Protein 8UMZ (pdb70)

B-factor: mean 25.3, std 8.3, range [10.87, 74.06]

Organism: Mus musculus (NCBI:txid10090)

Secondary structure (DSSP, 8-state):
---S--EESSSEEEEEEETTPPTTPBPBSSTT--SBP-EEEE-TTS-TTS---PEEEESS-TTTEEE-SSSSEE-EEESS---TTT--EEEEEEEEE-SS-BPPPEEEEEEEEPP-----EE-TTS-SEEEEESS-TT-EEEE--EE--SSGGGG-EEEEESS-TTTEEE-TTSEEEESS---TTT-SEEEEEEEEEE--SS--EEEEEEEEEEEPPPTTT--/---S--EESSSEEEEEEETTPPTTPBPBSSTT--SBP-EEEE-TT--------EEEESS-TTTEEE-SSSSEE-EEESS---TTT--EEEEEEEEE-SS-BPPPEEEEEEEEP------EE-TTS-SEEEEESS-TT-EEEE--EE--S-GGGG--EEEESS-TTTEEE-TTSEEEESS---TTT-SEEEEEEEEE--SSS--EEEEEEEEEEEPPPGGG-

GO terms:
  GO:0032421 stereocilium bundle (C, IDA)
  GO:0050910 detection of mechanical stimulus involved in sensory perception of sound (P, IMP)
  GO:0051017 actin filament bundle assembly (P, IMP)
  GO:0032420 stereocilium (C, IDA)
  GO:0005515 protein binding (F, IPI)
  GO:0001750 photoreceptor outer segment (C, IDA)
  GO:0005737 cytoplasm (C, IDA)
  GO:0005886 plasma membrane (C, IDA)
  GO:0060088 auditory receptor cell stereocilium organization (P, IGI)
  GO:0007605 sensory perception of sound (P, IGI)
  GO:0032420 stereocilium (C, EXP)
  GO:0001964 startle response (P, IMP)
  GO:0002009 morphogenesis of an epithelium (P, IMP)
  GO:0035264 multicellular organism growth (P, IMP)
  GO:0042491 inner ear auditory receptor cell differentiation (P, IMP)
  GO:1905515 non-motile cilium assembly (P, IMP)
  GO:0050973 detection of mechanical stimulus involved in equilibrioception (P, IMP)
  GO:0060013 righting reflex (P, IMP)
  GO:0060088 auditory receptor cell stereocilium organization (P, IMP)
  GO:0060122 inner ear receptor cell stereocilium organization (P, IMP)

Sequence (444 aa):
ENNQSPYFTMPSYQGYILESSAPVGATISESLNLTTTPLRIVALDKDIEDTKDPELHLFLLNDYTSVFTVTPTGITRYLTLLQPVDREEQQTYTFLITAFDGVQESEPVVVNIIRVMDANDNAPVFDPYLPRNLSVVEEEANAFVGQVRATDPDAGINGQVHHYSLGNFNNLFRITSNGSIYTAVKLNREARDHYELVVVATDGAVHPRHSTLTLYIKVLDIDDNLEHENNQSPYFTMPSYQGYILESAPVGATISESSLNLTTTPLRIVALDKDIETKDPELHLFLLNDYTSVFTVTPTGITRYLTLLQPVDREEQQTYTFLITAFDGVQESEPVVVNIIRVMDANDNAPVFDPYLPRNLSVVEEEANAFVGQVRATDPDAGINGQVHYSLGNFNNLFRITSNGSIYTAVKLNREARDHYELVVVATDGAVHPRHSTLTLYIKVLDIDDNLE

Solvent-accessible surface area: 24101 Å² total; per-residue (Å²): 219,51,113,75,63,3,82,21,63,111,116,56,12,75,0,39,6,60,9,71,17,96,83,50,21,61,0,11,63,38,61,91,58,95,66,45,11,106,0,33,3,40,7,143,40,58,114,96,115,109,53,14,150,9,112,14,71,16,92,73,62,87,72,17,2,50,15,34,111,102,25,52,45,7,74,0,23,2,76,75,101,13,60,36,60,146,61,80,76,17,70,5,58,0,12,0,71,27,54,95,47,94,7,143,73,7,63,0,48,1,96,0,26,30,14,26,67,48,32,2,100,15,48,96,200,55,81,94,116,21,56,7,51,1,50,83,40,116,6,106,6,3,55,4,125,5,66,14,72,11,35,28,23,23,16,12,15,67,34,52,21,45,48,63,93,120,46,0,129,32,53,88,115,0,18,0,75,1,27,56,133,5,56,80,79,82,95,58,67,14,63,0,44,0,23,0,36,4,26,10,86,148,80,118,115,25,74,32,55,0,119,2,126,6,86,76,50,70,86,139,130,49,233,208,45,125,48,12,0,46,13,62,105,85,54,13,78,0,51,6,66,7,71,18,94,86,49,21,58,0,10,68,40,96,121,57,100,66,41,10,148,0,37,3,54,8,63,43,70,139,119,115,52,16,147,10,112,12,71,13,92,68,63,90,75,18,3,53,17,35,114,101,24,53,45,7,75,0,26,2,75,75,104,12,58,42,52,136,54,80,74,16,73,6,24,0,11,0,71,29,52,97,45,98,6,56,52,16,53,0,50,1,121,1,33,24,15,30,58,50,23,3,98,20,30,94,200,46,84,56,117,21,56,7,51,0,49,77,37,111,5,108,6,2,56,2,114,6,69,17,73,12,34,59,103,26,12,124,33,100,30,49,19,48,47,64,93,122,48,0,128,31,58,94,113,0,20,0,75,0,22,62,128,3,58,74,82,82,90,54,61,12,59,0,43,0,24,0,22,0,30,12,134,152,79,103,112,27,73,30,50,0,114,2,110,3,83,79,51,67,87,138,139,106

Foldseek 3Di:
DADWAKEKPDQAAEWEAALVDDFFDWTPRDPVRDHGTKIAIGTVVDDPPDWLQKDKDKPDCRQFWDWDRTDRIIIITGNDGDDCLVPFKDKTWMWIHSPDDIYDIHIYMYGHDWDLPWAWDKDPPFDQEWEDEFFDFFTWTGFIDTFTSTDDQSTQKAKDWPDPRCQWDADRRGIITGHGGHDVVVPFWDFIKMKIWGRDPPIHIDIDTGIYGYDDDPPVPDD/DADWAKEKPDQAAEWEAALPDDFFDWTPRDPVRPHGTKIAIGTPVQDVDWLQKAKDKPDCRQAWDWDRTDRIIIITGNDGDDCLVPFKDKTWMWIGSPPDIYDTHIYMYGHAWDLPWAWDKDPVFDQEWEWEFQDFQTWTGFIDTFGSTDDQSGQKAKDWPDPNCQWDADRRGIITGHGGHDVVVPFWDFIWMKIWGRDPPIDIDIDTGIYGYDDDPPVVD

Structure (mmCIF, N/CA/C/O backbone):
data_8UMZ
#
_entry.id   8UMZ
#
_cell.length_a   49.276
_cell.length_b   50.613
_cell.length_c   88.263
_cell.angle_alpha   90.000
_cell.angle_beta   94.008
_cell.angle_gamma   90.000
#
_symmetry.space_group_name_H-M   'P 1 21 1'
#
loop_
_entity.id
_entity.type
_entity.pdbx_description
1 polymer 'Protocadherin-15 EC4-EC7'
2 non-polymer 'CALCIUM ION'
3 non-polymer 'SODIUM ION'
4 water water
#
loop_
_atom_site.group_PDB
_atom_site.id
_atom_site.type_symbol
_atom_site.label_atom_id
_atom_site.label_alt_id
_atom_site.label_comp_id
_atom_site.label_asym_id
_atom_site.label_entity_id
_atom_site.label_seq_id
_atom_site.pdbx_PDB_ins_code
_atom_site.Cartn_x
_atom_site.Cartn_y
_atom_site.Cartn_z
_atom_site.occupancy
_atom_site.B_iso_or_equiv
_atom_site.auth_seq_id
_atom_site.auth_comp_id
_atom_site.auth_asym_id
_atom_site.auth_atom_id
_atom_site.pdbx_PDB_model_num
ATOM 1 N N . GLU A 1 3 ? 46.008 56.421 15.498 1.000 46.903 367 GLU A N 1
ATOM 2 C CA . GLU A 1 3 ? 46.615 55.372 14.634 1.000 46.862 367 GLU A CA 1
ATOM 3 C C . GLU A 1 3 ? 46.136 54.000 15.136 1.000 31.880 367 GLU A C 1
ATOM 4 O O . GLU A 1 3 ? 44.939 53.755 15.028 1.000 34.692 367 GLU A O 1
ATOM 10 N N . ASN A 1 4 ? 47.013 53.158 15.714 1.000 26.037 368 ASN A N 1
ATOM 11 C CA . ASN A 1 4 ? 46.659 51.749 15.875 1.000 22.061 368 ASN A CA 1
ATOM 12 C C . ASN A 1 4 ? 47.458 51.126 17.010 1.000 24.694 368 ASN A C 1
ATOM 13 O O . ASN A 1 4 ? 48.381 50.336 16.773 1.000 23.267 368 ASN A O 1
ATOM 18 N N . ASN A 1 5 ? 47.048 51.498 18.247 1.000 24.940 369 ASN A N 1
ATOM 19 C CA . ASN A 1 5 ? 47.689 51.055 19.477 1.000 26.690 369 ASN A CA 1
ATOM 20 C C . ASN A 1 5 ? 46.742 50.335 20.440 1.000 27.299 369 ASN A C 1
ATOM 21 O O . ASN A 1 5 ? 47.128 50.056 21.570 1.000 30.890 369 ASN A O 1
ATOM 26 N N . GLN A 1 6 ? 45.522 50.008 20.016 1.000 23.735 370 GLN A N 1
ATOM 27 C CA . GLN A 1 6 ? 44.597 49.276 20.869 1.000 24.880 370 GLN A CA 1
ATOM 28 C C . GLN A 1 6 ? 44.293 47.938 20.198 1.000 20.325 370 GLN A C 1
ATOM 29 O O . GLN A 1 6 ? 44.151 47.924 18.979 1.000 21.517 370 GLN A O 1
ATOM 35 N N . SER A 1 7 ? 44.317 46.867 21.012 1.000 18.527 371 SER A N 1
ATOM 36 C CA . SER A 1 7 ? 44.122 45.504 20.506 1.000 19.554 371 SER A CA 1
ATOM 37 C C . SER A 1 7 ? 42.635 45.322 20.283 1.000 18.396 371 SER A C 1
ATOM 38 O O . SER A 1 7 ? 41.810 45.675 21.110 1.000 20.385 371 SER A O 1
ATOM 41 N N . PRO A 1 8 ? 42.237 44.663 19.186 1.000 18.332 372 PRO A N 1
ATOM 42 C CA . PRO A 1 8 ? 40.838 44.362 18.922 1.000 16.122 372 PRO A CA 1
ATOM 43 C C . PRO A 1 8 ? 40.403 43.295 19.897 1.000 16.974 372 PRO A C 1
ATOM 44 O O . PRO A 1 8 ? 41.261 42.605 20.503 1.000 18.552 372 PRO A O 1
ATOM 48 N N . TYR A 1 9 ? 39.073 43.144 20.034 1.000 17.245 373 TYR A N 1
ATOM 49 C CA . TYR A 1 9 ? 38.577 42.125 20.940 1.000 16.789 373 TYR A CA 1
ATOM 50 C C . TYR A 1 9 ? 37.157 41.688 20.597 1.000 15.317 373 TYR A C 1
ATOM 51 O O . TYR A 1 9 ? 36.328 42.456 20.128 1.000 20.087 373 TYR A O 1
ATOM 60 N N . PHE A 1 10 ? 36.861 40.426 20.906 1.000 16.039 374 PHE A N 1
ATOM 61 C CA . PHE A 1 10 ? 35.509 39.892 20.756 1.000 16.007 374 PHE A CA 1
ATOM 62 C C . PHE A 1 10 ? 34.681 40.320 21.971 1.000 18.271 374 PHE A C 1
ATOM 63 O O . PHE A 1 10 ? 35.238 40.480 23.051 1.000 17.763 374 PHE A O 1
ATOM 71 N N . THR A 1 11 ? 33.349 40.493 21.780 1.000 19.847 375 THR A N 1
ATOM 72 C CA . THR A 1 11 ? 32.494 40.992 22.844 1.000 17.962 375 THR A CA 1
ATOM 73 C C . THR A 1 11 ? 31.957 39.858 23.732 1.000 19.078 375 THR A C 1
ATOM 74 O O . THR A 1 11 ? 31.327 40.164 24.769 1.000 20.863 375 THR A O 1
ATOM 78 N N . MET A 1 12 ? 32.209 38.583 23.388 1.000 19.384 376 MET A N 1
ATOM 79 C CA . MET A 1 12 ? 31.859 37.472 24.251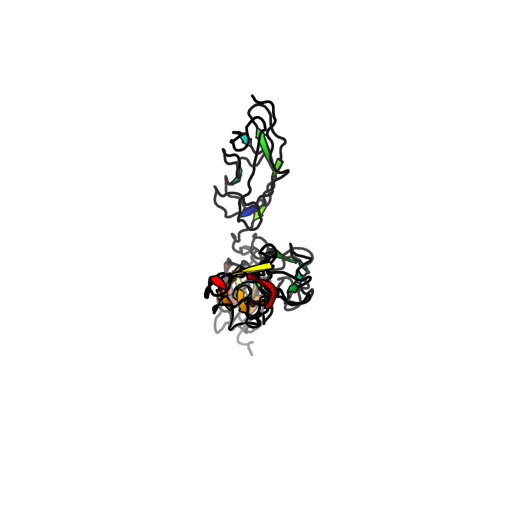 1.000 19.513 376 MET A CA 1
ATOM 80 C C . MET A 1 12 ? 33.093 36.618 24.517 1.000 22.505 376 MET A C 1
ATOM 81 O O . MET A 1 12 ? 34.079 36.726 23.763 1.000 23.108 376 MET A O 1
ATOM 86 N N . PRO A 1 13 ? 33.074 35.801 25.596 1.000 23.064 377 PRO A N 1
ATOM 87 C CA . PRO A 1 13 ? 34.242 35.023 26.001 1.000 27.333 377 PRO A CA 1
ATOM 88 C C . PRO A 1 13 ? 34.466 33.712 25.265 1.000 24.646 377 PRO A C 1
ATOM 89 O O . PRO A 1 13 ? 35.541 33.124 25.394 1.000 26.520 377 PRO A O 1
ATOM 93 N N . SER A 1 14 ? 33.417 33.264 24.586 1.000 22.814 378 SER A N 1
ATOM 94 C CA . SER A 1 14 ? 33.399 32.036 23.803 1.000 20.735 378 SER A CA 1
ATOM 95 C C . SER A 1 14 ? 32.159 32.116 22.908 1.000 17.875 378 SER A C 1
ATOM 96 O O . SER A 1 14 ? 31.299 32.958 23.149 1.000 18.399 378 SER A O 1
ATOM 99 N N . TYR A 1 15 ? 32.051 31.143 22.001 1.000 17.072 379 TYR A N 1
ATOM 100 C CA . TYR A 1 15 ? 30.968 31.029 21.043 1.000 17.361 379 TYR A CA 1
ATOM 101 C C . TYR A 1 15 ? 30.580 29.550 20.907 1.000 17.180 379 TYR A C 1
ATOM 102 O O . TYR A 1 15 ? 31.429 28.661 20.771 1.000 19.495 379 TYR A O 1
ATOM 111 N N . GLN A 1 16 ? 29.248 29.305 20.957 1.000 17.700 380 GLN A N 1
ATOM 112 C CA . GLN A 1 16 ? 28.643 28.008 20.646 1.000 16.017 380 GLN A CA 1
ATOM 113 C C . GLN A 1 16 ? 27.675 28.100 19.461 1.000 15.379 380 GLN A C 1
ATOM 114 O O . GLN A 1 16 ? 26.825 28.966 19.461 1.000 16.404 380 GLN A O 1
ATOM 120 N N . GLY A 1 17 ? 27.930 27.309 18.423 1.000 16.364 381 GLY A N 1
ATOM 121 C CA . GLY A 1 17 ? 27.120 27.280 17.211 1.000 17.016 381 GLY A CA 1
ATOM 122 C C . GLY A 1 17 ? 26.423 25.935 17.000 1.000 16.883 381 GLY A C 1
ATOM 123 O O . GLY A 1 17 ? 26.851 24.915 17.553 1.000 14.730 381 GLY A O 1
ATOM 124 N N . TYR A 1 18 ? 25.477 25.913 16.045 1.000 17.607 382 TYR A N 1
ATOM 125 C CA . TYR A 1 18 ? 24.700 24.710 15.735 1.000 17.434 382 TYR A CA 1
ATOM 126 C C . TYR A 1 18 ? 24.392 24.765 14.247 1.000 15.926 382 TYR A C 1
ATOM 127 O O . TYR A 1 18 ? 24.085 25.864 13.775 1.000 21.853 382 TYR A O 1
ATOM 136 N N . ILE A 1 19 ? 24.488 23.625 13.562 1.000 20.620 383 ILE A N 1
ATOM 137 C CA . ILE A 1 19 ? 24.149 23.522 12.147 1.000 22.169 383 ILE A CA 1
ATOM 138 C C . ILE A 1 19 ? 23.569 22.127 11.891 1.000 20.375 383 ILE A C 1
ATOM 139 O O . ILE A 1 19 ? 24.184 21.138 12.317 1.000 20.478 383 ILE A O 1
ATOM 144 N N . LEU A 1 20 ? 22.509 22.033 11.070 1.000 24.563 384 LEU A N 1
ATOM 145 C CA . LEU A 1 20 ? 22.027 20.725 10.574 1.000 25.107 384 LEU A CA 1
ATOM 146 C C . LEU A 1 20 ? 22.911 20.151 9.470 1.000 24.662 384 LEU A C 1
ATOM 147 O O . LEU A 1 20 ? 23.328 20.890 8.572 1.000 30.508 384 LEU A O 1
ATOM 152 N N . GLU A 1 21 ? 23.241 18.841 9.534 1.000 25.851 385 GLU A N 1
ATOM 153 C CA . GLU A 1 21 ? 24.207 18.243 8.630 1.000 22.544 385 GLU A CA 1
ATOM 154 C C . GLU A 1 21 ? 23.746 18.344 7.165 1.000 24.364 385 GLU A C 1
ATOM 155 O O . GLU A 1 21 ? 24.562 18.300 6.251 1.000 24.683 385 GLU A O 1
ATOM 161 N N . SER A 1 22 ? 22.435 18.450 6.940 1.000 27.120 386 SER A N 1
ATOM 162 C CA A SER A 1 22 ? 21.876 18.497 5.596 0.500 25.513 386 SER A CA 1
ATOM 163 C CA B SER A 1 22 ? 21.967 18.486 5.560 0.500 26.442 386 SER A CA 1
ATOM 164 C C . SER A 1 22 ? 21.926 19.925 5.053 1.000 24.975 386 SER A C 1
ATOM 165 O O . SER A 1 22 ? 21.488 20.183 3.931 1.000 26.487 386 SER A O 1
ATOM 170 N N . ALA A 1 23 ? 22.518 20.838 5.848 1.000 24.254 387 ALA A N 1
ATOM 171 C CA . ALA A 1 23 ? 22.472 22.254 5.531 1.000 23.708 387 ALA A CA 1
ATOM 172 C C . ALA A 1 23 ? 23.352 22.448 4.326 1.000 18.087 387 ALA A C 1
ATOM 173 O O . ALA A 1 23 ? 24.426 21.817 4.189 1.000 21.683 387 ALA A O 1
ATOM 175 N N . PRO A 1 24 ? 22.938 23.305 3.402 1.000 22.057 388 PRO A N 1
ATOM 176 C CA . PRO A 1 24 ? 23.670 23.468 2.160 1.000 18.856 388 PRO A CA 1
ATOM 177 C C . PRO A 1 24 ? 24.936 24.299 2.435 1.000 19.921 388 PRO A C 1
ATOM 178 O O . PRO A 1 24 ? 24.975 25.132 3.350 1.000 21.803 388 PRO A O 1
ATOM 182 N N . VAL A 1 25 ? 25.951 24.086 1.598 1.000 20.228 389 VAL A N 1
ATOM 183 C CA . VAL A 1 25 ? 27.125 24.940 1.569 1.000 18.689 389 VAL A CA 1
ATOM 184 C C . VAL A 1 25 ? 26.618 26.370 1.428 1.000 16.881 389 VAL A C 1
ATOM 185 O O . VAL A 1 25 ? 25.743 26.676 0.619 1.000 19.143 389 VAL A O 1
ATOM 189 N N . GLY A 1 26 ? 27.248 27.281 2.192 1.000 20.852 390 GLY A N 1
ATOM 190 C CA . GLY A 1 26 ? 26.804 28.657 2.236 1.000 18.108 390 GLY A CA 1
ATOM 191 C C . GLY A 1 26 ? 25.944 28.974 3.455 1.000 20.360 390 GLY A C 1
ATOM 192 O O . GLY A 1 26 ? 25.717 30.145 3.759 1.000 21.218 390 GLY A O 1
ATOM 193 N N . ALA A 1 27 ? 25.371 27.951 4.111 1.000 20.355 391 ALA A N 1
ATOM 194 C CA . ALA A 1 27 ? 24.480 28.175 5.258 1.000 20.689 391 ALA A CA 1
ATOM 195 C C . ALA A 1 27 ? 25.188 28.876 6.420 1.000 17.782 391 ALA A C 1
ATOM 196 O O . ALA A 1 27 ? 26.347 28.651 6.632 1.000 17.845 391 ALA A O 1
ATOM 198 N N . THR A 1 28 ? 24.448 29.724 7.102 1.000 16.305 392 THR A N 1
ATOM 199 C CA . THR A 1 28 ? 24.895 30.401 8.309 1.000 18.443 392 THR A CA 1
ATOM 200 C C . THR A 1 28 ? 24.647 29.571 9.577 1.000 19.403 392 THR A C 1
ATOM 201 O O . THR A 1 28 ? 23.551 29.069 9.813 1.000 17.736 392 THR A O 1
ATOM 205 N N . ILE A 1 29 ? 25.676 29.539 10.426 1.000 17.553 393 ILE A N 1
ATOM 206 C CA . ILE A 1 29 ? 25.662 28.784 11.656 1.000 17.128 393 ILE A CA 1
ATOM 207 C C . ILE A 1 29 ? 24.716 29.480 12.657 1.000 16.579 393 ILE A C 1
ATOM 208 O O . ILE A 1 29 ? 24.628 30.716 12.815 1.000 15.437 393 ILE A O 1
ATOM 213 N N . SER A 1 30 ? 23.887 28.668 13.332 1.000 18.223 394 SER A N 1
ATOM 214 C CA . SER A 1 30 ? 22.881 29.180 14.260 1.000 15.953 394 SER A CA 1
ATOM 215 C C . SER A 1 30 ? 23.397 29.266 15.720 1.000 15.789 394 SER A C 1
ATOM 216 O O . SER A 1 30 ? 24.357 28.558 16.075 1.000 17.395 394 SER A O 1
ATOM 219 N N . GLU A 1 31 ? 22.759 30.091 16.551 1.000 16.075 395 GLU A N 1
ATOM 220 C CA . GLU A 1 31 ? 23.226 30.343 17.906 1.000 16.881 395 GLU A CA 1
ATOM 221 C C . GLU A 1 31 ? 22.588 29.373 18.903 1.000 20.095 395 GLU A C 1
ATOM 222 O O . GLU A 1 31 ? 23.078 29.317 20.033 1.000 23.225 395 GLU A O 1
ATOM 228 N N . SER A 1 32 ? 21.545 28.655 18.491 1.000 19.007 396 SER A N 1
ATOM 229 C CA . SER A 1 32 ? 20.890 27.719 19.400 1.000 21.260 396 SER A CA 1
ATOM 230 C C . SER A 1 32 ? 20.459 26.435 18.709 1.000 20.920 396 SER A C 1
ATOM 231 O O . SER A 1 32 ? 20.454 26.274 17.470 1.000 18.627 396 SER A O 1
ATOM 234 N N . LEU A 1 33 ? 20.073 25.453 19.542 1.000 23.683 397 LEU A N 1
ATOM 235 C CA . LEU A 1 33 ? 19.900 24.117 18.998 1.000 26.068 397 LEU A CA 1
ATOM 236 C C . LEU A 1 33 ? 18.617 24.064 18.159 1.000 25.459 397 LEU A C 1
ATOM 237 O O . LEU A 1 33 ? 18.441 23.130 17.394 1.000 26.838 397 LEU A O 1
ATOM 242 N N . ASN A 1 34 ? 17.799 25.116 18.217 1.000 23.591 398 ASN A N 1
ATOM 243 C CA . ASN A 1 34 ? 16.562 25.146 17.439 1.000 24.545 398 ASN A CA 1
ATOM 244 C C . ASN A 1 34 ? 16.790 25.696 16.020 1.000 26.221 398 ASN A C 1
ATOM 245 O O . ASN A 1 34 ? 15.873 25.755 15.196 1.000 23.885 398 ASN A O 1
ATOM 250 N N . LEU A 1 35 ? 18.036 26.050 15.712 1.000 24.425 399 LEU A N 1
ATOM 251 C CA . LEU A 1 35 ? 18.460 26.380 14.371 1.000 22.958 399 LEU A CA 1
ATOM 252 C C . LEU A 1 35 ? 17.587 27.508 13.835 1.000 23.578 399 LEU A C 1
ATOM 253 O O . LEU A 1 35 ? 17.116 27.380 12.707 1.000 21.762 399 LEU A O 1
ATOM 258 N N . THR A 1 36 ? 17.432 28.571 14.627 1.000 20.753 400 THR A N 1
ATOM 259 C CA . THR A 1 36 ? 16.679 29.764 14.204 1.000 21.732 400 THR A CA 1
ATOM 260 C C . THR A 1 36 ? 17.584 30.991 13.973 1.000 21.193 400 THR A C 1
ATOM 261 O O . THR A 1 36 ? 18.116 31.158 12.892 1.000 20.465 400 THR A O 1
ATOM 265 N N . THR A 1 37 ? 17.844 31.782 15.024 1.000 18.135 401 THR A N 1
ATOM 266 C CA A THR A 1 37 ? 18.645 32.990 14.918 0.500 19.204 401 THR A CA 1
ATOM 267 C CA B THR A 1 37 ? 18.656 32.989 14.935 0.500 16.281 401 THR A CA 1
ATOM 268 C C . THR A 1 37 ? 20.140 32.645 14.738 1.000 19.872 401 THR A C 1
ATOM 269 O O . THR A 1 37 ? 20.625 31.592 15.177 1.000 15.997 401 THR A O 1
ATOM 276 N N . PRO A 1 38 ? 20.925 33.510 14.052 1.000 16.535 402 PRO A N 1
ATOM 277 C CA . PRO A 1 38 ? 22.324 33.189 13.738 1.000 18.468 402 PRO A CA 1
ATOM 278 C C . PRO A 1 38 ? 23.259 33.457 14.914 1.000 14.904 402 PRO A C 1
ATOM 279 O O . PRO A 1 38 ? 22.995 34.234 15.816 1.000 16.341 402 PRO A O 1
ATOM 283 N N . LEU A 1 39 ? 24.387 32.740 14.884 1.000 16.710 403 LEU A N 1
ATOM 284 C CA . LEU A 1 39 ? 25.496 33.089 15.746 1.000 17.139 403 LEU A CA 1
ATOM 285 C C . LEU A 1 39 ? 26.106 34.373 15.237 1.000 17.801 403 LEU A C 1
ATOM 286 O O . LEU A 1 39 ? 26.458 34.438 14.072 1.000 17.619 403 LEU A O 1
ATOM 291 N N . ARG A 1 40 ? 26.165 35.343 16.143 1.000 16.431 404 ARG A N 1
ATOM 292 C CA . ARG A 1 40 ? 26.722 36.647 15.840 1.000 16.230 404 ARG A CA 1
ATOM 293 C C . ARG A 1 40 ? 28.063 36.744 16.550 1.000 18.983 404 ARG A C 1
ATOM 294 O O . ARG A 1 40 ? 28.102 36.565 17.783 1.000 18.960 404 ARG A O 1
ATOM 302 N N . ILE A 1 41 ? 29.076 37.156 15.780 1.000 15.711 405 ILE A N 1
ATOM 303 C CA . ILE A 1 41 ? 30.418 37.329 16.335 1.000 16.984 405 ILE A CA 1
ATOM 304 C C . ILE A 1 41 ? 30.826 38.783 16.138 1.000 16.658 405 ILE A C 1
ATOM 305 O O . ILE A 1 41 ? 31.020 39.256 15.015 1.000 18.281 405 ILE A O 1
ATOM 310 N N . VAL A 1 42 ? 30.945 39.495 17.263 1.000 18.068 406 VAL A N 1
ATOM 311 C CA . VAL A 1 42 ? 31.156 40.936 17.183 1.000 17.327 406 VAL A CA 1
ATOM 312 C C . VAL A 1 42 ? 32.578 41.203 17.692 1.000 18.192 406 VAL A C 1
ATOM 313 O O . VAL A 1 42 ? 32.883 40.852 18.837 1.000 15.832 406 VAL A O 1
ATOM 317 N N . ALA A 1 43 ? 33.354 41.938 16.883 1.000 18.393 407 ALA A N 1
ATOM 318 C CA . ALA A 1 43 ? 34.742 42.276 17.207 1.000 16.901 407 ALA A CA 1
ATOM 319 C C . ALA A 1 43 ? 34.865 43.780 17.116 1.000 17.436 407 ALA A C 1
ATOM 320 O O . ALA A 1 43 ? 34.395 44.316 16.132 1.000 19.720 407 ALA A O 1
ATOM 322 N N . LEU A 1 44 ? 35.427 44.422 18.156 1.000 20.274 408 LEU A N 1
ATOM 323 C CA . LEU A 1 44 ? 35.552 45.864 18.263 1.000 20.302 408 LEU A CA 1
ATOM 324 C C . LEU A 1 44 ? 37.032 46.200 18.432 1.000 16.864 408 LEU A C 1
ATOM 325 O O . LEU A 1 44 ? 37.854 45.298 18.582 1.000 19.829 408 LEU A O 1
ATOM 330 N N . ASP A 1 45 ? 37.345 47.497 18.354 1.000 18.605 409 ASP A N 1
ATOM 331 C CA . ASP A 1 45 ? 38.706 47.981 18.421 1.000 17.358 409 ASP A CA 1
ATOM 332 C C . ASP A 1 45 ? 38.647 49.452 18.763 1.000 18.066 409 ASP A C 1
ATOM 333 O O . ASP A 1 45 ? 38.122 50.186 17.969 1.000 21.380 409 ASP A O 1
ATOM 338 N N . LYS A 1 46 ? 39.217 49.792 19.887 1.000 19.668 410 LYS A N 1
ATOM 339 C CA . LYS A 1 46 ? 39.048 51.114 20.476 1.000 23.100 410 LYS A CA 1
ATOM 340 C C . LYS A 1 46 ? 39.852 52.161 19.736 1.000 26.327 410 LYS A C 1
ATOM 341 O O . LYS A 1 46 ? 39.704 53.345 20.052 1.000 26.710 410 LYS A O 1
ATOM 347 N N . ASP A 1 47 ? 40.605 51.773 18.707 1.000 24.104 411 ASP A N 1
ATOM 348 C CA . ASP A 1 47 ? 41.172 52.774 17.817 1.000 23.382 411 ASP A CA 1
ATOM 349 C C . ASP A 1 47 ? 40.099 53.382 16.912 1.000 26.348 411 ASP A C 1
ATOM 350 O O . ASP A 1 47 ? 40.346 54.427 16.288 1.000 27.901 411 ASP A O 1
ATOM 355 N N . ILE A 1 48 ? 38.939 52.719 16.824 1.000 23.104 412 ILE A N 1
ATOM 356 C CA . ILE A 1 48 ? 37.885 53.031 15.873 1.000 28.314 412 ILE A CA 1
ATOM 357 C C . ILE A 1 48 ? 36.657 53.521 16.659 1.000 28.557 412 ILE A C 1
ATOM 358 O O . ILE A 1 48 ? 36.270 52.933 17.665 1.000 31.196 412 ILE A O 1
ATOM 363 N N . GLU A 1 49 ? 36.045 54.627 16.245 1.000 40.795 413 GLU A N 1
ATOM 364 C CA . GLU A 1 49 ? 34.892 55.123 16.979 1.000 39.843 413 GLU A CA 1
ATOM 365 C C . GLU A 1 49 ? 33.787 54.094 16.835 1.000 41.216 413 GLU A C 1
ATOM 366 O O . GLU A 1 49 ? 33.711 53.374 15.832 1.000 38.226 413 GLU A O 1
ATOM 372 N N . ASP A 1 50 ? 32.976 53.994 17.884 1.000 37.907 414 ASP A N 1
ATOM 373 C CA . ASP A 1 50 ? 31.928 53.002 17.901 1.000 42.246 414 ASP A CA 1
ATOM 374 C C . ASP A 1 50 ? 30.974 53.314 16.741 1.000 45.395 414 ASP A C 1
ATOM 375 O O . ASP A 1 50 ? 31.007 54.395 16.152 1.000 41.976 414 ASP A O 1
ATOM 380 N N . THR A 1 51 ? 30.153 52.329 16.381 1.000 43.736 415 THR A N 1
ATOM 381 C CA . THR A 1 51 ? 29.230 52.447 15.260 1.000 42.006 415 THR A CA 1
ATOM 382 C C . THR A 1 51 ? 29.983 52.481 13.923 1.000 36.492 415 THR A C 1
ATOM 383 O O . THR A 1 51 ? 29.342 52.517 12.870 1.000 37.107 415 THR A O 1
ATOM 387 N N . LYS A 1 52 ? 31.326 52.431 13.927 1.000 30.267 416 LYS A N 1
ATOM 388 C CA . LYS A 1 52 ? 32.075 52.372 12.676 1.000 26.688 416 LYS A CA 1
ATOM 389 C C . LYS A 1 52 ? 32.701 50.978 12.562 1.000 22.722 416 LYS A C 1
ATOM 390 O O . LYS A 1 52 ? 33.228 50.467 13.546 1.000 22.171 416 LYS A O 1
ATOM 396 N N . ASP A 1 53 ? 32.720 50.434 11.349 1.000 22.159 417 ASP A N 1
ATOM 397 C CA . ASP A 1 53 ? 33.275 49.101 11.154 1.000 18.519 417 ASP A CA 1
ATOM 398 C C . ASP A 1 53 ? 34.793 49.212 11.350 1.000 18.503 417 ASP A C 1
ATOM 399 O O . ASP A 1 53 ? 35.470 49.979 10.695 1.000 22.127 417 ASP A O 1
ATOM 404 N N . PRO A 1 54 ? 35.360 48.416 12.283 1.000 18.226 418 PRO A N 1
ATOM 405 C CA . PRO A 1 54 ? 36.804 48.447 12.572 1.000 17.019 418 PRO A CA 1
ATOM 406 C C . PRO A 1 54 ? 37.641 47.697 11.532 1.000 20.882 418 PRO A C 1
ATOM 407 O O . PRO A 1 54 ? 38.871 47.800 11.565 1.000 19.933 418 PRO A O 1
ATOM 411 N N . GLU A 1 55 ? 36.996 47.088 10.533 1.000 20.025 419 GLU A N 1
ATOM 412 C CA . GLU A 1 55 ? 37.683 46.577 9.347 1.000 22.051 419 GLU A CA 1
ATOM 413 C C . GLU A 1 55 ? 38.741 45.531 9.734 1.000 20.158 419 GLU A C 1
ATOM 414 O O . GLU A 1 55 ? 39.844 45.498 9.167 1.000 20.712 419 GLU A O 1
ATOM 420 N N . LEU A 1 56 ? 38.350 44.622 10.643 1.000 18.760 420 LEU A N 1
ATOM 421 C CA . LEU A 1 56 ? 39.273 43.669 11.223 1.000 15.027 420 LEU A CA 1
ATOM 422 C C . LEU A 1 56 ? 39.381 42.475 10.315 1.000 17.871 420 LEU A C 1
ATOM 423 O O . LEU A 1 56 ? 38.500 42.246 9.473 1.000 18.566 420 LEU A O 1
ATOM 428 N N . HIS A 1 57 ? 40.507 41.746 10.458 1.000 17.978 421 HIS A N 1
ATOM 429 C CA . HIS A 1 57 ? 40.591 40.433 9.831 1.000 16.387 421 HIS A CA 1
ATOM 430 C C . HIS A 1 57 ? 40.374 39.402 10.923 1.000 15.439 421 HIS A C 1
ATOM 431 O O . HIS A 1 57 ? 41.126 39.314 11.899 1.000 15.899 421 HIS A O 1
ATOM 438 N N . LEU A 1 58 ? 39.306 38.601 10.761 1.000 14.776 422 LEU A N 1
ATOM 439 C CA . LEU A 1 58 ? 39.034 37.468 11.590 1.000 15.226 422 LEU A CA 1
ATOM 440 C C . LEU A 1 58 ? 39.433 36.165 10.904 1.000 17.994 422 LEU A C 1
ATOM 441 O O . LEU A 1 58 ? 39.188 35.988 9.710 1.000 18.674 422 LEU A O 1
ATOM 446 N N . PHE A 1 59 ? 40.081 35.262 11.638 1.000 16.618 423 PHE A N 1
ATOM 447 C CA . PHE A 1 59 ? 40.543 34.015 11.065 1.000 17.145 423 PHE A CA 1
ATOM 448 C C . PHE A 1 59 ? 40.453 32.881 12.092 1.000 18.284 423 PHE A C 1
ATOM 449 O O . PHE A 1 59 ? 40.628 33.041 13.297 1.000 15.979 423 PHE A O 1
ATOM 457 N N . LEU A 1 60 ? 40.226 31.686 11.545 1.000 17.288 424 LEU A N 1
ATOM 458 C CA A LEU A 1 60 ? 40.123 30.462 12.307 0.500 17.498 424 LEU A CA 1
ATOM 459 C CA B LEU A 1 60 ? 40.126 30.473 12.334 0.500 17.694 424 LEU A CA 1
ATOM 460 C C . LEU A 1 60 ? 41.487 29.787 12.370 1.000 18.878 424 LEU A C 1
ATOM 461 O O . LEU A 1 60 ? 42.249 29.940 11.424 1.000 20.342 424 LEU A O 1
ATOM 470 N N . ASN A 1 61 ? 41.742 29.014 13.440 1.000 17.611 425 ASN A N 1
ATOM 471 C CA . ASN A 1 61 ? 42.991 28.290 13.581 1.000 19.012 425 ASN A CA 1
ATOM 472 C C . ASN A 1 61 ? 42.943 26.852 13.044 1.000 20.901 425 ASN A C 1
ATOM 473 O O . ASN A 1 61 ? 43.945 26.139 13.039 1.000 22.403 425 ASN A O 1
ATOM 478 N N . ASP A 1 62 ? 41.773 26.366 12.692 1.000 21.115 426 ASP A N 1
ATOM 479 C CA . ASP A 1 62 ? 41.612 25.033 12.173 1.000 20.453 426 ASP A CA 1
ATOM 480 C C . ASP A 1 62 ? 40.277 25.022 11.449 1.000 20.187 426 ASP A C 1
ATOM 481 O O . ASP A 1 62 ? 39.481 25.921 11.614 1.000 19.913 426 ASP A O 1
ATOM 486 N N . TYR A 1 63 ? 40.022 23.993 10.625 1.000 19.260 427 TYR A N 1
ATOM 487 C CA . TYR A 1 63 ? 38.741 23.786 9.973 1.000 20.008 427 TYR A CA 1
ATOM 488 C C . TYR A 1 63 ? 38.497 24.908 8.973 1.000 19.528 427 TYR A C 1
ATOM 489 O O . TYR A 1 63 ? 37.359 25.259 8.694 1.000 17.090 427 TYR A O 1
ATOM 498 N N . THR A 1 64 ? 39.613 25.480 8.446 1.000 19.575 428 THR A N 1
ATOM 499 C CA . THR A 1 64 ? 39.531 26.575 7.509 1.000 19.216 428 THR A CA 1
ATOM 500 C C . THR A 1 64 ? 38.982 26.150 6.157 1.000 20.869 428 THR A C 1
ATOM 501 O O . THR A 1 64 ? 38.630 27.022 5.384 1.000 18.587 428 THR A O 1
ATOM 505 N N . SER A 1 65 ? 38.907 24.847 5.856 1.000 18.603 429 SER A N 1
ATOM 506 C CA . SER A 1 65 ? 38.200 24.400 4.657 1.000 21.386 429 SER A CA 1
ATOM 507 C C . SER A 1 65 ? 36.733 24.053 4.948 1.000 19.850 429 SER A C 1
ATOM 508 O O . SER A 1 65 ? 35.985 23.672 4.022 1.000 22.389 429 SER A O 1
ATOM 511 N N . VAL A 1 66 ? 36.284 24.216 6.222 1.000 16.793 430 VAL A N 1
ATOM 512 C CA . VAL A 1 66 ? 34.960 23.777 6.591 1.000 17.641 430 VAL A CA 1
ATOM 513 C C . VAL A 1 66 ? 34.088 24.982 6.897 1.000 16.605 430 VAL A C 1
ATOM 514 O O . VAL A 1 66 ? 32.944 25.047 6.489 1.000 17.009 430 VAL A O 1
ATOM 518 N N . PHE A 1 67 ? 34.662 25.999 7.571 1.000 16.101 431 PHE A N 1
ATOM 519 C CA . PHE A 1 67 ? 33.894 27.130 8.033 1.000 16.761 431 PHE A CA 1
ATOM 520 C C . PHE A 1 67 ? 34.690 28.382 7.654 1.000 13.866 431 PHE A C 1
ATOM 521 O O . PHE A 1 67 ? 35.908 28.301 7.570 1.000 19.437 431 PHE A O 1
ATOM 529 N N . THR A 1 68 ? 33.971 29.444 7.351 1.000 15.265 432 THR A N 1
ATOM 530 C CA . THR A 1 68 ? 34.566 30.765 7.116 1.000 17.637 432 THR A CA 1
ATOM 531 C C . THR A 1 68 ? 33.769 31.830 7.850 1.000 18.526 432 THR A C 1
ATOM 532 O O . THR A 1 68 ? 32.606 31.631 8.211 1.000 22.090 432 THR A O 1
ATOM 536 N N . VAL A 1 69 ? 34.416 32.965 8.126 1.000 16.763 433 VAL A N 1
ATOM 537 C CA . VAL A 1 69 ? 33.754 34.148 8.666 1.000 16.974 433 VAL A CA 1
ATOM 538 C C . VAL A 1 69 ? 33.376 35.120 7.533 1.000 17.226 433 VAL A C 1
ATOM 539 O O . VAL A 1 69 ? 34.193 35.394 6.654 1.000 18.271 433 VAL A O 1
ATOM 543 N N . THR A 1 70 ? 32.219 35.763 7.646 1.000 14.552 434 THR A N 1
ATOM 544 C CA . THR A 1 70 ? 31.856 36.828 6.731 1.000 15.071 434 THR A CA 1
ATOM 545 C C . THR A 1 70 ? 32.958 37.881 6.816 1.000 15.024 434 THR A C 1
ATOM 546 O O . THR A 1 70 ? 33.465 38.154 7.913 1.000 16.282 434 THR A O 1
ATOM 550 N N . PRO A 1 71 ? 33.323 38.478 5.672 1.000 18.767 435 PRO A N 1
ATOM 551 C CA . PRO A 1 71 ? 34.517 39.344 5.611 1.000 18.787 435 PRO A CA 1
ATOM 552 C C . PRO A 1 71 ? 34.454 40.806 6.053 1.000 17.231 435 PRO A C 1
ATOM 553 O O . PRO A 1 71 ? 35.509 41.430 6.091 1.000 16.491 435 PRO A O 1
ATOM 557 N N . THR A 1 72 ? 33.271 41.375 6.238 1.000 16.253 436 THR A N 1
ATOM 558 C CA . THR A 1 72 ? 33.084 42.755 6.629 1.000 18.644 436 THR A CA 1
ATOM 559 C C . THR A 1 72 ? 31.912 42.851 7.575 1.000 20.736 436 THR A C 1
ATOM 560 O O . THR A 1 72 ? 31.061 41.926 7.638 1.000 17.998 436 THR A O 1
ATOM 564 N N . GLY A 1 73 ? 31.893 43.998 8.289 1.000 18.868 437 GLY A N 1
ATOM 565 C CA . GLY A 1 73 ? 30.831 44.305 9.209 1.000 19.388 437 GLY A CA 1
ATOM 566 C C . GLY A 1 73 ? 31.325 44.300 10.644 1.000 17.451 437 GLY A C 1
ATOM 567 O O . GLY A 1 73 ? 32.190 43.522 11.030 1.000 16.431 437 GLY A O 1
ATOM 568 N N . ILE A 1 74 ? 30.667 45.115 11.461 1.000 17.215 438 ILE A N 1
ATOM 569 C CA . ILE A 1 74 ? 30.836 45.093 12.895 1.000 18.132 438 ILE A CA 1
ATOM 570 C C . ILE A 1 74 ? 30.452 43.666 13.361 1.000 18.879 438 ILE A C 1
ATOM 571 O O . ILE A 1 74 ? 31.166 43.080 14.166 1.000 18.916 438 ILE A O 1
ATOM 576 N N . THR A 1 75 ? 29.294 43.164 12.915 1.000 18.976 439 THR A N 1
ATOM 577 C CA . THR A 1 75 ? 28.806 41.841 13.288 1.000 17.505 439 THR A CA 1
ATOM 578 C C . THR A 1 75 ? 29.179 40.870 12.163 1.000 15.490 439 THR A C 1
ATOM 579 O O . THR A 1 75 ? 28.823 41.093 11.020 1.000 15.995 439 THR A O 1
ATOM 583 N N . ARG A 1 76 ? 29.861 39.783 12.519 1.000 17.268 440 ARG A N 1
ATOM 584 C CA . ARG A 1 76 ? 30.272 38.785 11.564 1.000 15.515 440 ARG A CA 1
ATOM 585 C C . ARG A 1 76 ? 29.470 37.523 11.852 1.000 16.158 440 ARG A C 1
ATOM 586 O O . ARG A 1 76 ? 29.020 37.314 13.010 1.000 17.055 440 ARG A O 1
ATOM 594 N N . TYR A 1 77 ? 29.362 36.684 10.807 1.000 15.807 441 TYR A N 1
ATOM 595 C CA . TYR A 1 77 ? 28.698 35.391 10.883 1.000 15.628 441 TYR A CA 1
ATOM 596 C C . TYR A 1 77 ? 29.661 34.292 10.432 1.000 18.146 441 TYR A C 1
ATOM 597 O O . TYR A 1 77 ? 30.627 34.521 9.718 1.000 15.141 441 TYR A O 1
ATOM 606 N N . LEU A 1 78 ? 29.337 33.034 10.780 1.000 15.448 442 LEU A N 1
ATOM 607 C CA . LEU A 1 78 ? 30.054 31.871 10.301 1.000 15.635 442 LEU A CA 1
ATOM 608 C C . LEU A 1 78 ? 29.246 31.144 9.225 1.000 15.620 442 LEU A C 1
ATOM 609 O O . LEU A 1 78 ? 28.095 30.871 9.455 1.000 16.140 442 LEU A O 1
ATOM 614 N N . THR A 1 79 ? 29.882 30.714 8.128 1.000 18.158 443 THR A N 1
ATOM 615 C CA . THR A 1 79 ? 29.162 30.018 7.063 1.000 18.901 443 THR A CA 1
ATOM 616 C C . THR A 1 79 ? 29.862 28.736 6.659 1.000 18.570 443 THR A C 1
ATOM 617 O O . THR A 1 79 ? 31.052 28.568 6.893 1.000 18.870 443 THR A O 1
ATOM 621 N N . LEU A 1 80 ? 29.087 27.776 6.113 1.000 14.956 444 LEU A N 1
ATOM 622 C CA . LEU A 1 80 ? 29.647 26.472 5.794 1.000 17.527 444 LEU A CA 1
ATOM 623 C C . LEU A 1 80 ? 30.375 26.537 4.450 1.000 17.200 444 LEU A C 1
ATOM 624 O O . LEU A 1 80 ? 29.743 26.929 3.492 1.000 17.613 444 LEU A O 1
ATOM 629 N N . LEU A 1 81 ? 31.575 25.929 4.364 1.000 18.347 445 LEU A N 1
ATOM 630 C CA . LEU A 1 81 ? 32.371 25.814 3.132 1.000 20.812 445 LEU A CA 1
ATOM 631 C C . LEU A 1 81 ? 32.166 24.483 2.389 1.000 17.515 445 LEU A C 1
ATOM 632 O O . LEU A 1 81 ? 32.364 24.438 1.177 1.000 17.326 445 LEU A O 1
ATOM 637 N N . GLN A 1 82 ? 31.875 23.398 3.108 1.000 20.425 446 GLN A N 1
ATOM 638 C CA . GLN A 1 82 ? 31.748 22.094 2.517 1.000 20.172 446 GLN A CA 1
ATOM 639 C C . GLN A 1 82 ? 30.716 21.331 3.344 1.000 20.298 446 GLN A C 1
ATOM 640 O O . GLN A 1 82 ? 30.471 21.706 4.483 1.000 22.725 446 GLN A O 1
ATOM 646 N N . PRO A 1 83 ? 30.095 20.293 2.753 1.000 22.680 447 PRO A N 1
ATOM 647 C CA . PRO A 1 83 ? 29.097 19.481 3.434 1.000 26.731 447 PRO A CA 1
ATOM 648 C C . PRO A 1 83 ? 29.722 18.814 4.657 1.000 28.710 447 PRO A C 1
ATOM 649 O O . PRO A 1 83 ? 30.872 18.373 4.645 1.000 24.119 447 PRO A O 1
ATOM 653 N N . VAL A 1 84 ? 28.928 18.749 5.719 1.000 29.784 448 VAL A N 1
ATOM 654 C CA . VAL A 1 84 ? 29.354 18.081 6.933 1.000 24.818 448 VAL A CA 1
ATOM 655 C C . VAL A 1 84 ? 28.517 16.820 7.127 1.000 23.966 448 VAL A C 1
ATOM 656 O O . VAL A 1 84 ? 27.547 16.591 6.416 1.000 29.567 448 VAL A O 1
ATOM 660 N N . ASP A 1 85 ? 28.919 15.997 8.098 1.000 24.379 449 ASP A N 1
ATOM 661 C CA . ASP A 1 85 ? 28.267 14.706 8.268 1.000 24.010 449 ASP A CA 1
ATOM 662 C C . ASP A 1 85 ? 28.331 14.327 9.732 1.000 23.517 449 ASP A C 1
ATOM 663 O O . ASP A 1 85 ? 29.405 14.063 10.251 1.000 24.047 449 ASP A O 1
ATOM 668 N N . ARG A 1 86 ? 27.151 14.144 10.355 1.000 22.935 450 ARG A N 1
ATOM 669 C CA . ARG A 1 86 ? 27.109 13.909 11.766 1.000 19.695 450 ARG A CA 1
ATOM 670 C C . ARG A 1 86 ? 27.643 12.504 12.020 1.000 19.850 450 ARG A C 1
ATOM 671 O O . ARG A 1 86 ? 28.256 12.266 13.038 1.000 22.740 450 ARG A O 1
ATOM 679 N N . GL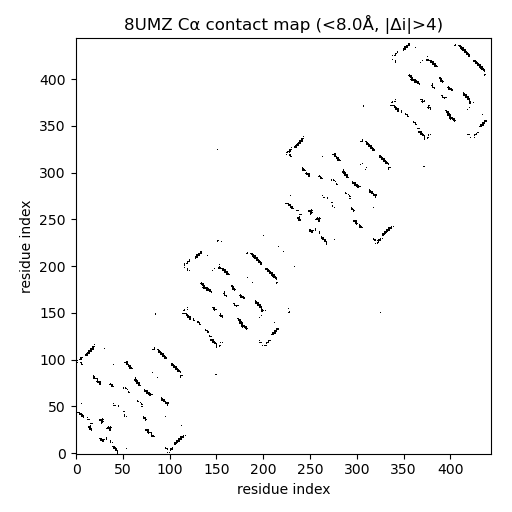U A 1 87 ? 27.479 11.596 11.032 1.000 21.868 451 GLU A N 1
ATOM 680 C CA . GLU A 1 87 ? 27.891 10.223 11.237 1.000 22.403 451 GLU A CA 1
ATOM 681 C C . GLU A 1 87 ? 29.417 10.082 11.124 1.000 21.987 451 GLU A C 1
ATOM 682 O O . GLU A 1 87 ? 29.977 9.066 11.539 1.000 23.924 451 GLU A O 1
ATOM 688 N N . GLU A 1 88 ? 30.101 11.090 10.609 1.000 22.171 452 GLU A N 1
ATOM 689 C CA . GLU A 1 88 ? 31.565 11.064 10.572 1.000 24.314 452 GLU A CA 1
ATOM 690 C C . GLU A 1 88 ? 32.173 11.988 11.638 1.000 24.110 452 GLU A C 1
ATOM 691 O O . GLU A 1 88 ? 33.117 11.604 12.345 1.000 25.843 452 GLU A O 1
ATOM 697 N N . GLN A 1 89 ? 31.633 13.199 11.785 1.000 27.046 453 GLN A N 1
ATOM 698 C CA . GLN A 1 89 ? 32.075 14.069 12.880 1.000 23.379 453 GLN A CA 1
ATOM 699 C C . GLN A 1 89 ? 30.926 14.954 13.340 1.000 21.262 453 GLN A C 1
ATOM 700 O O . GLN A 1 89 ? 30.281 15.581 12.519 1.000 19.678 453 GLN A O 1
ATOM 706 N N . GLN A 1 90 ? 30.662 14.975 14.676 1.000 20.633 454 GLN A N 1
ATOM 707 C CA . GLN A 1 90 ? 29.508 15.634 15.254 1.000 23.041 454 GLN A CA 1
ATOM 708 C C . GLN A 1 90 ? 29.848 16.985 15.902 1.000 21.735 454 GLN A C 1
ATOM 709 O O . GLN A 1 90 ? 28.973 17.832 16.001 1.000 21.458 454 GLN A O 1
ATOM 715 N N . THR A 1 91 ? 31.113 17.206 16.276 1.000 21.234 455 THR A N 1
ATOM 716 C CA . THR A 1 91 ? 31.533 18.361 17.055 1.000 25.028 455 THR A CA 1
ATOM 717 C C . THR A 1 91 ? 32.799 18.936 16.433 1.000 21.087 455 THR A C 1
ATOM 718 O O . THR A 1 91 ? 33.696 18.163 16.094 1.000 20.261 455 THR A O 1
ATOM 722 N N . TYR A 1 92 ? 32.852 20.271 16.334 1.000 18.501 456 TYR A N 1
ATOM 723 C CA . TYR A 1 92 ? 34.030 20.990 15.878 1.000 19.635 456 TYR A CA 1
ATOM 724 C C . TYR A 1 92 ? 34.410 21.978 16.976 1.000 18.094 456 TYR A C 1
ATOM 725 O O . TYR A 1 92 ? 33.562 22.678 17.527 1.000 17.453 456 TYR A O 1
ATOM 734 N N . THR A 1 93 ? 35.717 22.066 17.242 1.000 19.248 457 THR A N 1
ATOM 735 C CA . THR A 1 93 ? 36.229 23.002 18.221 1.000 17.020 457 THR A CA 1
ATOM 736 C C . THR A 1 93 ? 37.409 23.689 17.583 1.000 15.874 457 THR A C 1
ATOM 737 O O . THR A 1 93 ? 38.280 23.017 17.054 1.000 19.899 457 THR A O 1
ATOM 741 N N . PHE A 1 94 ? 37.452 25.017 17.648 1.000 15.556 458 PHE A N 1
ATOM 742 C CA . PHE A 1 94 ? 38.537 25.749 17.066 1.000 16.682 458 PHE A CA 1
ATOM 743 C C . PHE A 1 94 ? 38.587 27.142 17.682 1.000 15.678 458 PHE A C 1
ATOM 744 O O . PHE A 1 94 ? 37.720 27.505 18.469 1.000 18.451 458 PHE A O 1
ATOM 752 N N . LEU A 1 95 ? 39.630 27.929 17.346 1.000 17.135 459 LEU A N 1
ATOM 753 C CA . LEU A 1 95 ? 39.773 29.294 17.817 1.000 16.973 459 LEU A CA 1
ATOM 754 C C . LEU A 1 95 ? 39.555 30.278 16.681 1.000 15.986 459 LEU A C 1
ATOM 755 O O . LEU A 1 95 ? 39.787 29.974 15.499 1.000 15.013 459 LEU A O 1
ATOM 760 N N . ILE A 1 96 ? 38.995 31.428 17.026 1.000 15.431 460 ILE A N 1
ATOM 761 C CA . ILE A 1 96 ? 38.952 32.556 16.115 1.000 14.704 460 ILE A CA 1
ATOM 762 C C . ILE A 1 96 ? 39.742 33.698 16.755 1.000 12.592 460 ILE A C 1
ATOM 763 O O . ILE A 1 96 ? 39.719 33.818 17.995 1.000 13.873 460 ILE A O 1
ATOM 768 N N . THR A 1 97 ? 40.415 34.456 15.892 1.000 13.424 461 THR A N 1
ATOM 769 C CA . THR A 1 97 ? 41.281 35.556 16.303 1.000 14.105 461 THR A CA 1
ATOM 770 C C . THR A 1 97 ? 40.976 36.729 15.382 1.000 13.049 461 THR A C 1
ATOM 771 O O . THR A 1 97 ? 40.729 36.544 14.185 1.000 15.606 461 THR A O 1
ATOM 775 N N . ALA A 1 98 ? 41.002 37.948 15.936 1.000 14.038 462 ALA A N 1
ATOM 776 C CA . ALA A 1 98 ? 40.849 39.193 15.202 1.000 14.067 462 ALA A CA 1
ATOM 777 C C . ALA A 1 98 ? 42.202 39.875 15.140 1.000 14.261 462 ALA A C 1
ATOM 778 O O . ALA A 1 98 ? 43.010 39.698 16.066 1.000 16.457 462 ALA A O 1
ATOM 780 N N . PHE A 1 99 ? 42.451 40.528 14.020 1.000 15.167 463 PHE A N 1
ATOM 781 C CA . PHE A 1 99 ? 43.764 41.159 13.740 1.000 14.136 463 PHE A CA 1
ATOM 782 C C . PHE A 1 99 ? 43.480 42.531 13.138 1.000 15.245 463 PHE A C 1
ATOM 783 O O . PHE A 1 99 ? 42.692 42.658 12.201 1.000 15.290 463 PHE A O 1
ATOM 791 N N . ASP A 1 100 ? 44.163 43.573 13.644 1.000 16.001 464 ASP A N 1
ATOM 792 C CA . ASP A 1 100 ? 43.923 44.932 13.142 1.000 17.123 464 ASP A CA 1
ATOM 793 C C . ASP A 1 100 ? 45.055 45.384 12.221 1.000 18.403 464 ASP A C 1
ATOM 794 O O . ASP A 1 100 ? 45.100 46.543 11.875 1.000 18.327 464 ASP A O 1
ATOM 799 N N . GLY A 1 101 ? 45.954 44.467 11.823 1.000 15.264 465 GLY A N 1
ATOM 800 C CA . GLY A 1 101 ? 47.076 44.831 10.969 1.000 16.810 465 GLY A CA 1
ATOM 801 C C . GLY A 1 101 ? 48.365 45.001 11.757 1.000 17.562 465 GLY A C 1
ATOM 802 O O . GLY A 1 101 ? 49.489 44.954 11.190 1.000 18.425 465 GLY A O 1
ATOM 803 N N . VAL A 1 102 ? 48.216 45.175 13.067 1.000 16.906 466 VAL A N 1
ATOM 804 C CA . VAL A 1 102 ? 49.359 45.348 13.970 1.000 19.769 466 VAL A CA 1
ATOM 805 C C . VAL A 1 102 ? 49.334 44.323 15.087 1.000 19.842 466 VAL A C 1
ATOM 806 O O . VAL A 1 102 ? 50.324 43.618 15.299 1.000 24.356 466 VAL A O 1
ATOM 810 N N . GLN A 1 103 ? 48.229 44.241 15.837 1.000 17.946 467 GLN A N 1
ATOM 811 C CA . GLN A 1 103 ? 48.173 43.324 16.956 1.000 17.761 467 GLN A CA 1
ATOM 812 C C . GLN A 1 103 ? 46.898 42.486 16.808 1.000 16.900 467 GLN A C 1
ATOM 813 O O . GLN A 1 103 ? 45.910 42.895 16.187 1.000 16.261 467 GLN A O 1
ATOM 819 N N . GLU A 1 104 ? 46.992 41.304 17.394 1.000 18.708 468 GLU A N 1
ATOM 820 C CA . GLU A 1 104 ? 45.876 40.370 17.454 1.000 17.152 468 GLU A CA 1
ATOM 821 C C . GLU A 1 104 ? 45.049 40.581 18.719 1.000 16.943 468 GLU A C 1
ATOM 822 O O . GLU A 1 104 ? 45.533 41.044 19.734 1.000 20.824 468 GLU A O 1
ATOM 828 N N . SER A 1 105 ? 43.788 40.115 18.701 1.000 17.311 469 SER A N 1
ATOM 829 C CA . SER A 1 105 ? 43.013 39.871 19.901 1.000 15.183 469 SER A CA 1
ATOM 830 C C . SER A 1 105 ? 43.521 38.603 20.583 1.000 16.720 469 SER A C 1
ATOM 831 O O . SER A 1 105 ? 44.328 37.818 20.050 1.000 16.797 469 SER A O 1
ATOM 834 N N . GLU A 1 106 ? 43.082 38.422 21.830 1.000 19.525 470 GLU A N 1
ATOM 835 C CA . GLU A 1 106 ? 43.032 37.110 22.437 1.000 20.334 470 GLU A CA 1
ATOM 836 C C . GLU A 1 106 ? 42.218 36.195 21.534 1.000 19.713 470 GLU A C 1
ATOM 837 O O . GLU A 1 106 ? 41.287 36.685 20.906 1.000 20.798 470 GLU A O 1
ATOM 843 N N . PRO A 1 107 ? 42.600 34.926 21.404 1.000 20.762 471 PRO A N 1
ATOM 844 C CA . PRO A 1 107 ? 41.749 33.974 20.696 1.000 19.809 471 PRO A CA 1
ATOM 845 C C . PRO A 1 107 ? 40.530 33.682 21.553 1.000 18.896 471 PRO A C 1
ATOM 846 O O . PRO A 1 107 ? 40.630 33.702 22.770 1.000 18.318 471 PRO A O 1
ATOM 850 N N . VAL A 1 108 ? 39.443 33.269 20.889 1.000 17.121 472 VAL A N 1
ATOM 851 C CA . VAL A 1 108 ? 38.192 32.913 21.544 1.000 17.909 472 VAL A CA 1
ATOM 852 C C . VAL A 1 108 ? 37.908 31.503 21.062 1.000 17.561 472 VAL A C 1
ATOM 853 O O . VAL A 1 108 ? 38.052 31.281 19.881 1.000 16.907 472 VAL A O 1
ATOM 857 N N . VAL A 1 109 ? 37.395 30.648 21.944 1.000 16.161 473 VAL A N 1
ATOM 858 C CA . VAL A 1 109 ? 37.021 29.298 21.579 1.000 17.899 473 VAL A CA 1
ATOM 859 C C . VAL A 1 109 ? 35.619 29.296 20.960 1.000 16.153 473 VAL A C 1
ATOM 860 O O . VAL A 1 109 ? 34.750 30.016 21.425 1.000 15.641 473 VAL A O 1
ATOM 864 N N . VAL A 1 110 ? 35.451 28.553 19.863 1.000 15.177 474 VAL A N 1
ATOM 865 C CA . VAL A 1 110 ? 34.187 28.328 19.201 1.000 15.794 474 VAL A CA 1
ATOM 866 C C . VAL A 1 110 ? 33.991 26.804 19.172 1.000 16.037 474 VAL A C 1
ATOM 867 O O . VAL A 1 110 ? 34.903 26.024 18.787 1.000 17.301 474 VAL A O 1
ATOM 871 N N . ASN A 1 111 ? 32.812 26.390 19.624 1.000 14.514 475 ASN A N 1
ATOM 872 C CA . ASN A 1 111 ? 32.366 25.022 19.445 1.000 16.917 475 ASN A CA 1
ATOM 873 C C . ASN A 1 111 ? 31.135 25.016 18.532 1.000 15.850 475 ASN A C 1
ATOM 874 O O . ASN A 1 111 ? 30.288 25.857 18.668 1.000 16.056 475 ASN A O 1
ATOM 879 N N . ILE A 1 112 ? 31.075 24.079 17.589 1.000 18.301 476 ILE A N 1
ATOM 880 C CA A ILE A 1 112 ? 29.893 23.926 16.743 0.500 17.368 476 ILE A CA 1
ATOM 881 C CA B ILE A 1 112 ? 29.905 23.924 16.727 0.500 17.344 476 ILE A CA 1
ATOM 882 C C . ILE A 1 112 ? 29.407 22.486 16.871 1.000 16.337 476 ILE A C 1
ATOM 883 O O . ILE A 1 112 ? 30.181 21.548 16.813 1.000 16.735 476 ILE A O 1
ATOM 892 N N . ARG A 1 113 ? 28.134 22.347 17.117 1.000 16.824 477 ARG A N 1
ATOM 893 C CA . ARG A 1 113 ? 27.444 21.049 17.088 1.000 18.719 477 ARG A CA 1
ATOM 894 C C . ARG A 1 113 ? 26.740 20.894 15.744 1.000 18.340 477 ARG A C 1
ATOM 895 O O . ARG A 1 113 ? 25.931 21.707 15.417 1.000 16.798 477 ARG A O 1
ATOM 903 N N . VAL A 1 114 ? 26.958 19.747 15.091 1.000 19.300 478 VAL A N 1
ATOM 904 C CA . VAL A 1 114 ? 26.236 19.338 13.885 1.000 20.336 478 VAL A CA 1
ATOM 905 C C . VAL A 1 114 ? 25.051 18.522 14.380 1.000 20.484 478 VAL A C 1
ATOM 906 O O . VAL A 1 114 ? 25.250 17.474 14.994 1.000 21.527 478 VAL A O 1
ATOM 910 N N . MET A 1 115 ? 23.870 19.001 14.029 1.000 20.839 479 MET A N 1
ATOM 911 C CA . MET A 1 115 ? 22.598 18.381 14.392 1.000 21.867 479 MET A CA 1
ATOM 912 C C . MET A 1 115 ? 22.282 17.266 13.396 1.000 22.692 479 MET A C 1
ATOM 913 O O . MET A 1 115 ? 22.676 17.308 12.239 1.000 23.115 479 MET A O 1
ATOM 918 N N . ASP A 1 116 ? 21.575 16.238 13.882 1.000 21.456 480 ASP A N 1
ATOM 919 C CA . ASP A 1 116 ? 21.284 15.095 13.042 1.000 20.797 480 ASP A CA 1
ATOM 920 C C . ASP A 1 116 ? 20.082 15.367 12.157 1.000 17.434 480 ASP A C 1
ATOM 921 O O . ASP A 1 116 ? 19.024 15.860 12.573 1.000 19.572 480 ASP A O 1
ATOM 926 N N . ALA A 1 117 ? 20.242 14.989 10.903 1.000 19.000 481 ALA A N 1
ATOM 927 C CA . ALA A 1 117 ? 19.149 14.875 9.968 1.000 23.884 481 ALA A CA 1
ATOM 928 C C . ALA A 1 117 ? 18.841 13.384 9.874 1.000 19.826 481 ALA A C 1
ATOM 929 O O . ALA A 1 117 ? 19.733 12.546 10.020 1.000 24.378 481 ALA A O 1
ATOM 931 N N . ASN A 1 118 ? 17.578 13.051 9.605 1.000 22.036 482 ASN A N 1
ATOM 932 C CA . ASN A 1 118 ? 17.264 11.680 9.234 1.000 20.182 482 ASN A CA 1
ATOM 933 C C . ASN A 1 118 ? 17.605 11.419 7.767 1.000 18.219 482 ASN A C 1
ATOM 934 O O . ASN A 1 118 ? 16.678 11.278 6.950 1.000 22.881 482 ASN A O 1
ATOM 939 N N . ASP A 1 119 ? 18.901 11.314 7.474 1.000 21.404 483 ASP A N 1
ATOM 940 C CA . ASP A 1 119 ? 19.468 11.282 6.115 1.000 24.203 483 ASP A CA 1
ATOM 941 C C . ASP A 1 119 ? 19.883 9.866 5.692 1.000 26.015 483 ASP A C 1
ATOM 942 O O . ASP A 1 119 ? 20.451 9.636 4.608 1.000 22.460 483 ASP A O 1
ATOM 947 N N . ASN A 1 120 ? 19.554 8.877 6.534 1.000 21.602 484 ASN A N 1
ATOM 948 C CA . ASN A 1 120 ? 19.896 7.502 6.252 1.000 19.414 484 ASN A CA 1
ATOM 949 C C . ASN A 1 120 ? 18.633 6.663 6.402 1.000 19.034 484 ASN A C 1
ATOM 950 O O . ASN A 1 120 ? 17.852 6.870 7.330 1.000 19.488 484 ASN A O 1
ATOM 955 N N . ALA A 1 121 ? 18.451 5.733 5.468 1.000 19.655 485 ALA A N 1
ATOM 956 C CA . ALA A 1 121 ? 17.476 4.671 5.641 1.000 19.882 485 ALA A CA 1
ATOM 957 C C . ALA A 1 121 ? 18.137 3.502 6.362 1.000 18.284 485 ALA A C 1
ATOM 958 O O . ALA A 1 121 ? 19.342 3.314 6.287 1.000 18.443 485 ALA A O 1
ATOM 960 N N . PRO A 1 122 ? 17.366 2.590 7.010 1.000 16.346 486 PRO A N 1
ATOM 961 C CA . PRO A 1 122 ? 17.955 1.359 7.519 1.000 17.867 486 PRO A CA 1
ATOM 962 C C . PRO A 1 122 ? 18.609 0.590 6.371 1.000 19.996 486 PRO A C 1
ATOM 963 O O . PRO A 1 122 ? 18.118 0.566 5.240 1.000 18.118 486 PRO A O 1
ATOM 967 N N . VAL A 1 123 ? 19.724 -0.083 6.676 1.000 22.491 487 VAL A N 1
ATOM 968 C CA . VAL A 1 123 ? 20.353 -0.932 5.682 1.000 23.039 487 VAL A CA 1
ATOM 969 C C . VAL A 1 123 ? 20.294 -2.376 6.186 1.000 19.135 487 VAL A C 1
ATOM 970 O O . VAL A 1 123 ? 20.798 -2.611 7.283 1.000 18.824 487 VAL A O 1
ATOM 974 N N . PHE A 1 124 ? 19.882 -3.297 5.313 1.000 18.300 488 PHE A N 1
ATOM 975 C CA . PHE A 1 124 ? 19.787 -4.684 5.710 1.000 17.982 488 PHE A CA 1
ATOM 976 C C . PHE A 1 124 ? 21.188 -5.276 5.761 1.000 18.285 488 PHE A C 1
ATOM 977 O O . PHE A 1 124 ? 22.043 -4.909 4.960 1.000 18.999 488 PHE A O 1
ATOM 985 N N . ASP A 1 125 ? 21.403 -6.170 6.721 1.000 16.002 489 ASP A N 1
ATOM 986 C CA . ASP A 1 125 ? 22.631 -6.952 6.755 1.000 18.387 489 ASP A CA 1
ATOM 987 C C . ASP A 1 125 ? 22.708 -7.853 5.530 1.000 17.634 489 ASP A C 1
ATOM 988 O O . ASP A 1 125 ? 21.859 -8.722 5.381 1.000 25.156 489 ASP A O 1
ATOM 993 N N . PRO A 1 126 ? 23.702 -7.717 4.623 1.000 19.770 490 PRO A N 1
ATOM 994 C CA . PRO A 1 126 ? 23.695 -8.485 3.370 1.000 19.672 490 PRO A CA 1
ATOM 995 C C . PRO A 1 126 ? 24.119 -9.938 3.513 1.000 19.667 490 PRO A C 1
ATOM 996 O O . PRO A 1 126 ? 24.053 -10.676 2.536 1.000 20.772 490 PRO A O 1
ATOM 1000 N N . TYR A 1 127 ? 24.566 -10.376 4.720 1.000 18.845 491 TYR A N 1
ATOM 1001 C CA . TYR A 1 127 ? 25.125 -11.705 4.913 1.000 19.884 491 TYR A CA 1
ATOM 1002 C C . TYR A 1 127 ? 24.071 -12.679 5.453 1.000 20.974 491 TYR A C 1
ATOM 1003 O O . TYR A 1 127 ? 24.218 -13.886 5.350 1.000 24.393 491 TYR A O 1
ATOM 1012 N N . LEU A 1 128 ? 23.008 -12.167 6.071 1.000 17.785 492 LEU A N 1
ATOM 1013 C CA . LEU A 1 128 ? 21.969 -13.056 6.566 1.000 16.359 492 LEU A CA 1
ATOM 1014 C C . LEU A 1 128 ? 21.265 -13.633 5.350 1.000 20.068 492 LEU A C 1
ATOM 1015 O O . LEU A 1 128 ? 21.034 -12.929 4.354 1.000 18.012 492 LEU A O 1
ATOM 1020 N N . PRO A 1 129 ? 20.941 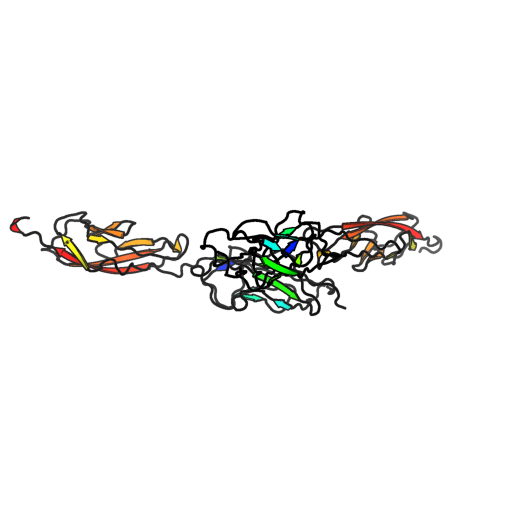-14.938 5.373 1.000 19.545 493 PRO A N 1
ATOM 1021 C CA . PRO A 1 129 ? 20.458 -15.613 4.176 1.000 19.439 493 PRO A CA 1
ATOM 1022 C C . PRO A 1 129 ? 19.160 -15.001 3.665 1.000 18.065 493 PRO A C 1
ATOM 1023 O O . PRO A 1 129 ? 18.346 -14.618 4.481 1.000 18.247 493 PRO A O 1
ATOM 1027 N N . ARG A 1 130 ? 18.997 -14.880 2.337 1.000 18.710 494 ARG A N 1
ATOM 1028 C CA . ARG A 1 130 ? 17.718 -14.403 1.811 1.000 18.321 494 ARG A CA 1
ATOM 1029 C C . ARG A 1 130 ? 16.918 -15.533 1.160 1.000 18.947 494 ARG A C 1
ATOM 1030 O O . ARG A 1 130 ? 15.771 -15.343 0.726 1.000 19.263 494 ARG A O 1
ATOM 1038 N N . ASN A 1 131 ? 17.549 -16.702 1.041 1.000 15.521 495 ASN A N 1
ATOM 1039 C CA . ASN A 1 131 ? 16.854 -17.901 0.652 1.000 18.808 495 ASN A CA 1
ATOM 1040 C C . ASN A 1 131 ? 16.597 -18.781 1.865 1.000 17.551 495 ASN A C 1
ATOM 1041 O O . ASN A 1 131 ? 17.553 -19.207 2.519 1.000 21.600 495 ASN A O 1
ATOM 1046 N N . LEU A 1 132 ? 15.320 -19.018 2.148 1.000 15.366 496 LEU A N 1
ATOM 1047 C CA . LEU A 1 132 ? 14.891 -19.557 3.413 1.000 14.254 496 LEU A CA 1
ATOM 1048 C C . LEU A 1 132 ? 14.009 -20.766 3.131 1.000 16.607 496 LEU A C 1
ATOM 1049 O O . LEU A 1 132 ? 13.404 -20.847 2.061 1.000 16.357 496 LEU A O 1
ATOM 1054 N N . SER A 1 133 ? 13.887 -21.632 4.116 1.000 15.514 497 SER A N 1
ATOM 1055 C CA . SER A 1 133 ? 12.900 -22.710 4.044 1.000 16.114 497 SER A CA 1
ATOM 1056 C C . SER A 1 133 ? 12.096 -22.769 5.321 1.000 16.927 497 SER A C 1
ATOM 1057 O O . SER A 1 133 ? 12.619 -22.397 6.396 1.000 18.093 497 SER A O 1
ATOM 1060 N N . VAL A 1 134 ? 10.857 -23.334 5.234 1.000 14.828 498 VAL A N 1
ATOM 1061 C CA . VAL A 1 134 ? 10.093 -23.693 6.407 1.000 16.688 498 VAL A CA 1
ATOM 1062 C C . VAL A 1 134 ? 9.207 -24.895 6.049 1.000 15.182 498 VAL A C 1
ATOM 1063 O O . VAL A 1 134 ? 8.683 -24.982 4.921 1.000 16.917 498 VAL A O 1
ATOM 1067 N N . VAL A 1 135 ? 8.990 -25.749 7.023 1.000 16.352 499 VAL A N 1
ATOM 1068 C CA . VAL A 1 135 ? 8.123 -26.897 6.863 1.000 17.000 499 VAL A CA 1
ATOM 1069 C C . VAL A 1 135 ? 6.662 -26.436 6.869 1.000 18.740 499 VAL A C 1
ATOM 1070 O O . VAL A 1 135 ? 6.279 -25.514 7.586 1.000 18.908 499 VAL A O 1
ATOM 1074 N N . GLU A 1 136 ? 5.857 -27.076 6.030 1.000 14.740 500 GLU A N 1
ATOM 1075 C CA . GLU A 1 136 ? 4.429 -26.864 6.033 1.000 16.257 500 GLU A CA 1
ATOM 1076 C C . GLU A 1 136 ? 3.767 -27.393 7.305 1.000 15.163 500 GLU A C 1
ATOM 1077 O O . GLU A 1 136 ? 4.355 -28.141 8.091 1.000 16.681 500 GLU A O 1
ATOM 1083 N N . GLU A 1 137 ? 2.502 -27.004 7.479 1.000 14.855 501 GLU A N 1
ATOM 1084 C CA . GLU A 1 137 ? 1.577 -27.510 8.477 1.000 15.499 501 GLU A CA 1
ATOM 1085 C C . GLU A 1 137 ? 1.987 -27.220 9.913 1.000 16.842 501 GLU A C 1
ATOM 1086 O O . GLU A 1 137 ? 1.571 -27.938 10.827 1.000 20.365 501 GLU A O 1
ATOM 1092 N N . GLU A 1 138 ? 2.658 -26.092 10.168 1.000 15.341 502 GLU A N 1
ATOM 1093 C CA . GLU A 1 138 ? 3.073 -25.692 11.508 1.000 17.514 502 GLU A CA 1
ATOM 1094 C C . GLU A 1 138 ? 2.898 -24.179 11.623 1.000 15.419 502 GLU A C 1
ATOM 1095 O O . GLU A 1 138 ? 3.621 -23.456 10.941 1.000 15.751 502 GLU A O 1
ATOM 1101 N N . ALA A 1 139 ? 1.967 -23.757 12.476 1.000 19.881 503 ALA A N 1
ATOM 1102 C CA . ALA A 1 139 ? 1.875 -22.364 12.905 1.000 17.251 503 ALA A CA 1
ATOM 1103 C C . ALA A 1 139 ? 2.979 -22.032 13.899 1.000 16.662 503 ALA A C 1
ATOM 1104 O O . ALA A 1 139 ? 3.538 -22.881 14.563 1.000 18.059 503 ALA A O 1
ATOM 1106 N N . ASN A 1 140 ? 3.454 -20.769 13.868 1.000 17.539 504 ASN A N 1
ATOM 1107 C CA . ASN A 1 140 ? 4.473 -20.298 14.785 1.000 19.107 504 ASN A CA 1
ATOM 1108 C C . ASN A 1 140 ? 5.848 -20.912 14.486 1.000 15.941 504 ASN A C 1
ATOM 1109 O O . ASN A 1 140 ? 6.660 -21.091 15.383 1.000 22.030 504 ASN A O 1
ATOM 1114 N N . ALA A 1 141 ? 6.058 -21.351 13.257 1.000 17.309 505 ALA A N 1
ATOM 1115 C CA . ALA A 1 141 ? 7.325 -21.961 12.871 1.000 18.425 505 ALA A CA 1
ATOM 1116 C C . ALA A 1 141 ? 8.294 -20.865 12.429 1.000 18.199 505 ALA A C 1
ATOM 1117 O O . ALA A 1 141 ? 7.923 -19.943 11.674 1.000 17.217 505 ALA A O 1
ATOM 1119 N N . PHE A 1 142 ? 9.521 -20.935 12.952 1.000 18.064 506 PHE A N 1
ATOM 1120 C CA . PHE A 1 142 ? 10.597 -20.042 12.525 1.000 17.005 506 PHE A CA 1
ATOM 1121 C C . PHE A 1 142 ? 10.910 -20.209 11.043 1.000 15.550 506 PHE A C 1
ATOM 1122 O O . PHE A 1 142 ? 11.115 -21.347 10.540 1.000 16.383 506 PHE A O 1
ATOM 1130 N N . VAL A 1 143 ? 10.947 -19.070 10.334 1.000 13.913 507 VAL A N 1
ATOM 1131 C CA . VAL A 1 143 ? 11.241 -18.993 8.920 1.000 14.908 507 VAL A CA 1
ATOM 1132 C C . VAL A 1 143 ? 12.659 -18.486 8.699 1.000 15.288 507 VAL A C 1
ATOM 1133 O O . VAL A 1 143 ? 13.457 -19.058 7.958 1.000 17.840 507 VAL A O 1
ATOM 1137 N N . GLY A 1 144 ? 13.009 -17.408 9.391 1.000 15.468 508 GLY A N 1
ATOM 1138 C CA . GLY A 1 144 ? 14.261 -16.772 9.109 1.000 16.172 508 GLY A CA 1
ATOM 1139 C C . GLY A 1 144 ? 14.451 -15.513 9.935 1.000 14.272 508 GLY A C 1
ATOM 1140 O O . GLY A 1 144 ? 13.525 -15.100 10.630 1.000 17.334 508 GLY A O 1
ATOM 1141 N N . GLN A 1 145 ? 15.666 -14.955 9.780 1.000 19.783 509 GLN A N 1
ATOM 1142 C CA . GLN A 1 145 ? 16.133 -13.762 10.466 1.000 18.779 509 GLN A CA 1
ATOM 1143 C C . GLN A 1 145 ? 16.565 -12.709 9.477 1.000 17.215 509 GLN A C 1
ATOM 1144 O O . GLN A 1 145 ? 17.406 -12.949 8.600 1.000 19.932 509 GLN A O 1
ATOM 1150 N N . VAL A 1 146 ? 16.123 -11.492 9.709 1.000 14.900 510 VAL A N 1
ATOM 1151 C CA . VAL A 1 146 ? 16.755 -10.376 9.054 1.000 16.729 510 VAL A CA 1
ATOM 1152 C C . VAL A 1 146 ? 17.270 -9.422 10.142 1.000 13.741 510 VAL A C 1
ATOM 1153 O O . VAL A 1 146 ? 16.921 -9.451 11.327 1.000 14.379 510 VAL A O 1
ATOM 1157 N N . ARG A 1 147 ? 18.045 -8.421 9.694 1.000 14.426 511 ARG A N 1
ATOM 1158 C CA . ARG A 1 147 ? 18.523 -7.364 10.555 1.000 16.007 511 ARG A CA 1
ATOM 1159 C C . ARG A 1 147 ? 18.874 -6.165 9.700 1.000 16.909 511 ARG A C 1
ATOM 1160 O O . ARG A 1 147 ? 19.439 -6.328 8.596 1.000 17.221 511 ARG A O 1
ATOM 1168 N N . ALA A 1 148 ? 18.433 -4.993 10.162 1.000 16.833 512 ALA A N 1
ATOM 1169 C CA . ALA A 1 148 ? 18.822 -3.730 9.541 1.000 16.970 512 ALA A CA 1
ATOM 1170 C C . ALA A 1 148 ? 19.359 -2.809 10.629 1.000 16.047 512 ALA A C 1
ATOM 1171 O O . ALA A 1 148 ? 18.956 -2.872 11.781 1.000 17.957 512 ALA A O 1
ATOM 1173 N N . THR A 1 149 ? 20.338 -1.979 10.252 1.000 18.399 513 THR A N 1
ATOM 1174 C CA . THR A 1 149 ? 20.890 -0.990 11.154 1.000 17.990 513 THR A CA 1
ATOM 1175 C C . THR A 1 149 ? 20.862 0.371 10.453 1.000 16.719 513 THR A C 1
ATOM 1176 O O . THR A 1 149 ? 20.874 0.454 9.229 1.000 19.570 513 THR A O 1
ATOM 1180 N N . ASP A 1 150 ? 20.716 1.409 11.246 1.000 19.792 514 ASP A N 1
ATOM 1181 C CA . ASP A 1 150 ? 20.549 2.760 10.752 1.000 18.811 514 ASP A CA 1
ATOM 1182 C C . ASP A 1 150 ? 21.501 3.624 11.550 1.000 20.003 514 ASP A C 1
ATOM 1183 O O . ASP A 1 150 ? 21.378 3.688 12.775 1.000 19.650 514 ASP A O 1
ATOM 1188 N N . PRO A 1 151 ? 22.435 4.322 10.876 1.000 16.853 515 PRO A N 1
ATOM 1189 C CA . PRO A 1 151 ? 23.512 5.032 11.593 1.000 19.968 515 PRO A CA 1
ATOM 1190 C C . PRO A 1 151 ? 23.054 6.382 12.167 1.000 20.369 515 PRO A C 1
ATOM 1191 O O . PRO A 1 151 ? 23.877 7.017 12.867 1.000 23.599 515 PRO A O 1
ATOM 1195 N N . ASP A 1 152 ? 21.814 6.860 11.883 1.000 20.027 516 ASP A N 1
ATOM 1196 C CA . ASP A 1 152 ? 21.353 8.142 12.411 1.000 19.315 516 ASP A CA 1
ATOM 1197 C C . ASP A 1 152 ? 21.148 8.078 13.920 1.000 18.657 516 ASP A C 1
ATOM 1198 O O . ASP A 1 152 ? 21.276 7.023 14.520 1.000 20.748 516 ASP A O 1
ATOM 1203 N N . ALA A 1 153 ? 20.863 9.241 14.519 1.000 17.735 517 ALA A N 1
ATOM 1204 C CA . ALA A 1 153 ? 20.809 9.400 15.960 1.000 17.235 517 ALA A CA 1
ATOM 1205 C C . ALA A 1 153 ? 19.405 9.231 16.501 1.000 19.425 517 ALA A C 1
ATOM 1206 O O . ALA A 1 153 ? 18.407 9.704 15.940 1.000 20.076 517 ALA A O 1
ATOM 1208 N N . GLY A 1 154 ? 19.388 8.717 17.737 1.000 18.097 518 GLY A N 1
ATOM 1209 C CA . GLY A 1 154 ? 18.169 8.511 18.489 1.000 19.669 518 GLY A CA 1
ATOM 1210 C C . GLY A 1 154 ? 17.095 7.824 17.652 1.000 18.002 518 GLY A C 1
ATOM 1211 O O . GLY A 1 154 ? 17.398 6.812 17.015 1.000 19.073 518 GLY A O 1
ATOM 1212 N N . ILE A 1 155 ? 15.915 8.439 17.574 1.000 18.751 519 ILE A N 1
ATOM 1213 C CA . ILE A 1 155 ? 14.765 7.783 16.926 1.000 20.093 519 ILE A CA 1
ATOM 1214 C C . ILE A 1 155 ? 15.044 7.644 15.436 1.000 18.603 519 ILE A C 1
ATOM 1215 O O . ILE A 1 155 ? 14.604 6.693 14.766 1.000 18.756 519 ILE A O 1
ATOM 1220 N N . ASN A 1 156 ? 15.893 8.526 14.895 1.000 18.805 520 ASN A N 1
ATOM 1221 C CA . ASN A 1 156 ? 16.202 8.483 13.479 1.000 19.001 520 ASN A CA 1
ATOM 1222 C C . ASN A 1 156 ? 17.010 7.220 13.129 1.000 15.426 520 ASN A C 1
ATOM 1223 O O . ASN A 1 156 ? 17.066 6.902 11.965 1.000 14.924 520 ASN A O 1
ATOM 1228 N N . GLY A 1 157 ? 17.643 6.564 14.123 1.000 16.448 521 GLY A N 1
ATOM 1229 C CA . GLY A 1 157 ? 18.455 5.371 13.945 1.000 18.920 521 GLY A CA 1
ATOM 1230 C C . GLY A 1 157 ? 17.798 4.124 14.548 1.000 17.803 521 GLY A C 1
ATOM 1231 O O . GLY A 1 157 ? 18.401 3.070 14.441 1.000 22.707 521 GLY A O 1
ATOM 1232 N N . GLN A 1 158 ? 16.575 4.230 15.096 1.000 15.853 522 GLN A N 1
ATOM 1233 C CA . GLN A 1 158 ? 15.876 3.065 15.647 1.000 17.770 522 GLN A CA 1
ATOM 1234 C C . GLN A 1 158 ? 15.016 2.396 14.586 1.000 16.131 522 GLN A C 1
ATOM 1235 O O . GLN A 1 158 ? 14.331 3.048 13.806 1.000 18.850 522 GLN A O 1
ATOM 1241 N N . VAL A 1 159 ? 15.166 1.072 14.466 1.000 18.293 523 VAL A N 1
ATOM 1242 C CA . VAL A 1 159 ? 14.608 0.339 13.350 1.000 15.578 523 VAL A CA 1
ATOM 1243 C C . VAL A 1 159 ? 13.426 -0.492 13.820 1.000 15.919 523 VAL A C 1
ATOM 1244 O O . VAL A 1 159 ? 13.549 -1.189 14.824 1.000 16.795 523 VAL A O 1
ATOM 1248 N N A HIS A 1 160 ? 12.345 -0.427 13.027 0.500 14.441 524 HIS A N 1
ATOM 1249 N N B HIS A 1 160 ? 12.290 -0.399 13.121 0.500 15.180 524 HIS A N 1
ATOM 1250 C CA A HIS A 1 160 ? 11.097 -1.143 13.241 0.500 16.153 524 HIS A CA 1
ATOM 1251 C CA B HIS A 1 160 ? 11.196 -1.322 13.388 0.500 17.332 524 HIS A CA 1
ATOM 1252 C C A HIS A 1 160 ? 10.864 -2.075 12.058 0.500 16.116 524 HIS A C 1
ATOM 1253 C C B HIS A 1 160 ? 10.858 -2.076 12.110 0.500 16.822 524 HIS A C 1
ATOM 1254 O O A HIS A 1 160 ? 11.069 -1.679 10.906 0.500 17.246 524 HIS A O 1
ATOM 1255 O O B HIS A 1 160 ? 11.015 -1.591 10.985 0.500 18.261 524 HIS A O 1
ATOM 1268 N N . TYR A 1 161 ? 10.371 -3.292 12.323 1.000 16.380 525 TYR A N 1
ATOM 1269 C CA . TYR A 1 161 ? 10.179 -4.229 11.230 1.000 15.708 525 TYR A CA 1
ATOM 1270 C C . TYR A 1 161 ? 8.698 -4.434 10.964 1.000 14.424 525 TYR A C 1
ATOM 1271 O O . TYR A 1 161 ? 7.896 -4.494 11.904 1.000 16.365 525 TYR A O 1
ATOM 1280 N N . SER A 1 162 ? 8.371 -4.562 9.683 1.000 12.140 526 SER A N 1
ATOM 1281 C CA . SER A 1 162 ? 7.045 -4.993 9.262 1.000 11.888 526 SER A CA 1
ATOM 1282 C C . SER A 1 162 ? 7.155 -5.754 7.935 1.000 11.311 526 SER A C 1
ATOM 1283 O O . SER A 1 162 ? 8.215 -5.955 7.361 1.000 12.343 526 SER A O 1
ATOM 1286 N N . LEU A 1 163 ? 6.015 -6.284 7.482 1.000 12.785 527 LEU A N 1
ATOM 1287 C CA . LEU A 1 163 ? 5.957 -7.016 6.229 1.000 12.857 527 LEU A CA 1
ATOM 1288 C C . LEU A 1 163 ? 5.176 -6.266 5.174 1.000 12.845 527 LEU A C 1
ATOM 1289 O O . LEU A 1 163 ? 4.201 -5.561 5.468 1.000 16.078 527 LEU A O 1
ATOM 1294 N N . GLY A 1 164 ? 5.639 -6.380 3.957 1.000 13.247 528 GLY A N 1
ATOM 1295 C CA . GLY A 1 164 ? 5.108 -5.663 2.819 1.000 13.527 528 GLY A CA 1
ATOM 1296 C C . GLY A 1 164 ? 4.078 -6.474 2.042 1.000 13.317 528 GLY A C 1
ATOM 1297 O O . GLY A 1 164 ? 3.552 -6.019 1.014 1.000 17.582 528 GLY A O 1
ATOM 1298 N N . ASN A 1 165 ? 3.891 -7.734 2.441 1.000 13.926 529 ASN A N 1
ATOM 1299 C CA . ASN A 1 165 ? 2.957 -8.652 1.819 1.000 14.278 529 ASN A CA 1
ATOM 1300 C C . ASN A 1 165 ? 2.786 -9.896 2.714 1.000 12.750 529 ASN A C 1
ATOM 1301 O O . ASN A 1 165 ? 3.494 -10.062 3.692 1.000 13.429 529 ASN A O 1
ATOM 1306 N N . PHE A 1 166 ? 1.743 -10.697 2.421 1.000 12.243 530 PHE A N 1
ATOM 1307 C CA . PHE A 1 166 ? 1.480 -11.927 3.130 1.000 12.244 530 PHE A CA 1
ATOM 1308 C C . PHE A 1 166 ? 1.381 -11.683 4.626 1.000 11.751 530 PHE A C 1
ATOM 1309 O O . PHE A 1 166 ? 1.806 -12.498 5.435 1.000 12.519 530 PHE A O 1
ATOM 1317 N N . ASN A 1 167 ? 0.764 -10.561 5.024 1.000 11.747 531 ASN A N 1
ATOM 1318 C CA . ASN A 1 167 ? 0.757 -10.186 6.417 1.000 14.624 531 ASN A CA 1
ATOM 1319 C C . ASN A 1 167 ? -0.201 -11.033 7.276 1.000 14.527 531 ASN A C 1
ATOM 1320 O O . ASN A 1 167 ? -0.054 -11.037 8.496 1.000 17.017 531 ASN A O 1
ATOM 1325 N N . ASN A 1 168 ? -1.033 -11.859 6.640 1.000 17.346 532 ASN A N 1
ATOM 1326 C CA . ASN A 1 168 ? -1.853 -12.846 7.345 1.000 16.196 532 ASN A CA 1
ATOM 1327 C C . ASN A 1 168 ? -1.215 -14.231 7.454 1.000 16.951 532 ASN A C 1
ATOM 1328 O O . ASN A 1 168 ? -1.742 -15.072 8.195 1.000 16.819 532 ASN A O 1
ATOM 1333 N N . LEU A 1 169 ? -0.074 -14.405 6.798 1.000 14.078 533 LEU A N 1
ATOM 1334 C CA . LEU A 1 169 ? 0.576 -15.711 6.726 1.000 14.007 533 LEU A CA 1
ATOM 1335 C C . LEU A 1 169 ? 1.792 -15.720 7.622 1.000 14.019 533 LEU A C 1
ATOM 1336 O O . LEU A 1 169 ? 2.180 -16.798 8.062 1.000 14.385 533 LEU A O 1
ATOM 1341 N N . PHE A 1 170 ? 2.497 -14.571 7.758 1.000 15.155 534 PHE A N 1
ATOM 1342 C CA . PHE A 1 170 ? 3.735 -14.455 8.520 1.000 12.305 534 PHE A CA 1
AT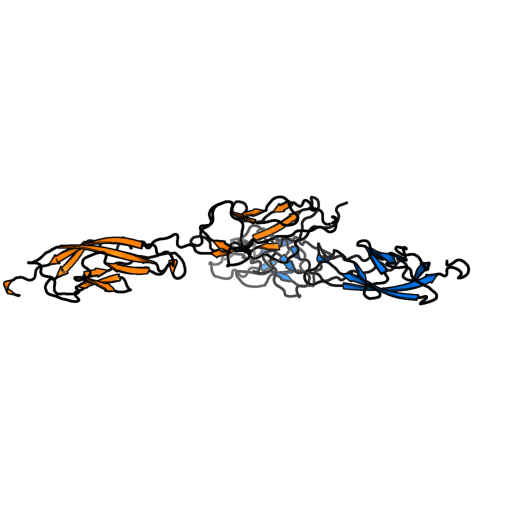OM 1343 C C . PHE A 1 170 ? 3.661 -13.349 9.565 1.000 15.250 534 PHE A C 1
ATOM 1344 O O . PHE A 1 170 ? 2.820 -12.417 9.465 1.000 14.510 534 PHE A O 1
ATOM 1352 N N . ARG A 1 171 ? 4.561 -13.437 10.541 1.000 12.643 535 ARG A N 1
ATOM 1353 C CA . ARG A 1 171 ? 4.773 -12.427 11.559 1.000 13.204 535 ARG A CA 1
ATOM 1354 C C . ARG A 1 171 ? 6.266 -12.086 11.609 1.000 11.946 535 ARG A C 1
ATOM 1355 O O . ARG A 1 171 ? 7.124 -12.941 11.380 1.000 12.275 535 ARG A O 1
ATOM 1363 N N . ILE A 1 172 ? 6.574 -10.848 11.921 1.000 12.271 536 ILE A N 1
ATOM 1364 C CA . ILE A 1 172 ? 7.945 -10.454 12.203 1.000 11.582 536 ILE A CA 1
ATOM 1365 C C . ILE A 1 172 ? 8.020 -9.750 13.553 1.000 13.624 536 ILE A C 1
ATOM 1366 O O . ILE A 1 172 ? 7.227 -8.855 13.893 1.000 14.986 536 ILE A O 1
ATOM 1371 N N . THR A 1 173 ? 9.055 -10.171 14.304 1.000 16.487 537 THR A N 1
ATOM 1372 C CA . THR A 1 173 ? 9.304 -9.653 15.643 1.000 14.673 537 THR A CA 1
ATOM 1373 C C . THR A 1 173 ? 10.168 -8.387 15.604 1.000 15.316 537 THR A C 1
ATOM 1374 O O . THR A 1 173 ? 10.737 -7.987 14.582 1.000 16.267 537 THR A O 1
ATOM 1378 N N . SER A 1 174 ? 10.204 -7.735 16.762 1.000 15.422 538 SER A N 1
ATOM 1379 C CA . SER A 1 174 ? 10.982 -6.500 16.855 1.000 18.163 538 SER A CA 1
ATOM 1380 C C . SER A 1 174 ? 12.479 -6.758 16.729 1.000 20.159 538 SER A C 1
ATOM 1381 O O . SER A 1 174 ? 13.218 -5.805 16.495 1.000 19.413 538 SER A O 1
ATOM 1384 N N . ASN A 1 175 ? 12.951 -8.034 16.748 1.000 22.003 539 ASN A N 1
ATOM 1385 C CA . ASN A 1 175 ? 14.350 -8.306 16.514 1.000 22.392 539 ASN A CA 1
ATOM 1386 C C . ASN A 1 175 ? 14.608 -8.955 15.153 1.000 19.663 539 ASN A C 1
ATOM 1387 O O . ASN A 1 175 ? 15.708 -9.455 14.918 1.000 19.604 539 ASN A O 1
ATOM 1392 N N . GLY A 1 176 ? 13.617 -8.912 14.238 1.000 16.974 540 GLY A N 1
ATOM 1393 C CA . GLY A 1 176 ? 13.824 -9.333 12.871 1.000 15.965 540 GLY A CA 1
ATOM 1394 C C . GLY A 1 176 ? 13.557 -10.809 12.633 1.000 13.413 540 GLY A C 1
ATOM 1395 O O . GLY A 1 176 ? 13.808 -11.260 11.530 1.000 14.985 540 GLY A O 1
ATOM 1396 N N . SER A 1 177 ? 12.965 -11.521 13.596 1.000 15.082 541 SER A N 1
ATOM 1397 C CA . SER A 1 177 ? 12.687 -12.931 13.409 1.000 15.663 541 SER A CA 1
ATOM 1398 C C . SER A 1 177 ? 11.324 -13.115 12.753 1.000 15.686 541 SER A C 1
ATOM 1399 O O . SER A 1 177 ? 10.386 -12.465 13.165 1.000 14.018 541 SER A O 1
ATOM 1402 N N . ILE A 1 178 ? 11.290 -13.929 11.682 1.000 14.260 542 ILE A N 1
ATOM 1403 C CA . ILE A 1 178 ? 10.050 -14.157 10.962 1.000 14.941 542 ILE A CA 1
ATOM 1404 C C . ILE A 1 178 ? 9.511 -15.523 11.333 1.000 14.479 542 ILE A C 1
ATOM 1405 O O . ILE A 1 178 ? 10.291 -16.462 11.277 1.000 14.542 542 ILE A O 1
ATOM 1410 N N . TYR A 1 179 ? 8.218 -15.600 11.640 1.000 13.664 543 TYR A N 1
ATOM 1411 C CA . TYR A 1 179 ? 7.518 -16.846 11.999 1.000 15.167 543 TYR A CA 1
ATOM 1412 C C . TYR A 1 179 ? 6.236 -16.975 11.171 1.000 14.945 543 TYR A C 1
ATOM 1413 O O . TYR A 1 179 ? 5.634 -16.016 10.695 1.000 15.600 543 TYR A O 1
ATOM 1422 N N . THR A 1 180 ? 5.773 -18.211 10.958 1.000 13.716 544 THR A N 1
ATOM 1423 C CA . THR A 1 180 ? 4.463 -18.429 10.374 1.000 13.115 544 THR A CA 1
ATOM 1424 C C . THR A 1 180 ? 3.363 -18.041 11.367 1.000 12.610 544 THR A C 1
ATOM 1425 O O . THR A 1 180 ? 3.457 -18.248 12.582 1.000 12.678 544 THR A O 1
ATOM 1429 N N . ALA A 1 181 ? 2.329 -17.388 10.829 1.000 13.180 545 ALA A N 1
ATOM 1430 C CA . ALA A 1 181 ? 1.135 -17.011 11.552 1.000 13.569 545 ALA A CA 1
ATOM 1431 C C . ALA A 1 181 ? 0.179 -18.179 11.628 1.000 16.331 545 ALA A C 1
ATOM 1432 O O . ALA A 1 181 ? -0.621 -18.217 12.535 1.000 18.057 545 ALA A O 1
ATOM 1434 N N . VAL A 1 182 ? 0.229 -19.003 10.587 1.000 13.875 546 VAL A N 1
ATOM 1435 C CA . VAL A 1 182 ? -0.748 -20.026 10.323 1.000 15.008 546 VAL A CA 1
ATOM 1436 C C . VAL A 1 182 ? 0.016 -21.252 9.838 1.000 14.614 546 VAL A C 1
ATOM 1437 O O . VAL A 1 182 ? 1.210 -21.184 9.566 1.000 17.528 546 VAL A O 1
ATOM 1441 N N . LYS A 1 183 ? -0.648 -22.415 9.779 1.000 16.286 547 LYS A N 1
ATOM 1442 C CA . LYS A 1 183 ? -0.101 -23.558 9.061 1.000 14.740 547 LYS A CA 1
ATOM 1443 C C . LYS A 1 183 ? -0.030 -23.322 7.556 1.000 16.530 547 LYS A C 1
ATOM 1444 O O . LYS A 1 183 ? -1.042 -23.127 6.876 1.000 17.554 547 LYS A O 1
ATOM 1450 N N . LEU A 1 184 ? 1.190 -23.309 7.007 1.000 13.459 548 LEU A N 1
ATOM 1451 C CA . LEU A 1 184 ? 1.350 -23.309 5.584 1.000 14.754 548 LEU A CA 1
ATOM 1452 C C . LEU A 1 184 ? 0.948 -24.672 5.034 1.000 14.003 548 LEU A C 1
ATOM 1453 O O . LEU A 1 184 ? 0.820 -25.622 5.782 1.000 17.432 548 LEU A O 1
ATOM 1458 N N . ASN A 1 185 ? 0.797 -24.730 3.731 1.000 13.763 549 ASN A N 1
ATOM 1459 C CA . ASN A 1 185 ? 0.341 -25.977 3.085 1.000 14.189 549 ASN A CA 1
ATOM 1460 C C . ASN A 1 185 ? 0.994 -26.079 1.716 1.000 13.307 549 ASN A C 1
ATOM 1461 O O . ASN A 1 185 ? 0.663 -25.334 0.793 1.000 14.652 549 ASN A O 1
ATOM 1466 N N . ARG A 1 186 ? 2.050 -26.889 1.581 1.000 12.543 550 ARG A N 1
ATOM 1467 C CA . ARG A 1 186 ? 2.813 -26.938 0.364 1.000 14.103 550 ARG A CA 1
ATOM 1468 C C . ARG A 1 186 ? 1.958 -27.285 -0.856 1.000 14.399 550 ARG A C 1
ATOM 1469 O O . ARG A 1 186 ? 2.306 -26.884 -1.960 1.000 16.599 550 ARG A O 1
ATOM 1477 N N . GLU A 1 187 ? 0.893 -28.076 -0.642 1.000 17.657 551 GLU A N 1
ATOM 1478 C CA . GLU A 1 187 ? -0.003 -28.510 -1.712 1.000 17.782 551 GLU A CA 1
ATOM 1479 C C . GLU A 1 187 ? -0.892 -27.365 -2.186 1.000 18.486 551 GLU A C 1
ATOM 1480 O O . GLU A 1 187 ? -1.457 -27.442 -3.265 1.000 20.247 551 GLU A O 1
ATOM 1486 N N . ALA A 1 188 ? -0.983 -26.288 -1.403 1.000 16.675 552 ALA A N 1
ATOM 1487 C CA . ALA A 1 188 ? -1.639 -25.049 -1.861 1.000 19.812 552 ALA A CA 1
ATOM 1488 C C . ALA A 1 188 ? -0.668 -24.085 -2.541 1.000 18.291 552 ALA A C 1
ATOM 1489 O O . ALA A 1 188 ? -0.966 -23.538 -3.611 1.000 17.066 552 ALA A O 1
ATOM 1491 N N . ARG A 1 189 ? 0.535 -23.911 -1.961 1.000 16.904 553 ARG A N 1
ATOM 1492 C CA . ARG A 1 189 ? 1.549 -23.014 -2.488 1.000 17.570 553 ARG A CA 1
ATOM 1493 C C . ARG A 1 189 ? 2.890 -23.310 -1.822 1.000 13.944 553 ARG A C 1
ATOM 1494 O O . ARG A 1 189 ? 2.907 -23.438 -0.593 1.000 15.448 553 ARG A O 1
ATOM 1502 N N . ASP A 1 190 ? 3.932 -23.480 -2.641 1.000 15.623 554 ASP A N 1
ATOM 1503 C CA . ASP A 1 190 ? 5.178 -24.024 -2.144 1.000 17.915 554 ASP A CA 1
ATOM 1504 C C . ASP A 1 190 ? 6.239 -22.936 -1.984 1.000 18.201 554 ASP A C 1
ATOM 1505 O O . ASP A 1 190 ? 7.401 -23.223 -1.786 1.000 16.692 554 ASP A O 1
ATOM 1510 N N . HIS A 1 191 ? 5.868 -21.656 -2.135 1.000 16.651 555 HIS A N 1
ATOM 1511 C CA . HIS A 1 191 ? 6.876 -20.616 -2.247 1.000 15.658 555 HIS A CA 1
ATOM 1512 C C . HIS A 1 191 ? 6.238 -19.277 -1.872 1.000 13.708 555 HIS A C 1
ATOM 1513 O O . HIS A 1 191 ? 5.070 -19.120 -2.125 1.000 16.171 555 HIS A O 1
ATOM 1520 N N . TYR A 1 192 ? 7.040 -18.354 -1.319 1.000 14.985 556 TYR A N 1
ATOM 1521 C CA . TYR A 1 192 ? 6.595 -17.014 -0.938 1.000 15.235 556 TYR A CA 1
ATOM 1522 C C . TYR A 1 192 ? 7.798 -16.103 -1.174 1.000 14.474 556 TYR A C 1
ATOM 1523 O O . TYR A 1 192 ? 8.895 -16.400 -0.712 1.000 16.773 556 TYR A O 1
ATOM 1532 N N . GLU A 1 193 ? 7.555 -14.973 -1.860 1.000 15.136 557 GLU A N 1
ATOM 1533 C CA . GLU A 1 193 ? 8.536 -13.924 -2.027 1.000 15.076 557 GLU A CA 1
ATOM 1534 C C . GLU A 1 193 ? 8.086 -12.784 -1.106 1.000 16.729 557 GLU A C 1
ATOM 1535 O O . GLU A 1 193 ? 7.153 -12.044 -1.389 1.000 16.449 557 GLU A O 1
ATOM 1541 N N . LEU A 1 194 ? 8.684 -12.801 0.065 1.000 14.644 558 LEU A N 1
ATOM 1542 C CA . LEU A 1 194 ? 8.209 -12.041 1.193 1.000 13.457 558 LEU A CA 1
ATOM 1543 C C . LEU A 1 194 ? 8.971 -10.732 1.240 1.000 12.505 558 LEU A C 1
ATOM 1544 O O . LEU A 1 194 ? 10.210 -10.717 1.283 1.000 13.613 558 LEU A O 1
ATOM 1549 N N . VAL A 1 195 ? 8.205 -9.644 1.239 1.000 11.822 559 VAL A N 1
ATOM 1550 C CA . VAL A 1 195 ? 8.768 -8.295 1.383 1.000 12.895 559 VAL A CA 1
ATOM 1551 C C . VAL A 1 195 ? 8.913 -7.980 2.871 1.000 13.172 559 VAL A C 1
ATOM 1552 O O . VAL A 1 195 ? 7.946 -7.915 3.609 1.000 14.257 559 VAL A O 1
ATOM 1556 N N . VAL A 1 196 ? 10.164 -7.710 3.310 1.000 12.068 560 VAL A N 1
ATOM 1557 C CA . VAL A 1 196 ? 10.381 -7.253 4.661 1.000 14.190 560 VAL A CA 1
ATOM 1558 C C . VAL A 1 196 ? 10.734 -5.780 4.623 1.000 14.412 560 VAL A C 1
ATOM 1559 O O . VAL A 1 196 ? 11.530 -5.375 3.800 1.000 14.861 560 VAL A O 1
ATOM 1563 N N . VAL A 1 197 ? 10.089 -5.002 5.503 1.000 14.976 561 VAL A N 1
ATOM 1564 C CA . VAL A 1 197 ? 10.287 -3.558 5.576 1.000 13.796 561 VAL A CA 1
ATOM 1565 C C . VAL A 1 197 ? 11.014 -3.201 6.896 1.000 14.716 561 VAL A C 1
ATOM 1566 O O . VAL A 1 197 ? 10.558 -3.555 7.991 1.000 13.461 561 VAL A O 1
ATOM 1570 N N . ALA A 1 198 ? 12.086 -2.392 6.807 1.000 14.354 562 ALA A N 1
ATOM 1571 C CA . ALA A 1 198 ? 12.701 -1.804 7.970 1.000 13.746 562 ALA A CA 1
ATOM 1572 C C . ALA A 1 198 ? 12.501 -0.300 7.910 1.000 14.122 562 ALA A C 1
ATOM 1573 O O . ALA A 1 198 ? 12.835 0.296 6.877 1.000 16.316 562 ALA A O 1
ATOM 1575 N N . THR A 1 199 ? 11.866 0.221 8.942 1.000 13.390 563 THR A N 1
ATOM 1576 C CA . THR A 1 199 ? 11.472 1.635 8.998 1.000 13.524 563 THR A CA 1
ATOM 1577 C C . THR A 1 199 ? 12.102 2.250 10.250 1.000 16.053 563 THR A C 1
ATOM 1578 O O . THR A 1 199 ? 12.125 1.656 11.316 1.000 16.215 563 THR A O 1
ATOM 1582 N N . ASP A 1 200 ? 12.725 3.431 10.125 1.000 16.122 564 ASP A N 1
ATOM 1583 C CA . ASP A 1 200 ? 13.198 4.097 11.318 1.000 15.283 564 ASP A CA 1
ATOM 1584 C C . ASP A 1 200 ? 12.082 4.810 12.077 1.000 16.093 564 ASP A C 1
ATOM 1585 O O . ASP A 1 200 ? 10.930 4.872 11.647 1.000 14.255 564 ASP A O 1
ATOM 1590 N N . GLY A 1 201 ? 12.461 5.351 13.255 1.000 18.987 565 GLY A N 1
ATOM 1591 C CA . GLY A 1 201 ? 11.574 6.042 14.166 1.000 19.096 565 GLY A CA 1
ATOM 1592 C C . GLY A 1 201 ? 11.455 7.548 13.953 1.000 16.815 565 GLY A C 1
ATOM 1593 O O . GLY A 1 201 ? 10.828 8.201 14.758 1.000 20.955 565 GLY A O 1
ATOM 1594 N N . ALA A 1 202 ? 11.920 8.097 12.836 1.000 17.995 566 ALA A N 1
ATOM 1595 C CA . ALA A 1 202 ? 11.910 9.538 12.652 1.000 17.328 566 ALA A CA 1
ATOM 1596 C C . ALA A 1 202 ? 10.498 10.104 12.528 1.000 20.700 566 ALA A C 1
ATOM 1597 O O . ALA A 1 202 ? 9.563 9.419 12.100 1.000 21.847 566 ALA A O 1
ATOM 1599 N N . VAL A 1 203 ? 10.364 11.385 12.856 1.000 21.628 567 VAL A N 1
ATOM 1600 C CA . VAL A 1 203 ? 9.114 12.079 12.576 1.000 25.899 567 VAL A CA 1
ATOM 1601 C C . VAL A 1 203 ? 8.798 12.036 11.075 1.000 27.698 567 VAL A C 1
ATOM 1602 O O . VAL A 1 203 ? 7.634 11.973 10.658 1.000 34.175 567 VAL A O 1
ATOM 1606 N N . HIS A 1 204 ? 9.830 12.090 10.233 1.000 25.483 568 HIS A N 1
ATOM 1607 C CA . HIS A 1 204 ? 9.680 11.949 8.794 1.000 29.353 568 HIS A CA 1
ATOM 1608 C C . HIS A 1 204 ? 10.371 10.627 8.453 1.000 27.781 568 HIS A C 1
ATOM 1609 O O . HIS A 1 204 ? 11.557 10.637 8.171 1.000 29.573 568 HIS A O 1
ATOM 1616 N N . PRO A 1 205 ? 9.712 9.464 8.624 1.000 26.226 569 PRO A N 1
ATOM 1617 C CA . PRO A 1 205 ? 10.440 8.185 8.603 1.000 23.928 569 PRO A CA 1
ATOM 1618 C C . PRO A 1 205 ? 11.071 7.874 7.259 1.000 22.754 569 PRO A C 1
ATOM 1619 O O . PRO A 1 205 ? 10.574 8.308 6.224 1.000 26.153 569 PRO A O 1
ATOM 1623 N N . ARG A 1 206 ? 12.138 7.080 7.279 1.000 16.970 570 ARG A N 1
ATOM 1624 C CA . ARG A 1 206 ? 12.712 6.494 6.062 1.000 18.964 570 ARG A CA 1
ATOM 1625 C C . ARG A 1 206 ? 12.609 4.974 6.210 1.000 17.070 570 ARG A C 1
ATOM 1626 O O . ARG A 1 206 ? 12.592 4.471 7.337 1.000 17.102 570 ARG A O 1
ATOM 1634 N N . HIS A 1 207 ? 12.429 4.308 5.085 1.000 18.723 571 HIS A N 1
ATOM 1635 C CA . HIS A 1 207 ? 12.347 2.851 5.109 1.000 20.195 571 HIS A CA 1
ATOM 1636 C C . HIS A 1 207 ? 13.214 2.238 4.015 1.000 17.683 571 HIS A C 1
ATOM 1637 O O . HIS A 1 207 ? 13.586 2.927 3.067 1.000 19.819 571 HIS A O 1
ATOM 1644 N N . SER A 1 208 ? 13.486 0.927 4.153 1.000 14.833 572 SER A N 1
ATOM 1645 C CA . SER A 1 208 ? 14.125 0.091 3.161 1.000 15.075 572 SER A CA 1
ATOM 1646 C C . SER A 1 208 ? 13.409 -1.265 3.145 1.000 15.330 572 SER A C 1
ATOM 1647 O O . SER A 1 208 ? 12.702 -1.555 4.081 1.000 14.637 572 SER A O 1
ATOM 1650 N N . THR A 1 209 ? 13.587 -2.031 2.077 1.000 15.122 573 THR A N 1
ATOM 1651 C CA . THR A 1 209 ? 12.960 -3.357 1.972 1.000 15.381 573 THR A CA 1
ATOM 1652 C C . THR A 1 209 ? 13.992 -4.392 1.512 1.000 15.496 573 THR A C 1
ATOM 1653 O O . THR A 1 209 ? 15.043 -4.088 0.935 1.000 15.084 573 THR A O 1
ATOM 1657 N N . LEU A 1 210 ? 13.666 -5.658 1.781 1.000 14.962 574 LEU A N 1
ATOM 1658 C CA . LEU A 1 210 ? 14.410 -6.777 1.290 1.000 18.355 574 LEU A CA 1
ATOM 1659 C C . LEU A 1 210 ? 13.371 -7.783 0.813 1.000 19.352 574 LEU A C 1
ATOM 1660 O O . LEU A 1 210 ? 12.330 -7.887 1.455 1.000 19.367 574 LEU A O 1
ATOM 1665 N N . THR A 1 211 ? 13.719 -8.578 -0.207 1.000 16.252 575 THR A N 1
ATOM 1666 C CA . THR A 1 211 ? 12.837 -9.637 -0.625 1.000 16.999 575 THR A CA 1
ATOM 1667 C C . THR A 1 211 ? 13.463 -10.946 -0.202 1.000 15.637 575 THR A C 1
ATOM 1668 O O . THR A 1 211 ? 14.604 -11.275 -0.601 1.000 15.685 575 THR A O 1
ATOM 1672 N N . LEU A 1 212 ? 12.663 -11.746 0.530 1.000 14.800 576 LEU A N 1
ATOM 1673 C CA . LEU A 1 212 ? 13.061 -13.080 0.986 1.000 15.467 576 LEU A CA 1
ATOM 1674 C C . LEU A 1 212 ? 12.377 -14.139 0.138 1.000 14.213 576 LEU A C 1
ATOM 1675 O O . LEU A 1 212 ? 11.207 -14.004 -0.180 1.000 14.923 576 LEU A O 1
ATOM 1680 N N . TYR A 1 213 ? 13.167 -15.125 -0.278 1.000 15.523 577 TYR A N 1
ATOM 1681 C CA . TYR A 1 213 ? 12.748 -16.257 -1.090 1.000 16.137 577 TYR A CA 1
ATOM 1682 C C . TYR A 1 213 ? 12.535 -17.460 -0.169 1.000 15.044 577 TYR A C 1
ATOM 1683 O O . TYR A 1 213 ? 13.503 -18.135 0.194 1.000 18.481 577 TYR A O 1
ATOM 1692 N N . ILE A 1 214 ? 11.282 -17.700 0.190 1.000 16.004 578 ILE A N 1
ATOM 1693 C CA . ILE A 1 214 ? 10.864 -18.760 1.097 1.000 16.438 578 ILE A CA 1
ATOM 1694 C C . ILE A 1 214 ? 10.340 -19.964 0.317 1.000 16.840 578 ILE A C 1
ATOM 1695 O O . ILE A 1 214 ? 9.428 -19.855 -0.478 1.000 17.140 578 ILE A O 1
ATOM 1700 N N . LYS A 1 215 ? 10.950 -21.125 0.595 1.000 14.547 579 LYS A N 1
ATOM 1701 C CA . LYS A 1 215 ? 10.445 -22.404 0.133 1.000 16.934 579 LYS A CA 1
ATOM 1702 C C . LYS A 1 215 ? 9.750 -23.161 1.233 1.000 15.340 579 LYS A C 1
ATOM 1703 O O . LYS A 1 215 ? 10.235 -23.322 2.358 1.000 15.851 579 LYS A O 1
ATOM 1709 N N . VAL A 1 216 ? 8.550 -23.666 0.890 1.000 14.995 580 VAL A N 1
ATOM 1710 C CA . VAL A 1 216 ? 7.778 -24.479 1.797 1.000 15.044 580 VAL A CA 1
ATOM 1711 C C . VAL A 1 216 ? 8.194 -25.943 1.629 1.000 13.736 580 VAL A C 1
ATOM 1712 O O . VAL A 1 216 ? 8.057 -26.478 0.534 1.000 17.197 580 VAL A O 1
ATOM 1716 N N . LEU A 1 217 ? 8.688 -26.549 2.704 1.000 15.455 581 LEU A N 1
ATOM 1717 C CA . LEU A 1 217 ? 9.119 -27.942 2.673 1.000 16.861 581 LEU A CA 1
ATOM 1718 C C . LEU A 1 217 ? 7.932 -28.868 2.876 1.000 15.833 581 LEU A C 1
ATOM 1719 O O . LEU A 1 217 ? 7.047 -28.653 3.694 1.000 18.119 581 LEU A O 1
ATOM 1724 N N . ASP A 1 218 ? 8.025 -30.016 2.209 1.000 15.954 582 ASP A N 1
ATOM 1725 C CA . ASP A 1 218 ? 6.964 -31.020 2.265 1.000 15.909 582 ASP A CA 1
ATOM 1726 C C . ASP A 1 218 ? 6.983 -31.887 3.514 1.000 17.937 582 ASP A C 1
ATOM 1727 O O . ASP A 1 218 ? 8.054 -32.326 4.010 1.000 18.294 582 ASP A O 1
ATOM 1732 N N . ILE A 1 219 ? 5.781 -32.153 4.031 1.000 17.508 583 ILE A N 1
ATOM 1733 C CA . ILE A 1 219 ? 5.467 -33.317 4.838 1.000 16.127 583 ILE A CA 1
ATOM 1734 C C . ILE A 1 219 ? 4.786 -34.316 3.918 1.000 16.182 583 ILE A C 1
ATOM 1735 O O . ILE A 1 219 ? 3.858 -33.967 3.222 1.000 14.944 583 ILE A O 1
ATOM 1740 N N . ASP A 1 220 ? 5.359 -35.517 3.806 1.000 17.593 584 ASP A N 1
ATOM 1741 C CA . ASP A 1 220 ? 4.781 -36.510 2.936 1.000 17.205 584 ASP A CA 1
ATOM 1742 C C . ASP A 1 220 ? 3.312 -36.622 3.267 1.000 16.008 584 ASP A C 1
ATOM 1743 O O . ASP A 1 220 ? 2.917 -36.744 4.405 1.000 18.125 584 ASP A O 1
ATOM 1748 N N . ASP A 1 221 ? 2.470 -36.585 2.234 1.000 15.549 585 ASP A N 1
ATOM 1749 C CA . ASP A 1 221 ? 1.041 -36.566 2.373 1.000 16.851 585 ASP A CA 1
ATOM 1750 C C . ASP A 1 221 ? 0.488 -37.806 3.099 1.000 14.519 585 ASP A C 1
ATOM 1751 O O . ASP A 1 221 ? -0.588 -37.747 3.633 1.000 16.082 585 ASP A O 1
ATOM 1756 N N . ASN A 1 222 ? 1.236 -38.910 3.086 1.000 17.419 586 ASN A N 1
ATOM 1757 C CA . ASN A 1 222 ? 0.863 -40.092 3.828 1.000 17.792 586 ASN A CA 1
ATOM 1758 C C . ASN A 1 222 ? 0.908 -39.867 5.348 1.000 19.906 586 ASN A C 1
ATOM 1759 O O . ASN A 1 222 ? 0.193 -40.551 6.076 1.000 19.595 586 ASN A O 1
ATOM 1764 N N . LEU A 1 223 ? 1.666 -38.856 5.817 1.000 18.747 587 LEU A N 1
ATOM 1765 C CA . LEU A 1 223 ? 1.899 -38.561 7.224 1.000 21.152 587 LEU A CA 1
ATOM 1766 C C . LEU A 1 223 ? 1.052 -37.385 7.692 1.000 22.878 587 LEU A C 1
ATOM 1767 O O . LEU A 1 223 ? 0.941 -37.161 8.900 1.000 24.906 587 LEU A O 1
ATOM 1772 N N . GLU A 1 224 ? 0.478 -36.606 6.753 1.000 22.773 588 GLU A N 1
ATOM 1773 C CA . GLU A 1 224 ? -0.380 -35.519 7.176 1.000 27.594 588 GLU A CA 1
ATOM 1774 C C . GLU A 1 224 ? -1.676 -36.163 7.692 1.000 34.287 588 GLU A C 1
ATOM 1775 O O . GLU A 1 224 ? -2.202 -37.060 7.035 1.000 36.182 588 GLU A O 1
ATOM 1781 N N . HIS A 1 225 ? -2.191 -35.741 8.853 1.000 44.220 589 HIS A N 1
ATOM 1782 C CA . HIS A 1 225 ? -3.399 -36.365 9.387 1.000 49.101 589 HIS A CA 1
ATOM 1783 C C . HIS A 1 225 ? -4.602 -36.076 8.485 1.000 45.834 589 HIS A C 1
ATOM 1784 O O . HIS A 1 225 ? -4.747 -34.870 8.156 1.000 40.317 589 HIS A O 1
ATOM 1791 N N . GLU B 1 3 ? 19.747 -4.691 29.779 1.000 44.371 367 GLU B N 1
ATOM 1792 C CA . GLU B 1 3 ? 19.489 -4.411 28.343 1.000 45.673 367 GLU B CA 1
ATOM 1793 C C . GLU B 1 3 ? 18.893 -3.010 28.193 1.000 46.379 367 GLU B C 1
ATOM 1794 O O . GLU B 1 3 ? 17.732 -2.791 28.555 1.000 55.088 367 GLU B O 1
ATOM 1800 N N . ASN B 1 4 ? 19.690 -2.087 27.618 1.000 40.909 368 ASN B N 1
ATOM 1801 C CA . ASN B 1 4 ? 19.360 -0.663 27.594 1.000 31.146 368 ASN B CA 1
ATOM 1802 C C . ASN B 1 4 ? 20.226 0.059 26.553 1.000 32.469 368 ASN B C 1
ATOM 1803 O O . ASN B 1 4 ? 21.077 0.873 26.916 1.000 34.695 368 ASN B O 1
ATOM 1808 N N . ASN B 1 5 ? 19.975 -0.188 25.257 1.000 30.430 369 ASN B N 1
ATOM 1809 C CA . ASN B 1 5 ? 20.807 0.377 24.211 1.000 33.278 369 ASN B CA 1
ATOM 1810 C C . ASN B 1 5 ? 20.015 1.342 23.331 1.000 29.584 369 ASN B C 1
ATOM 1811 O O . ASN B 1 5 ? 20.569 1.935 22.416 1.000 30.039 369 ASN B O 1
ATOM 1816 N N . GLN B 1 6 ? 18.719 1.529 23.580 1.000 27.191 370 GLN B N 1
ATOM 1817 C CA . GLN B 1 6 ? 17.943 2.377 22.693 1.000 28.131 370 GLN B CA 1
ATOM 1818 C C . GLN B 1 6 ? 17.417 3.569 23.478 1.000 25.883 370 GLN B C 1
ATOM 1819 O O . GLN B 1 6 ? 16.913 3.405 24.579 1.000 23.156 370 GLN B O 1
ATOM 1825 N N . SER B 1 7 ? 17.528 4.758 22.904 1.000 23.640 371 SER B N 1
ATOM 1826 C CA . SER B 1 7 ? 17.189 5.944 23.654 1.000 22.402 371 SER B CA 1
ATOM 1827 C C . SER B 1 7 ? 15.666 6.064 23.740 1.000 22.945 371 SER B C 1
ATOM 1828 O O . SER B 1 7 ? 14.918 5.687 22.835 1.000 25.667 371 SER B O 1
ATOM 1831 N N . PRO B 1 8 ? 15.097 6.594 24.839 1.000 22.672 372 PRO B N 1
ATOM 1832 C CA . PRO B 1 8 ? 13.649 6.763 24.895 1.000 22.359 372 PRO B CA 1
ATOM 1833 C C . PRO B 1 8 ? 13.209 7.867 23.950 1.000 22.902 372 PRO B C 1
ATOM 1834 O O . PRO B 1 8 ? 14.026 8.565 23.340 1.000 22.227 372 PRO B O 1
ATOM 1838 N N . TYR B 1 9 ? 11.910 8.064 23.839 1.000 21.337 373 TYR B N 1
ATOM 1839 C CA . TYR B 1 9 ? 11.390 9.095 22.951 1.000 23.505 373 TYR B CA 1
ATOM 1840 C C . TYR B 1 9 ? 9.952 9.460 23.304 1.000 25.519 373 TYR B C 1
ATOM 1841 O O . TYR B 1 9 ? 9.215 8.706 23.984 1.000 26.258 373 TYR B O 1
ATOM 1850 N N . PHE B 1 10 ? 9.598 10.666 22.846 1.000 21.502 374 PHE B N 1
ATOM 1851 C CA . PHE B 1 10 ? 8.240 11.163 22.957 1.000 22.691 374 PHE B CA 1
ATOM 1852 C C . PHE B 1 10 ? 7.471 10.795 21.687 1.000 27.093 374 PHE B C 1
ATOM 1853 O O . PHE B 1 10 ? 8.061 10.800 20.605 1.000 28.141 374 PHE B O 1
ATOM 1861 N N . THR B 1 11 ? 6.152 10.548 21.831 1.000 27.914 375 THR B N 1
ATOM 1862 C CA . THR B 1 11 ? 5.287 10.102 20.749 1.000 29.493 375 THR B CA 1
ATOM 1863 C C . THR B 1 11 ? 4.807 11.243 19.867 1.000 30.990 375 THR B C 1
ATOM 1864 O O . THR B 1 11 ? 4.169 10.972 18.856 1.000 32.830 375 THR B O 1
ATOM 1868 N N . MET B 1 12 ? 5.139 12.481 20.221 1.000 29.436 376 MET B N 1
ATOM 1869 C CA . MET B 1 12 ? 4.779 13.642 19.432 1.000 30.221 376 MET B CA 1
ATOM 1870 C C . MET B 1 12 ? 6.025 14.494 19.240 1.000 27.754 376 MET B C 1
ATOM 1871 O O . MET B 1 12 ? 6.953 14.445 20.052 1.000 27.547 376 MET B O 1
ATOM 1876 N N . PRO B 1 13 ? 6.082 15.321 18.169 1.000 28.026 377 PRO B N 1
ATOM 1877 C CA . PRO B 1 13 ? 7.243 16.154 17.891 1.000 29.461 377 PRO B CA 1
ATOM 1878 C C . PRO B 1 13 ? 7.353 17.424 18.731 1.000 27.503 377 PRO B C 1
ATOM 1879 O O . PRO B 1 13 ? 8.390 18.068 18.731 1.000 30.497 377 PRO B O 1
ATOM 1883 N N . SER B 1 14 ? 6.282 17.745 19.462 1.000 26.392 378 SER B N 1
ATOM 1884 C CA . SER B 1 14 ? 6.150 18.988 20.198 1.000 23.823 378 SER B CA 1
ATOM 1885 C C . SER B 1 14 ? 4.813 18.919 20.942 1.000 27.042 378 SER B C 1
ATOM 1886 O O . SER B 1 14 ? 3.966 18.057 20.641 1.000 23.559 378 SER B O 1
ATOM 1889 N N . TYR B 1 15 ? 4.679 19.797 21.954 1.000 25.795 379 TYR B N 1
ATOM 1890 C CA . TYR B 1 15 ? 3.487 19.922 22.788 1.000 26.322 379 TYR B CA 1
ATOM 1891 C C . TYR B 1 15 ? 3.086 21.394 22.890 1.000 23.092 379 TYR B C 1
ATOM 1892 O O . TYR B 1 15 ? 3.924 22.317 22.958 1.000 21.672 379 TYR B O 1
ATOM 1901 N N . GLN B 1 16 ? 1.745 21.604 22.891 1.000 25.189 380 GLN B N 1
ATOM 1902 C CA . GLN B 1 16 ? 1.142 22.897 23.136 1.000 27.114 380 GLN B CA 1
ATOM 1903 C C . GLN B 1 16 ? 0.174 22.743 24.310 1.000 26.867 380 GLN B C 1
ATOM 1904 O O . GLN B 1 16 ? -0.663 21.846 24.301 1.000 26.886 380 GLN B O 1
ATOM 1910 N N . GLY B 1 17 ? 0.316 23.613 25.326 1.000 26.920 381 GLY B N 1
ATOM 1911 C CA . GLY B 1 17 ? -0.662 23.655 26.408 1.000 28.240 381 GLY B CA 1
ATOM 1912 C C . GLY B 1 17 ? -1.167 25.073 26.642 1.000 22.816 381 GLY B C 1
ATOM 1913 O O . GLY B 1 17 ? -0.677 26.028 26.029 1.000 26.303 381 GLY B O 1
ATOM 1914 N N . TYR B 1 18 ? -2.110 25.192 27.584 1.000 26.698 382 TYR B N 1
ATOM 1915 C CA . TYR B 1 18 ? -2.762 26.448 27.942 1.000 27.364 382 TYR B CA 1
ATOM 1916 C C . TYR B 1 18 ? -3.106 26.419 29.426 1.000 24.548 382 TYR B C 1
ATOM 1917 O O . TYR B 1 18 ? -3.594 25.409 29.914 1.000 26.699 382 TYR B O 1
ATOM 1926 N N . ILE B 1 19 ? -2.918 27.558 30.104 1.000 25.292 383 ILE B N 1
ATOM 1927 C CA . ILE B 1 19 ? -3.259 27.613 31.515 1.000 30.518 383 ILE B CA 1
ATOM 1928 C C . ILE B 1 19 ? -3.890 28.965 31.811 1.000 28.439 383 ILE B C 1
ATOM 1929 O O . ILE B 1 19 ? -3.343 29.972 31.362 1.000 29.954 383 ILE B O 1
ATOM 1934 N N . LEU B 1 20 ? -4.897 29.010 32.689 1.000 27.821 384 LEU B N 1
ATOM 1935 C CA . LEU B 1 20 ? -5.513 30.294 33.061 1.000 28.939 384 LEU B CA 1
ATOM 1936 C C . LEU B 1 20 ? -4.660 30.936 34.143 1.000 29.773 384 LEU B C 1
ATOM 1937 O O . LEU B 1 20 ? -4.235 30.249 35.064 1.000 32.454 384 LEU B O 1
ATOM 1942 N N . GLU B 1 21 ? -4.349 32.240 34.072 1.000 24.907 385 GLU B N 1
ATOM 1943 C CA . GLU B 1 21 ? -3.371 32.763 35.024 1.000 29.546 385 GLU B CA 1
ATOM 1944 C C . GLU B 1 21 ? -3.832 32.654 36.484 1.000 34.047 385 GLU B C 1
ATOM 1945 O O . GLU B 1 21 ? -2.999 32.558 37.388 1.000 41.672 385 GLU B O 1
ATOM 1951 N N . SER B 1 22 ? -5.154 32.640 36.701 1.000 36.343 386 SER B N 1
ATOM 1952 C CA . SER B 1 22 ? -5.717 32.566 38.035 1.000 35.819 386 SER B CA 1
ATOM 1953 C C . SER B 1 22 ? -5.710 31.118 38.519 1.000 33.332 386 SER B C 1
ATOM 1954 O O . SER B 1 22 ? -6.265 30.808 39.575 1.000 31.890 386 SER B O 1
ATOM 1957 N N . ALA B 1 23 ? -5.076 30.212 37.767 1.000 27.325 387 ALA B N 1
ATOM 1958 C CA . ALA B 1 23 ? -5.116 28.796 38.150 1.000 27.765 387 ALA B CA 1
ATOM 1959 C C . ALA B 1 23 ? -4.269 28.579 39.404 1.000 32.164 387 ALA B C 1
ATOM 1960 O O . ALA B 1 23 ? -3.273 29.293 39.657 1.000 33.801 387 ALA B O 1
ATOM 1962 N N . PRO B 1 24 ? -4.623 27.585 40.242 1.000 26.531 388 PRO B N 1
ATOM 1963 C CA . PRO B 1 24 ? -3.972 27.436 41.537 1.000 28.770 388 PRO B CA 1
ATOM 1964 C C . PRO B 1 24 ? -2.699 26.606 41.321 1.000 34.840 388 PRO B C 1
ATOM 1965 O O . PRO B 1 24 ? -2.599 25.777 40.388 1.000 35.587 388 PRO B O 1
ATOM 1969 N N . VAL B 1 25 ? -1.715 26.808 42.201 1.000 30.965 389 VAL B N 1
ATOM 1970 C CA . VAL B 1 25 ? -0.560 25.913 42.236 1.000 32.807 389 VAL B CA 1
ATOM 1971 C C . VAL B 1 25 ? -1.103 24.477 42.260 1.000 34.967 389 VAL B C 1
ATOM 1972 O O . VAL B 1 25 ? -2.168 24.228 42.857 1.000 31.470 389 VAL B O 1
ATOM 1976 N N . GLY B 1 26 ? -0.461 23.554 41.517 1.000 27.888 390 GLY B N 1
ATOM 1977 C CA . GLY B 1 26 ? -0.904 22.175 41.565 1.000 27.577 390 GLY B CA 1
ATOM 1978 C C . GLY B 1 26 ? -1.798 21.834 40.386 1.000 29.649 390 GLY B C 1
ATOM 1979 O O . GLY B 1 26 ? -1.959 20.673 40.058 1.000 30.370 390 GLY B O 1
ATOM 1980 N N . ALA B 1 27 ? -2.288 22.877 39.698 1.000 28.932 391 ALA B N 1
ATOM 1981 C CA . ALA B 1 27 ? -3.118 22.673 38.523 1.000 31.346 391 ALA B CA 1
ATOM 1982 C C . ALA B 1 27 ? -2.349 22.039 37.359 1.000 33.897 391 ALA B C 1
ATOM 1983 O O . ALA B 1 27 ? -1.196 22.386 37.067 1.000 33.421 391 ALA B O 1
ATOM 1985 N N . THR B 1 28 ? -3.022 21.056 36.739 1.000 30.012 392 THR B N 1
ATOM 1986 C CA . THR B 1 28 ? -2.668 20.482 35.451 1.000 33.957 392 THR B CA 1
ATOM 1987 C C . THR B 1 28 ? -2.793 21.470 34.286 1.000 32.212 392 THR B C 1
ATOM 1988 O O . THR B 1 28 ? -3.815 22.136 34.123 1.000 26.596 392 THR B O 1
ATOM 1992 N N . ILE B 1 29 ? -1.788 21.443 33.407 1.000 32.007 393 ILE B N 1
ATOM 1993 C CA . ILE B 1 29 ? -1.801 22.177 32.156 1.000 34.160 393 ILE B CA 1
ATOM 1994 C C . ILE B 1 29 ? -2.795 21.517 31.203 1.000 29.725 393 ILE B C 1
ATOM 1995 O O . ILE B 1 29 ? -2.935 20.290 31.156 1.000 25.265 393 ILE B O 1
ATOM 2000 N N . SER B 1 30 ? -3.528 22.382 30.477 1.000 28.518 394 SER B N 1
ATOM 2001 C CA . SER B 1 30 ? -4.608 21.957 29.604 1.000 26.253 394 SER B CA 1
ATOM 2002 C C . SER B 1 30 ? -4.068 21.872 28.169 1.000 27.034 394 SER B C 1
ATOM 2003 O O . SER B 1 30 ? -3.192 22.642 27.778 1.000 28.993 394 SER B O 1
ATOM 2006 N N . GLU B 1 31 ? -4.597 20.914 27.401 1.000 25.003 395 GLU B N 1
ATOM 2007 C CA . GLU B 1 31 ? -4.208 20.697 26.009 1.000 26.891 395 GLU B CA 1
ATOM 2008 C C . GLU B 1 31 ? -4.890 21.627 24.992 1.000 29.144 395 GLU B C 1
ATOM 2009 O O . GLU B 1 31 ? -4.465 21.661 23.829 1.000 27.285 395 GLU B O 1
ATOM 2015 N N A SER B 1 32 ? -5.898 22.383 25.441 0.500 29.004 396 SER B N 1
ATOM 2016 N N B SER B 1 32 ? -5.985 22.301 25.391 0.500 25.654 396 SER B N 1
ATOM 2017 C CA A SER B 1 32 ? -6.720 23.188 24.550 0.500 29.960 396 SER B CA 1
ATOM 2018 C CA B SER B 1 32 ? -6.737 23.192 24.505 0.500 23.882 396 SER B CA 1
ATOM 2019 C C A SER B 1 32 ? -7.187 24.436 25.286 0.500 27.422 396 SER B C 1
ATOM 2020 C C B SER B 1 32 ? -7.170 24.434 25.273 0.500 24.164 396 SER B C 1
ATOM 2021 O O A SER B 1 32 ? -7.166 24.456 26.512 0.500 28.787 396 SER B O 1
ATOM 2022 O O B SER B 1 32 ? -7.137 24.440 26.497 0.500 25.664 396 SER B O 1
ATOM 2027 N N . LEU B 1 33 ? -7.682 25.440 24.543 1.000 25.321 397 LEU B N 1
ATOM 2028 C CA . LEU B 1 33 ? -8.126 26.681 25.177 1.000 28.188 397 LEU B CA 1
ATOM 2029 C C . LEU B 1 33 ? -9.523 26.513 25.788 1.000 26.702 397 LEU B C 1
ATOM 2030 O O . LEU B 1 33 ? -10.027 27.392 26.523 1.000 27.664 397 LEU B O 1
ATOM 2035 N N . ASN B 1 34 ? -10.148 25.364 25.527 1.000 18.725 398 ASN B N 1
ATOM 2036 C CA . ASN B 1 34 ? -11.301 24.981 26.314 1.000 23.913 398 ASN B CA 1
ATOM 2037 C C . ASN B 1 34 ? -10.930 24.819 27.806 1.000 26.805 398 ASN B C 1
ATOM 2038 O O . ASN B 1 34 ? -11.800 24.960 28.677 1.000 26.169 398 ASN B O 1
ATOM 2043 N N . LEU B 1 35 ? -9.637 24.603 28.122 1.000 26.211 399 LEU B N 1
ATOM 2044 C CA . LEU B 1 35 ? -9.137 24.545 29.506 1.000 26.225 399 LEU B CA 1
ATOM 2045 C C . LEU B 1 35 ? -9.856 23.447 30.269 1.000 28.706 399 LEU B C 1
ATOM 2046 O O . LEU B 1 35 ? -10.335 23.660 31.388 1.000 32.979 399 LEU B O 1
ATOM 2051 N N . THR B 1 36 ? -9.950 22.283 29.629 1.000 34.193 400 THR B N 1
ATOM 2052 C CA . THR B 1 36 ? -10.689 21.129 30.114 1.000 33.376 400 THR B CA 1
ATOM 2053 C C . THR B 1 36 ? -9.765 19.912 30.229 1.000 36.891 400 THR B C 1
ATOM 2054 O O . THR B 1 36 ? -9.126 19.730 31.262 1.000 38.303 400 THR B O 1
ATOM 2058 N N . THR B 1 37 ? -9.705 19.064 29.185 1.000 33.716 401 THR B N 1
ATOM 2059 C CA A THR B 1 37 ? -8.888 17.858 29.208 0.500 36.035 401 THR B CA 1
ATOM 2060 C CA B THR B 1 37 ? -8.878 17.864 29.200 0.500 35.558 401 THR B CA 1
ATOM 2061 C C . THR B 1 37 ? -7.398 18.239 29.316 1.000 33.303 401 THR B C 1
ATOM 2062 O O . THR B 1 37 ? -6.987 19.335 28.927 1.000 34.074 401 THR B O 1
ATOM 2069 N N . PRO B 1 38 ? -6.530 17.347 29.844 1.000 32.123 402 PRO B N 1
ATOM 2070 C CA . PRO B 1 38 ? -5.135 17.684 30.152 1.000 29.604 402 PRO B CA 1
ATOM 2071 C C . PRO B 1 38 ? -4.159 17.445 29.004 1.000 25.869 402 PRO B C 1
ATOM 2072 O O . PRO B 1 38 ? -4.432 16.653 28.120 1.000 29.501 402 PRO B O 1
ATOM 2076 N N . LEU B 1 39 ? -3.090 18.229 28.983 1.000 24.657 403 LEU B N 1
ATOM 2077 C CA . LEU B 1 39 ? -1.949 17.957 28.089 1.000 28.249 403 LEU B CA 1
ATOM 2078 C C . LEU B 1 39 ? -1.302 16.666 28.526 1.000 33.105 403 LEU B C 1
ATOM 2079 O O . LEU B 1 39 ? -0.928 16.567 29.702 1.000 32.744 403 LEU B O 1
ATOM 2084 N N . ARG B 1 40 ? -1.291 15.689 27.602 1.000 30.675 404 ARG B N 1
ATOM 2085 C CA . ARG B 1 40 ? -0.761 14.356 27.838 1.000 31.281 404 ARG B CA 1
ATOM 2086 C C . ARG B 1 40 ? 0.581 14.224 27.114 1.000 33.792 404 ARG B C 1
ATOM 2087 O O . ARG B 1 40 ? 0.664 14.554 25.930 1.000 31.272 404 ARG B O 1
ATOM 2095 N N . ILE B 1 41 ? 1.626 13.814 27.851 1.000 29.279 405 ILE B N 1
ATOM 2096 C CA . ILE B 1 41 ? 2.978 13.613 27.319 1.000 27.295 405 ILE B CA 1
ATOM 2097 C C . ILE B 1 41 ? 3.317 12.135 27.481 1.000 24.923 405 ILE B C 1
ATOM 2098 O O . ILE B 1 41 ? 3.562 11.653 28.605 1.000 26.050 405 ILE B O 1
ATOM 2103 N N . VAL B 1 42 ? 3.362 11.408 26.364 1.000 25.705 406 VAL B N 1
ATOM 2104 C CA . VAL B 1 42 ? 3.731 10.002 26.381 1.000 27.541 406 VAL B CA 1
ATOM 2105 C C . VAL B 1 42 ? 5.195 9.857 25.951 1.000 27.833 406 VAL B C 1
ATOM 2106 O O . VAL B 1 42 ? 5.615 10.412 24.923 1.000 26.546 406 VAL B O 1
ATOM 2110 N N . ALA B 1 43 ? 5.972 9.128 26.766 1.000 26.666 407 ALA B N 1
ATOM 2111 C CA . ALA B 1 43 ? 7.357 8.825 26.433 1.000 25.699 407 ALA B CA 1
ATOM 2112 C C . ALA B 1 43 ? 7.570 7.321 26.480 1.000 26.104 407 ALA B C 1
ATOM 2113 O O . ALA B 1 43 ? 7.147 6.668 27.430 1.000 26.156 407 ALA B O 1
ATOM 2115 N N . LEU B 1 44 ? 8.189 6.746 25.427 1.000 24.858 408 LEU B N 1
ATOM 2116 C CA . LEU B 1 44 ? 8.330 5.306 25.270 1.000 26.074 408 LEU B CA 1
ATOM 2117 C C . LEU B 1 44 ? 9.800 4.909 25.161 1.000 25.887 408 LEU B C 1
ATOM 2118 O O . LEU B 1 44 ? 10.706 5.739 25.064 1.000 22.694 408 LEU B O 1
ATOM 2123 N N . ASP B 1 45 ? 10.060 3.622 25.020 1.000 22.098 409 ASP B N 1
ATOM 2124 C CA . ASP B 1 45 ? 11.434 3.183 24.925 1.000 23.094 409 ASP B CA 1
ATOM 2125 C C . ASP B 1 45 ? 11.415 1.781 24.380 1.000 29.438 409 ASP B C 1
ATOM 2126 O O . ASP B 1 45 ? 10.760 0.919 24.966 1.000 28.537 409 ASP B O 1
ATOM 2131 N N . LYS B 1 46 ? 12.141 1.582 23.274 1.000 32.157 410 LYS B N 1
ATOM 2132 C CA . LYS B 1 46 ? 11.985 0.350 22.513 1.000 34.283 410 LYS B CA 1
ATOM 2133 C C . LYS B 1 46 ? 12.481 -0.833 23.333 1.000 34.809 410 LYS B C 1
ATOM 2134 O O . LYS B 1 46 ? 12.076 -1.970 23.062 1.000 33.512 410 LYS B O 1
ATOM 2140 N N . ASP B 1 47 ? 13.315 -0.561 24.344 1.000 30.903 411 ASP B N 1
ATOM 2141 C CA . ASP B 1 47 ? 13.861 -1.615 25.188 1.000 34.086 411 ASP B CA 1
ATOM 2142 C C . ASP B 1 47 ? 12.797 -2.233 26.092 1.000 32.601 411 ASP B C 1
ATOM 2143 O O . ASP B 1 47 ? 13.088 -3.236 26.737 1.000 38.423 411 ASP B O 1
ATOM 2148 N N . ILE B 1 48 ? 11.617 -1.614 26.197 1.000 38.539 412 ILE B N 1
ATOM 2149 C CA . ILE B 1 48 ? 10.618 -1.951 27.204 1.000 39.267 412 ILE B CA 1
ATOM 2150 C C . ILE B 1 48 ? 9.329 -2.378 26.513 1.000 41.955 412 ILE B C 1
ATOM 2151 O O . ILE B 1 48 ? 8.891 -1.709 25.583 1.000 38.809 412 ILE B O 1
ATOM 2156 N N . GLU B 1 49 ? 8.695 -3.446 27.026 1.000 42.326 413 GLU B N 1
ATOM 2157 C CA . GLU B 1 49 ? 7.448 -3.969 26.484 1.000 44.053 413 GLU B CA 1
ATOM 2158 C C . GLU B 1 49 ? 6.466 -2.814 26.255 1.000 43.943 413 GLU B C 1
ATOM 2159 O O . GLU B 1 49 ? 6.408 -1.937 27.160 1.000 43.584 413 GLU B O 1
ATOM 2165 N N . THR B 1 51 ? 2.953 -3.386 26.995 1.000 51.104 415 THR B N 1
ATOM 2166 C CA . THR B 1 51 ? 3.355 -2.011 27.402 1.000 49.644 415 THR B CA 1
ATOM 2167 C C . THR B 1 51 ? 3.453 -1.941 28.926 1.000 53.362 415 THR B C 1
ATOM 2168 O O . THR B 1 51 ? 2.449 -1.956 29.640 1.000 55.192 415 THR B O 1
ATOM 2172 N N . LYS B 1 52 ? 4.689 -1.876 29.422 1.000 47.894 416 LYS B N 1
ATOM 2173 C CA . LYS B 1 52 ? 4.927 -1.584 30.823 1.000 41.668 416 LYS B CA 1
ATOM 2174 C C . LYS B 1 52 ? 5.369 -0.127 30.935 1.000 39.953 416 LYS B C 1
ATOM 2175 O O . LYS B 1 52 ? 5.806 0.473 29.950 1.000 40.888 416 LYS B O 1
ATOM 2181 N N . ASP B 1 53 ? 5.231 0.428 32.132 1.000 32.643 417 ASP B N 1
ATOM 2182 C CA . ASP B 1 53 ? 5.807 1.729 32.413 1.000 32.848 417 ASP B CA 1
ATOM 2183 C C . ASP B 1 53 ? 7.324 1.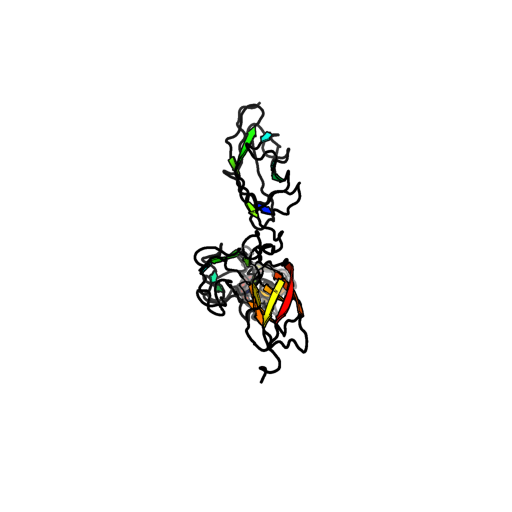638 32.233 1.000 35.304 417 ASP B C 1
ATOM 2184 O O . ASP B 1 53 ? 7.969 0.868 32.931 1.000 31.176 417 ASP B O 1
ATOM 2189 N N . PRO B 1 54 ? 7.931 2.438 31.302 1.000 32.104 418 PRO B N 1
ATOM 2190 C CA . PRO B 1 54 ? 9.367 2.385 31.009 1.000 25.276 418 PRO B CA 1
ATOM 2191 C C . PRO B 1 54 ? 10.231 3.036 32.094 1.000 31.054 418 PRO B C 1
ATOM 2192 O O . PRO B 1 54 ? 11.459 2.975 32.034 1.000 26.954 418 PRO B O 1
ATOM 2196 N N . GLU B 1 55 ? 9.579 3.710 33.042 1.000 28.485 419 GLU B N 1
ATOM 2197 C CA . GLU B 1 55 ? 10.203 4.193 34.268 1.000 27.992 419 GLU B CA 1
ATOM 2198 C C . GLU B 1 55 ? 11.248 5.242 33.933 1.000 27.006 419 GLU B C 1
ATOM 2199 O O . GLU B 1 55 ? 12.382 5.178 34.379 1.000 28.602 419 GLU B O 1
ATOM 2205 N N . LEU B 1 56 ? 10.829 6.198 33.131 1.000 24.019 420 LEU B N 1
ATOM 2206 C CA . LEU B 1 56 ? 11.777 7.166 32.620 1.000 22.508 420 LEU B CA 1
ATOM 2207 C C . LEU B 1 56 ? 11.846 8.349 33.566 1.000 23.788 420 LEU B C 1
ATOM 2208 O O . LEU B 1 56 ? 10.937 8.600 34.367 1.000 24.923 420 LEU B O 1
ATOM 2213 N N . HIS B 1 57 ? 12.945 9.085 33.477 1.000 24.019 421 HIS B N 1
ATOM 2214 C CA . HIS B 1 57 ? 12.956 10.364 34.176 1.000 21.824 421 HIS B CA 1
ATOM 2215 C C . HIS B 1 57 ? 12.772 11.441 33.119 1.000 22.310 421 HIS B C 1
ATOM 2216 O O . HIS B 1 57 ? 13.483 11.442 32.114 1.000 21.023 421 HIS B O 1
ATOM 2223 N N . LEU B 1 58 ? 11.783 12.326 33.317 1.000 21.999 422 LEU B N 1
ATOM 2224 C CA . LEU B 1 58 ? 11.561 13.423 32.377 1.000 20.840 422 LEU B CA 1
ATOM 2225 C C . LEU B 1 58 ? 11.904 14.737 33.052 1.000 21.044 422 LEU B C 1
ATOM 2226 O O . LEU B 1 58 ? 11.573 14.917 34.209 1.000 25.815 422 LEU B O 1
ATOM 2231 N N . PHE B 1 59 ? 12.514 15.674 32.352 1.000 20.992 423 PHE B N 1
ATOM 2232 C CA . PHE B 1 59 ? 12.956 16.927 32.953 1.000 22.835 423 PHE B CA 1
ATOM 2233 C C . PHE B 1 59 ? 12.883 18.080 31.964 1.000 25.461 423 PHE B C 1
ATOM 2234 O O . PHE B 1 59 ? 13.054 17.879 30.777 1.000 20.391 423 PHE B O 1
ATOM 2242 N N . LEU B 1 60 ? 12.615 19.290 32.474 1.000 24.063 424 LEU B N 1
ATOM 2243 C CA A LEU B 1 60 ? 12.547 20.494 31.659 0.500 24.157 424 LEU B CA 1
ATOM 2244 C CA B LEU B 1 60 ? 12.547 20.471 31.631 0.500 23.381 424 LEU B CA 1
ATOM 2245 C C . LEU B 1 60 ? 13.893 21.194 31.652 1.000 23.611 424 LEU B C 1
ATOM 2246 O O . LEU B 1 60 ? 14.646 21.093 32.622 1.000 25.962 424 LEU B O 1
ATOM 2255 N N . ASN B 1 61 ? 14.178 21.937 30.574 1.000 22.641 425 ASN B N 1
ATOM 2256 C CA . ASN B 1 61 ? 15.445 22.665 30.452 1.000 25.476 425 ASN B CA 1
ATOM 2257 C C . ASN B 1 61 ? 15.348 24.101 30.985 1.000 26.061 425 ASN B C 1
ATOM 2258 O O . ASN B 1 61 ? 16.341 24.823 30.978 1.000 27.982 425 ASN B O 1
ATOM 2263 N N . ASP B 1 62 ? 14.149 24.522 31.376 1.000 25.879 426 ASP B N 1
ATOM 2264 C CA . ASP B 1 62 ? 13.900 25.887 31.820 1.000 27.556 426 ASP B CA 1
ATOM 2265 C C . ASP B 1 62 ? 12.614 25.843 32.634 1.000 30.551 426 ASP B C 1
ATOM 2266 O O . ASP B 1 62 ? 11.853 24.877 32.598 1.000 23.062 426 ASP B O 1
ATOM 2271 N N . TYR B 1 63 ? 12.389 26.926 33.386 1.000 33.877 427 TYR B N 1
ATOM 2272 C CA . TYR B 1 63 ? 11.158 27.146 34.116 1.000 30.575 427 TYR B CA 1
ATOM 2273 C C . TYR B 1 63 ? 10.903 25.974 35.052 1.000 26.829 427 TYR B C 1
ATOM 2274 O O . TYR B 1 63 ? 9.779 25.534 35.173 1.000 26.107 427 TYR B O 1
ATOM 2283 N N . THR B 1 64 ? 11.960 25.495 35.717 1.000 28.185 428 THR B N 1
ATOM 2284 C CA . THR B 1 64 ? 11.866 24.309 36.549 1.000 29.370 428 THR B CA 1
ATOM 2285 C C . THR B 1 64 ? 11.193 24.587 37.906 1.000 32.515 428 THR B C 1
ATOM 2286 O O . THR B 1 64 ? 10.754 23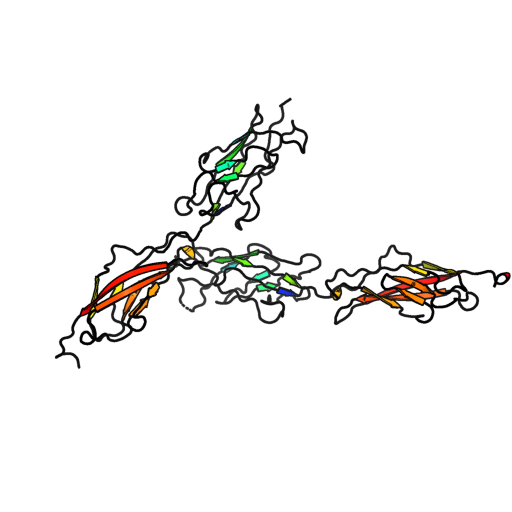.644 38.582 1.000 28.212 428 THR B O 1
ATOM 2290 N N . SER B 1 65 ? 11.159 25.862 38.340 1.000 29.509 429 SER B N 1
ATOM 2291 C CA . SER B 1 65 ? 10.441 26.212 39.549 1.000 32.227 429 SER B CA 1
ATOM 2292 C C . SER B 1 65 ? 9.055 26.730 39.187 1.000 30.954 429 SER B C 1
ATOM 2293 O O . SER B 1 65 ? 8.360 27.194 40.075 1.000 31.347 429 SER B O 1
ATOM 2296 N N . VAL B 1 66 ? 8.654 26.644 37.893 1.000 25.410 430 VAL B N 1
ATOM 2297 C CA . VAL B 1 66 ? 7.322 27.062 37.490 1.000 25.030 430 VAL B CA 1
ATOM 2298 C C . VAL B 1 66 ? 6.469 25.850 37.107 1.000 24.970 430 VAL B C 1
ATOM 2299 O O . VAL B 1 66 ? 5.311 25.827 37.472 1.000 25.718 430 VAL B O 1
ATOM 2303 N N . PHE B 1 67 ? 6.992 24.866 36.331 1.000 29.495 431 PHE B N 1
ATOM 2304 C CA . PHE B 1 67 ? 6.208 23.684 35.950 1.000 27.098 431 PHE B CA 1
ATOM 2305 C C . PHE B 1 67 ? 6.950 22.390 36.310 1.000 30.355 431 PHE B C 1
ATOM 2306 O O . PHE B 1 67 ? 8.167 22.382 36.363 1.000 32.253 431 PHE B O 1
ATOM 2314 N N . THR B 1 68 ? 6.207 21.316 36.577 1.000 29.694 432 THR B N 1
ATOM 2315 C CA . THR B 1 68 ? 6.831 20.016 36.795 1.000 34.256 432 THR B CA 1
ATOM 2316 C C . THR B 1 68 ? 6.055 18.918 36.099 1.000 30.998 432 THR B C 1
ATOM 2317 O O . THR B 1 68 ? 4.902 19.126 35.768 1.000 31.103 432 THR B O 1
ATOM 2321 N N . VAL B 1 69 ? 6.701 17.740 35.962 1.000 27.253 433 VAL B N 1
ATOM 2322 C CA . VAL B 1 69 ? 6.156 16.566 35.331 1.000 24.882 433 VAL B CA 1
ATOM 2323 C C . VAL B 1 69 ? 5.726 15.564 36.387 1.000 26.274 433 VAL B C 1
ATOM 2324 O O . VAL B 1 69 ? 6.519 15.214 37.254 1.000 26.932 433 VAL B O 1
ATOM 2328 N N . THR B 1 70 ? 4.534 14.976 36.228 1.000 28.256 434 THR B N 1
ATOM 2329 C CA . THR B 1 70 ? 4.195 13.825 37.045 1.000 25.889 434 THR B CA 1
ATOM 2330 C C . THR B 1 70 ? 5.286 12.768 36.936 1.000 26.473 434 THR B C 1
ATOM 2331 O O . THR B 1 70 ? 5.824 12.509 35.848 1.000 24.338 434 THR B O 1
ATOM 2335 N N . PRO B 1 71 ? 5.710 12.183 38.082 1.000 24.039 435 PRO B N 1
ATOM 2336 C CA . PRO B 1 71 ? 6.937 11.373 38.133 1.000 29.692 435 PRO B CA 1
ATOM 2337 C C . PRO B 1 71 ? 6.842 9.888 37.821 1.000 27.639 435 PRO B C 1
ATOM 2338 O O . PRO B 1 71 ? 7.856 9.205 37.837 1.000 33.503 435 PRO B O 1
ATOM 2342 N N . THR B 1 72 ? 5.632 9.370 37.606 1.000 28.630 436 THR B N 1
ATOM 2343 C CA . THR B 1 72 ? 5.471 8.035 37.078 1.000 26.951 436 THR B CA 1
ATOM 2344 C C . THR B 1 72 ? 4.303 7.964 36.085 1.000 31.122 436 THR B C 1
ATOM 2345 O O . THR B 1 72 ? 3.440 8.848 36.071 1.000 33.182 436 THR B O 1
ATOM 2349 N N . GLY B 1 73 ? 4.270 6.862 35.321 1.000 24.648 437 GLY B N 1
ATOM 2350 C CA . GLY B 1 73 ? 3.256 6.648 34.296 1.000 26.909 437 GLY B CA 1
ATOM 2351 C C . GLY B 1 73 ? 3.805 6.576 32.869 1.000 31.614 437 GLY B C 1
ATOM 2352 O O . GLY B 1 73 ? 4.661 7.344 32.466 1.000 27.193 437 GLY B O 1
ATOM 2353 N N . ILE B 1 74 ? 3.249 5.701 32.052 1.000 31.157 438 ILE B N 1
ATOM 2354 C CA . ILE B 1 74 ? 3.401 5.848 30.610 1.000 33.201 438 ILE B CA 1
ATOM 2355 C C . ILE B 1 74 ? 2.963 7.247 30.169 1.000 29.599 438 ILE B C 1
ATOM 2356 O O . ILE B 1 74 ? 3.651 7.871 29.368 1.000 30.703 438 ILE B O 1
ATOM 2361 N N . THR B 1 75 ? 1.825 7.752 30.672 1.000 28.252 439 THR B N 1
ATOM 2362 C CA . THR B 1 75 ? 1.399 9.088 30.322 1.000 30.689 439 THR B CA 1
ATOM 2363 C C . THR B 1 75 ? 1.719 10.030 31.477 1.000 32.194 439 THR B C 1
ATOM 2364 O O . THR B 1 75 ? 1.323 9.774 32.623 1.000 27.883 439 THR B O 1
ATOM 2368 N N . ARG B 1 76 ? 2.420 11.127 31.177 1.000 26.379 440 ARG B N 1
ATOM 2369 C CA . ARG B 1 76 ? 2.644 12.144 32.201 1.000 27.997 440 ARG B CA 1
ATOM 2370 C C . ARG B 1 76 ? 1.833 13.414 31.924 1.000 27.387 440 ARG B C 1
ATOM 2371 O O . ARG B 1 76 ? 1.492 13.711 30.775 1.000 27.117 440 ARG B O 1
ATOM 2379 N N . TYR B 1 77 ? 1.636 14.210 32.992 1.000 27.859 441 TYR B N 1
ATOM 2380 C CA . TYR B 1 77 ? 1.068 15.547 32.938 1.000 28.501 441 TYR B CA 1
ATOM 2381 C C . TYR B 1 77 ? 2.100 16.573 33.331 1.000 27.345 441 TYR B C 1
ATOM 2382 O O . TYR B 1 77 ? 3.121 16.194 33.883 1.000 30.113 441 TYR B O 1
ATOM 2391 N N . LEU B 1 78 ? 1.805 17.847 33.041 1.000 21.579 442 LEU B N 1
ATOM 2392 C CA . LEU B 1 78 ? 2.485 18.992 33.609 1.000 24.516 442 LEU B CA 1
ATOM 2393 C C . LEU B 1 78 ? 1.546 19.644 34.635 1.000 31.226 442 LEU B C 1
ATOM 2394 O O . LEU B 1 78 ? 0.325 19.607 34.468 1.000 34.273 442 LEU B O 1
ATOM 2399 N N . THR B 1 79 ? 2.139 20.161 35.725 1.000 32.132 443 THR B N 1
ATOM 2400 C CA . THR B 1 79 ? 1.418 20.884 36.763 1.000 31.028 443 THR B CA 1
ATOM 2401 C C . THR B 1 79 ? 2.181 22.156 37.139 1.000 30.170 443 THR B C 1
ATOM 2402 O O . THR B 1 79 ? 3.385 22.225 36.982 1.000 28.525 443 THR B O 1
ATOM 2406 N N . LEU B 1 80 ? 1.449 23.161 37.650 1.000 24.987 444 LEU B N 1
ATOM 2407 C CA . LEU B 1 80 ? 1.979 24.472 37.999 1.000 26.337 444 LEU B CA 1
ATOM 2408 C C . LEU B 1 80 ? 2.636 24.374 39.389 1.000 29.047 444 LEU B C 1
ATOM 2409 O O . LEU B 1 80 ? 2.137 23.664 40.234 1.000 34.631 444 LEU B O 1
ATOM 2414 N N . LEU B 1 81 ? 3.776 25.058 39.602 1.000 34.140 445 LEU B N 1
ATOM 2415 C CA . LEU B 1 81 ? 4.510 24.994 40.868 1.000 30.659 445 LEU B CA 1
ATOM 2416 C C . LEU B 1 81 ? 4.419 26.347 41.586 1.000 30.438 445 LEU B C 1
ATOM 2417 O O . LEU B 1 81 ? 4.659 26.441 42.795 1.000 25.425 445 LEU B O 1
ATOM 2422 N N . GLN B 1 82 ? 4.092 27.416 40.844 1.000 25.871 446 GLN B N 1
ATOM 2423 C CA . GLN B 1 82 ? 4.012 28.737 41.433 1.000 29.001 446 GLN B CA 1
ATOM 2424 C C . GLN B 1 82 ? 3.010 29.514 40.600 1.000 28.809 446 GLN B C 1
ATOM 2425 O O . GLN B 1 82 ? 2.840 29.172 39.432 1.000 30.564 446 GLN B O 1
ATOM 2431 N N . PRO B 1 83 ? 2.311 30.525 41.173 1.000 32.608 447 PRO B N 1
ATOM 2432 C CA . PRO B 1 83 ? 1.431 31.388 40.384 1.000 36.368 447 PRO B CA 1
ATOM 2433 C C . PRO B 1 83 ? 2.102 31.997 39.146 1.000 31.035 447 PRO B C 1
ATOM 2434 O O . PRO B 1 83 ? 3.240 32.476 39.220 1.000 28.536 447 PRO B O 1
ATOM 2438 N N . VAL B 1 84 ? 1.340 32.057 38.040 1.000 30.280 448 VAL B N 1
ATOM 2439 C CA . VAL B 1 84 ? 1.715 32.681 36.771 1.000 29.932 448 VAL B CA 1
ATOM 2440 C C . VAL B 1 84 ? 0.861 33.946 36.552 1.000 33.373 448 VAL B C 1
ATOM 2441 O O . VAL B 1 84 ? -0.095 34.217 37.276 1.000 39.387 448 VAL B O 1
ATOM 2445 N N . ASP B 1 85 ? 1.262 34.791 35.602 1.000 34.581 449 ASP B N 1
ATOM 2446 C CA . ASP B 1 85 ? 0.705 36.134 35.504 1.000 31.859 449 ASP B CA 1
ATOM 2447 C C . ASP B 1 85 ? 0.810 36.623 34.063 1.000 32.210 449 ASP B C 1
ATOM 2448 O O . ASP B 1 85 ? 1.889 37.056 33.660 1.000 34.005 449 ASP B O 1
ATOM 2453 N N . ARG B 1 86 ? -0.324 36.633 33.325 1.000 33.509 450 ARG B N 1
ATOM 2454 C CA . ARG B 1 86 ? -0.331 37.028 31.930 1.000 26.569 450 ARG B CA 1
ATOM 2455 C C . ARG B 1 86 ? 0.229 38.454 31.815 1.000 29.392 450 ARG B C 1
ATOM 2456 O O . ARG B 1 86 ? 0.913 38.793 30.833 1.000 34.010 450 ARG B O 1
ATOM 2464 N N . GLU B 1 87 ? -0.014 39.296 32.839 1.000 30.680 451 GLU B N 1
ATOM 2465 C CA . GLU B 1 87 ? 0.391 40.699 32.767 1.000 31.200 451 GLU B CA 1
ATOM 2466 C C . GLU B 1 87 ? 1.907 40.875 32.884 1.000 33.029 451 GLU B C 1
ATOM 2467 O O . GLU B 1 87 ? 2.432 41.969 32.569 1.000 34.561 451 GLU B O 1
ATOM 2473 N N . GLU B 1 88 ? 2.608 39.847 33.371 1.000 33.784 452 GLU B N 1
ATOM 2474 C CA . GLU B 1 88 ? 4.062 39.886 33.484 1.000 34.767 452 GLU B CA 1
ATOM 2475 C C . GLU B 1 88 ? 4.705 39.001 32.410 1.000 35.961 452 GLU B C 1
ATOM 2476 O O . GLU B 1 88 ? 5.676 39.410 31.739 1.000 28.899 452 GLU B O 1
ATOM 2482 N N . GLN B 1 89 ? 4.230 37.755 32.317 1.000 27.959 453 GLN B N 1
ATOM 2483 C CA . GLN B 1 89 ? 4.661 36.888 31.232 1.000 29.245 453 GLN B CA 1
ATOM 2484 C C . GLN B 1 89 ? 3.507 36.025 30.683 1.000 31.343 453 GLN B C 1
ATOM 2485 O O . GLN B 1 89 ? 2.832 35.323 31.427 1.000 28.224 453 GLN B O 1
ATOM 2491 N N . GLN B 1 90 ? 3.316 36.076 29.342 1.000 32.794 454 GLN B N 1
ATOM 2492 C CA . GLN B 1 90 ? 2.165 35.498 28.642 1.000 31.127 454 GLN B CA 1
ATOM 2493 C C . GLN B 1 90 ? 2.452 34.096 28.099 1.000 34.867 454 GLN B C 1
ATOM 2494 O O . GLN B 1 90 ? 1.570 33.249 28.065 1.000 31.396 454 GLN B O 1
ATOM 2500 N N . THR B 1 91 ? 3.680 33.848 27.632 1.000 29.908 455 THR B N 1
ATOM 2501 C CA . THR B 1 91 ? 3.979 32.541 27.072 1.000 31.712 455 THR B CA 1
ATOM 2502 C C . THR B 1 91 ? 5.253 31.971 27.690 1.000 26.846 455 THR B C 1
ATOM 2503 O O . THR B 1 91 ? 6.166 32.714 28.103 1.000 30.393 455 THR B O 1
ATOM 2507 N N . TYR B 1 92 ? 5.296 30.640 27.717 1.000 26.949 456 TYR B N 1
ATOM 2508 C CA . TYR B 1 92 ? 6.476 29.897 28.144 1.000 26.150 456 TYR B CA 1
ATOM 2509 C C . TYR B 1 92 ? 6.838 28.899 27.047 1.000 27.136 456 TYR B C 1
ATOM 2510 O O . TYR B 1 92 ? 5.998 28.142 26.561 1.000 25.440 456 TYR B O 1
ATOM 2519 N N . THR B 1 93 ? 8.102 28.915 26.656 1.000 28.499 457 THR B N 1
ATOM 2520 C CA . THR B 1 93 ? 8.559 27.918 25.718 1.000 27.986 457 THR B CA 1
ATOM 2521 C C . THR B 1 93 ? 9.748 27.228 26.372 1.000 27.743 457 THR B C 1
ATOM 2522 O O . THR B 1 93 ? 10.554 27.899 27.015 1.000 23.284 457 THR B O 1
ATOM 2526 N N . PHE B 1 94 ? 9.803 25.899 26.256 1.000 26.309 458 PHE B N 1
ATOM 2527 C CA . PHE B 1 94 ? 10.881 25.164 26.916 1.000 23.530 458 PHE B CA 1
ATOM 2528 C C . PHE B 1 94 ? 10.989 23.771 26.316 1.000 22.304 458 PHE B C 1
ATOM 2529 O O . PHE B 1 94 ? 10.205 23.412 25.449 1.000 24.936 458 PHE B O 1
ATOM 2537 N N . LEU B 1 95 ? 12.079 23.066 26.664 1.000 23.445 459 LEU B N 1
ATOM 2538 C CA . LEU B 1 95 ? 12.338 21.716 26.185 1.000 23.359 459 LEU B CA 1
ATOM 2539 C C . LEU B 1 95 ? 12.052 20.697 27.281 1.000 24.707 459 LEU B C 1
ATOM 2540 O O . LEU B 1 95 ? 12.336 20.986 28.444 1.000 24.469 459 LEU B O 1
ATOM 2545 N N . ILE B 1 96 ? 11.489 19.532 26.887 1.000 21.184 460 ILE B N 1
ATOM 2546 C CA . ILE B 1 96 ? 11.352 18.380 27.765 1.000 20.864 460 ILE B CA 1
ATOM 2547 C C . ILE B 1 96 ? 12.220 17.260 27.189 1.000 18.924 460 ILE B C 1
ATOM 2548 O O . ILE B 1 96 ? 12.381 17.200 25.963 1.000 18.164 460 ILE B O 1
ATOM 2553 N N . THR B 1 97 ? 12.867 16.497 28.081 1.000 17.514 461 THR B N 1
ATOM 2554 C CA . THR B 1 97 ? 13.777 15.390 27.736 1.000 19.091 461 THR B CA 1
ATOM 2555 C C . THR B 1 97 ? 13.498 14.204 28.650 1.000 17.703 461 THR B C 1
ATOM 2556 O O . THR B 1 97 ? 13.175 14.352 29.831 1.000 21.467 461 THR B O 1
ATOM 2560 N N . ALA B 1 98 ? 13.519 13.007 28.066 1.000 19.586 462 ALA B N 1
ATOM 2561 C CA . ALA B 1 98 ? 13.430 11.783 28.831 1.000 16.426 462 ALA B CA 1
ATOM 2562 C C . ALA B 1 98 ? 14.810 11.112 28.899 1.000 18.902 462 ALA B C 1
ATOM 2563 O O . ALA B 1 98 ? 15.633 11.283 28.023 1.000 21.355 462 ALA B O 1
ATOM 2565 N N . PHE B 1 99 ? 15.044 10.379 29.985 1.000 21.187 463 PHE B N 1
ATOM 2566 C CA . PHE B 1 99 ? 16.297 9.689 30.252 1.000 21.100 463 PHE B CA 1
ATOM 2567 C C . PHE B 1 99 ? 15.979 8.316 30.826 1.000 20.299 463 PHE B C 1
ATOM 2568 O O . PHE B 1 99 ? 15.245 8.225 31.828 1.000 21.823 463 PHE B O 1
ATOM 2576 N N . ASP B 1 100 ? 16.616 7.279 30.265 1.000 22.355 464 ASP B N 1
ATOM 2577 C CA . ASP B 1 100 ? 16.365 5.907 30.699 1.000 20.765 464 ASP B CA 1
ATOM 2578 C C . ASP B 1 100 ? 17.469 5.441 31.652 1.000 24.632 464 ASP B C 1
ATOM 2579 O O . ASP B 1 100 ? 17.539 4.263 31.987 1.000 24.893 464 ASP B O 1
ATOM 2584 N N . GLY B 1 101 ? 18.361 6.353 32.049 1.000 22.696 465 GLY B N 1
ATOM 2585 C CA . GLY B 1 101 ? 19.470 6.013 32.923 1.000 22.421 465 GLY B CA 1
ATOM 2586 C C . GLY B 1 101 ? 20.795 5.809 32.209 1.000 22.519 465 GLY B C 1
ATOM 2587 O O . GLY B 1 101 ? 21.849 5.824 32.872 1.000 27.154 465 GLY B O 1
ATOM 2588 N N . VAL B 1 102 ? 20.750 5.712 30.867 1.000 21.333 466 VAL B N 1
ATOM 2589 C CA . VAL B 1 102 ? 21.937 5.543 30.041 1.000 24.107 466 VAL B CA 1
ATOM 2590 C C . VAL B 1 102 ? 21.986 6.623 28.948 1.000 23.488 466 VAL B C 1
ATOM 2591 O O . VAL B 1 102 ? 23.020 7.288 28.764 1.000 23.635 466 VAL B O 1
ATOM 2595 N N . GLN B 1 103 ? 20.876 6.822 28.224 1.000 21.941 467 GLN B N 1
ATOM 2596 C CA . GLN B 1 103 ? 20.855 7.811 27.160 1.000 24.785 467 GLN B CA 1
ATOM 2597 C C . GLN B 1 103 ? 19.586 8.650 27.293 1.000 21.271 467 GLN B C 1
ATOM 2598 O O . GLN B 1 103 ? 18.572 8.146 27.731 1.000 19.814 467 GLN B O 1
ATOM 2604 N N . GLU B 1 104 ? 19.700 9.902 26.866 1.000 22.345 468 GLU B N 1
ATOM 2605 C CA . GLU B 1 104 ? 18.568 10.802 26.723 1.000 20.931 468 GLU B CA 1
ATOM 2606 C C . GLU B 1 104 ? 17.844 10.610 25.387 1.000 19.484 468 GLU B C 1
ATOM 2607 O O . GLU B 1 104 ? 18.431 10.202 24.369 1.000 23.950 468 GLU B O 1
ATOM 2613 N N . SER B 1 105 ? 16.600 11.083 25.387 1.000 19.234 469 SER B N 1
ATOM 2614 C CA . SER B 1 105 ? 15.829 11.326 24.183 1.000 17.906 469 SER B CA 1
ATOM 2615 C C . SER B 1 105 ? 16.351 12.565 23.474 1.000 17.213 469 SER B C 1
ATOM 2616 O O . SER B 1 105 ? 17.058 13.396 24.078 1.000 19.502 469 SER B O 1
ATOM 2619 N N . GLU B 1 106 ? 15.838 12.794 22.253 1.000 19.248 470 GLU B N 1
ATOM 2620 C CA . GLU B 1 106 ? 15.815 14.123 21.672 1.000 20.326 470 GLU B CA 1
ATOM 2621 C C . GLU B 1 106 ? 14.936 14.966 22.573 1.000 21.052 470 GLU B C 1
ATOM 2622 O O . GLU B 1 106 ? 13.875 14.474 22.998 1.000 19.674 470 GLU B O 1
ATOM 2628 N N . PRO B 1 107 ? 15.340 16.226 22.848 1.000 20.162 471 PRO B N 1
ATOM 2629 C CA . PRO B 1 107 ? 14.478 17.179 23.556 1.000 20.626 471 PRO B CA 1
ATOM 2630 C C . PRO B 1 107 ? 13.328 17.506 22.607 1.000 23.176 471 PRO B C 1
ATOM 2631 O O . PRO B 1 107 ? 13.479 17.495 21.383 1.000 22.312 471 PRO B O 1
ATOM 2635 N N . VAL B 1 108 ? 12.166 17.833 23.185 1.000 22.130 472 VAL B N 1
ATOM 2636 C CA . VAL B 1 108 ? 11.014 18.207 22.393 1.000 27.992 472 VAL B CA 1
ATOM 2637 C C . VAL B 1 108 ? 10.541 19.546 22.949 1.000 21.806 472 VAL B C 1
ATOM 2638 O O . VAL B 1 108 ? 10.703 19.810 24.138 1.000 21.353 472 VAL B O 1
ATOM 2642 N N . VAL B 1 109 ? 10.035 20.407 22.067 1.000 23.331 473 VAL B N 1
ATOM 2643 C CA . VAL B 1 109 ? 9.590 21.759 22.435 1.000 25.108 473 VAL B CA 1
ATOM 2644 C C . VAL B 1 109 ? 8.189 21.691 23.062 1.000 23.693 473 VAL B C 1
ATOM 2645 O O . VAL B 1 109 ? 7.297 20.970 22.564 1.000 23.161 473 VAL B O 1
ATOM 2649 N N . VAL B 1 110 ? 8.023 22.389 24.199 1.000 22.029 474 VAL B N 1
ATOM 2650 C CA . VAL B 1 110 ? 6.722 22.591 24.822 1.000 25.308 474 VAL B CA 1
ATOM 2651 C C . VAL B 1 110 ? 6.439 24.081 24.875 1.000 24.537 474 VAL B C 1
ATOM 2652 O O . VAL B 1 110 ? 7.300 24.883 25.259 1.000 21.081 474 VAL B O 1
ATOM 2656 N N . ASN B 1 111 ? 5.230 24.443 24.408 1.000 29.057 475 ASN B N 1
ATOM 2657 C CA . ASN B 1 111 ? 4.736 25.796 24.476 1.000 28.969 475 ASN B CA 1
ATOM 2658 C C . ASN B 1 111 ? 3.504 25.818 25.369 1.000 25.090 475 ASN B C 1
ATOM 2659 O O . ASN B 1 111 ? 2.693 24.893 25.253 1.000 22.822 475 ASN B O 1
ATOM 2664 N N . ILE B 1 112 ? 3.455 26.819 26.285 1.000 23.630 476 ILE B N 1
ATOM 2665 C CA A ILE B 1 112 ? 2.335 27.035 27.194 0.500 26.335 476 ILE B CA 1
ATOM 2666 C CA B ILE B 1 112 ? 2.318 27.034 27.175 0.500 26.737 476 ILE B CA 1
ATOM 2667 C C . ILE B 1 112 ? 1.930 28.511 27.142 1.000 24.939 476 ILE B C 1
ATOM 2668 O O . ILE B 1 112 ? 2.763 29.385 27.392 1.000 26.213 476 ILE B O 1
ATOM 2677 N N . ARG B 1 113 ? 0.652 28.792 26.827 1.000 26.525 477 ARG B N 1
ATOM 2678 C CA . ARG B 1 113 ? 0.163 30.169 26.802 1.000 26.122 477 ARG B CA 1
ATOM 2679 C C . ARG B 1 113 ? -0.617 30.426 28.094 1.000 28.593 477 ARG B C 1
ATOM 2680 O O . ARG B 1 113 ? -1.475 29.651 28.462 1.000 21.735 477 ARG B O 1
ATOM 2688 N N . VAL B 1 114 ? -0.285 31.503 28.810 1.000 26.832 478 VAL B N 1
ATOM 2689 C CA . VAL B 1 114 ? -1.062 31.863 29.990 1.000 27.038 478 VAL B CA 1
ATOM 2690 C C . VAL B 1 114 ? -2.215 32.724 29.479 1.000 24.290 478 VAL B C 1
ATOM 2691 O O . VAL B 1 114 ? -2.017 33.762 28.854 1.000 30.673 478 VAL B O 1
ATOM 2695 N N . MET B 1 115 ? -3.433 32.254 29.680 1.000 22.259 479 MET B N 1
ATOM 2696 C CA . MET B 1 115 ? -4.621 33.002 29.302 1.000 23.524 479 MET B CA 1
ATOM 2697 C C . MET B 1 115 ? -4.983 34.053 30.371 1.000 29.069 479 MET B C 1
ATOM 2698 O O . MET B 1 115 ? -4.746 33.900 31.566 1.000 28.484 479 MET B O 1
ATOM 2703 N N . ASP B 1 116 ? -5.624 35.144 29.957 1.000 26.422 480 ASP B N 1
ATOM 2704 C CA . ASP B 1 116 ? -6.066 36.179 30.882 1.000 27.399 480 ASP B CA 1
ATOM 2705 C C . ASP B 1 116 ? -7.216 35.746 31.778 1.000 30.335 480 ASP B C 1
ATOM 2706 O O . ASP B 1 116 ? -8.139 35.076 31.363 1.000 30.365 480 ASP B O 1
ATOM 2711 N N . ALA B 1 117 ? -7.113 36.106 33.041 1.000 31.025 481 ALA B N 1
ATOM 2712 C CA . ALA B 1 117 ? -8.219 36.156 33.983 1.000 30.448 481 ALA B CA 1
ATOM 2713 C C . ALA B 1 117 ? -8.418 37.628 34.242 1.000 28.099 481 ALA B C 1
ATOM 2714 O O . ALA B 1 117 ? -7.387 38.335 34.142 1.000 33.114 481 ALA B O 1
ATOM 2716 N N . ASN B 1 118 ? -9.659 38.039 34.540 1.000 35.899 482 ASN B N 1
ATOM 2717 C CA . ASN B 1 118 ? -9.905 39.424 34.925 1.000 31.551 482 ASN B CA 1
ATOM 2718 C C . ASN B 1 118 ? -9.578 39.496 36.418 1.000 32.039 482 ASN B C 1
ATOM 2719 O O . ASN B 1 118 ? -10.458 39.345 37.273 1.000 38.233 482 ASN B O 1
ATOM 2724 N N . ASP B 1 119 ? -8.296 39.746 36.700 1.000 32.387 483 ASP B N 1
ATOM 2725 C CA . ASP B 1 119 ? -7.724 39.729 38.044 1.000 34.145 483 ASP B CA 1
ATOM 2726 C C . ASP B 1 119 ? -7.305 41.158 38.407 1.000 36.109 483 ASP B C 1
ATOM 2727 O O . ASP B 1 119 ? -6.722 41.376 39.473 1.000 34.221 483 ASP B O 1
ATOM 2732 N N . ASN B 1 120 ? -7.632 42.124 37.526 1.000 28.247 484 ASN B N 1
ATOM 2733 C CA . ASN B 1 120 ? -7.367 43.517 37.807 1.000 31.720 484 ASN B CA 1
ATOM 2734 C C . ASN B 1 120 ? -8.714 44.242 37.696 1.000 29.110 484 ASN B C 1
ATOM 2735 O O . ASN B 1 120 ? -9.583 43.883 36.899 1.000 25.899 484 ASN B O 1
ATOM 2740 N N . ALA B 1 121 ? -8.882 45.209 38.598 1.000 27.959 485 ALA B N 1
ATOM 2741 C CA . ALA B 1 121 ? -9.937 46.192 38.462 1.000 26.853 485 ALA B CA 1
ATOM 2742 C C . ALA B 1 121 ? -9.302 47.466 37.956 1.000 29.922 485 ALA B C 1
ATOM 2743 O O . ALA B 1 121 ? -8.138 47.716 38.214 1.000 25.201 485 ALA B O 1
ATOM 2745 N N . PRO B 1 122 ? -10.075 48.332 37.268 1.000 25.575 486 PRO B N 1
ATOM 2746 C CA . PRO B 1 122 ? -9.551 49.611 36.810 1.000 27.230 486 PRO B CA 1
ATOM 2747 C C . PRO B 1 122 ? -8.936 50.333 37.994 1.000 27.328 486 PRO B C 1
ATOM 2748 O O . PRO B 1 122 ? -9.428 50.207 39.122 1.000 26.117 486 PRO B O 1
ATOM 2752 N N . VAL B 1 123 ? -7.904 51.138 37.699 1.000 26.412 487 VAL B N 1
ATOM 2753 C CA . VAL B 1 123 ? -7.266 51.983 38.673 1.000 28.959 487 VAL B CA 1
ATOM 2754 C C . VAL B 1 123 ? -7.333 53.412 38.159 1.000 30.443 487 VAL B C 1
ATOM 2755 O O . VAL B 1 123 ? -6.992 53.639 36.997 1.000 30.458 487 VAL B O 1
ATOM 2759 N N . PHE B 1 124 ? -7.750 54.347 39.031 1.000 32.441 488 PHE B N 1
ATOM 2760 C CA . PHE B 1 124 ? -7.855 55.730 38.630 1.000 31.926 488 PHE B CA 1
ATOM 2761 C C . PHE B 1 124 ? -6.425 56.274 38.550 1.000 34.371 488 PHE B C 1
ATOM 2762 O O . PHE B 1 124 ? -5.552 55.878 39.342 1.000 32.783 488 PHE B O 1
ATOM 2770 N N . ASP B 1 125 ? -6.186 57.134 37.549 1.000 32.082 489 ASP B N 1
ATOM 2771 C CA . ASP B 1 125 ? -4.959 57.906 37.457 1.000 34.935 489 ASP B CA 1
ATOM 2772 C C . ASP B 1 125 ? -4.877 58.931 38.585 1.000 30.333 489 ASP B C 1
ATOM 2773 O O . ASP B 1 125 ? -5.724 59.812 38.670 1.000 27.901 489 ASP B O 1
ATOM 2778 N N . PRO B 1 126 ? -3.830 58.870 39.445 1.000 28.688 490 PRO B N 1
ATOM 2779 C CA . PRO B 1 126 ? -3.786 59.636 40.691 1.000 27.747 490 PRO B CA 1
ATOM 2780 C C . PRO B 1 126 ? -3.271 61.055 40.552 1.000 31.784 490 PRO B C 1
ATOM 2781 O O . PRO B 1 126 ? -3.270 61.788 41.535 1.000 35.943 490 PRO B O 1
ATOM 2785 N N . TYR B 1 127 ? -2.815 61.435 39.346 1.000 29.331 491 TYR B N 1
ATOM 2786 C CA . TYR B 1 127 ? -2.342 62.794 39.147 1.000 34.613 491 TYR B CA 1
ATOM 2787 C C . TYR B 1 127 ? -3.470 63.697 38.641 1.000 35.225 491 TYR B C 1
ATOM 2788 O O . TYR B 1 127 ? -3.400 64.910 38.822 1.000 40.338 491 TYR B O 1
ATOM 2797 N N . LEU B 1 128 ? -4.497 63.109 38.011 1.000 32.794 492 LEU B N 1
ATOM 2798 C CA . LEU B 1 128 ? -5.667 63.874 37.616 1.000 29.177 492 LEU B CA 1
ATOM 2799 C C . LEU B 1 128 ? -6.331 64.453 38.856 1.000 27.271 492 LEU B C 1
ATOM 2800 O O . LEU B 1 128 ? -6.590 63.721 39.799 1.000 32.804 492 LEU B O 1
ATOM 2805 N N . PRO B 1 129 ? -6.605 65.781 38.897 1.000 33.084 493 PRO B N 1
ATOM 2806 C CA . PRO B 1 129 ? -7.083 66.438 40.110 1.000 30.280 493 PRO B CA 1
ATOM 2807 C C . PRO B 1 129 ? -8.425 65.826 40.516 1.000 30.947 493 PRO B C 1
ATOM 2808 O O . PRO B 1 129 ? -9.205 65.392 39.647 1.000 26.949 493 PRO B O 1
ATOM 2812 N N . ARG B 1 130 ? -8.626 65.738 41.838 1.000 26.688 494 ARG B N 1
ATOM 2813 C CA . ARG B 1 130 ? -9.843 65.183 42.418 1.000 32.856 494 ARG B CA 1
ATOM 2814 C C . ARG B 1 130 ? -10.630 66.322 43.062 1.000 27.488 494 ARG B C 1
ATOM 2815 O O . ARG B 1 130 ? -11.794 66.139 43.381 1.000 33.385 494 ARG B O 1
ATOM 2823 N N . ASN B 1 131 ? -9.994 67.479 43.307 1.000 27.743 495 ASN B N 1
ATOM 2824 C CA . ASN B 1 131 ? -10.727 68.678 43.701 1.000 28.121 495 ASN B CA 1
ATOM 2825 C C . ASN B 1 131 ? -11.013 69.521 42.468 1.000 31.341 495 ASN B C 1
ATOM 2826 O O . ASN B 1 131 ? -10.074 69.835 41.744 1.000 32.083 495 ASN B O 1
ATOM 2831 N N . LEU B 1 132 ? -12.292 69.860 42.219 1.000 27.776 496 LEU B N 1
ATOM 2832 C CA . LEU B 1 132 ? -12.693 70.395 40.935 1.000 25.593 496 LEU B CA 1
ATOM 2833 C C . LEU B 1 132 ? -13.652 71.527 41.168 1.000 29.941 496 LEU B C 1
ATOM 2834 O O . LEU B 1 132 ? -14.281 71.550 42.201 1.000 26.228 496 LEU B O 1
ATOM 2839 N N . SER B 1 133 ? -13.794 72.414 40.181 1.000 25.160 497 SER B N 1
ATOM 2840 C CA . SER B 1 133 ? -14.716 73.511 40.337 1.000 25.868 497 SER B CA 1
ATOM 2841 C C . SER B 1 133 ? -15.464 73.681 39.031 1.000 25.939 497 SER B C 1
ATOM 2842 O O . SER B 1 133 ? -14.913 73.379 37.995 1.000 29.185 497 SER B O 1
ATOM 2845 N N . VAL B 1 134 ? -16.721 74.173 39.098 1.000 24.284 498 VAL B N 1
ATOM 2846 C CA . VAL B 1 134 ? -17.453 74.480 37.881 1.000 25.974 498 VAL B CA 1
ATOM 2847 C C . VAL B 1 134 ? -18.371 75.657 38.167 1.000 24.015 498 VAL B C 1
ATOM 2848 O O . VAL B 1 134 ? -18.859 75.802 39.278 1.000 24.478 498 VAL B O 1
ATOM 2852 N N . VAL B 1 135 ? -18.557 76.526 37.167 1.000 24.680 499 VAL B N 1
ATOM 2853 C CA . VAL B 1 135 ? -19.449 77.647 37.357 1.000 25.432 499 VAL B CA 1
ATOM 2854 C C . VAL B 1 135 ? -20.901 77.166 37.324 1.000 27.089 499 VAL B C 1
ATOM 2855 O O . VAL B 1 135 ? -21.252 76.279 36.565 1.000 25.882 499 VAL B O 1
ATOM 2859 N N . GLU B 1 136 ? -21.746 77.842 38.104 1.000 24.818 500 GLU B N 1
ATOM 2860 C CA . GLU B 1 136 ? -23.168 77.587 38.139 1.000 24.369 500 GLU B CA 1
ATOM 2861 C C . GLU B 1 136 ? -23.827 78.145 36.872 1.000 26.841 500 GLU B C 1
ATOM 2862 O O . GLU B 1 136 ? -23.243 78.919 36.128 1.000 29.997 500 GLU B O 1
ATOM 2868 N N . GLU B 1 137 ? -25.072 77.706 36.663 1.000 28.736 501 GLU B N 1
ATOM 2869 C CA . GLU B 1 137 ? -26.057 78.269 35.751 1.000 29.816 501 GLU B CA 1
ATOM 2870 C C . GLU B 1 137 ? -25.626 78.020 34.306 1.000 31.102 501 GLU B C 1
ATOM 2871 O O . GLU B 1 137 ? -25.995 78.780 33.395 1.000 32.077 501 GLU B O 1
ATOM 2877 N N . GLU B 1 138 ? -24.910 76.898 34.099 1.000 26.494 502 GLU B N 1
ATOM 2878 C CA . GLU B 1 138 ? -24.440 76.517 32.780 1.000 29.417 502 GLU B CA 1
ATOM 2879 C C . GLU B 1 138 ? -24.505 74.998 32.598 1.000 30.281 502 GLU B C 1
ATOM 2880 O O . GLU B 1 138 ? -23.764 74.247 33.248 1.000 26.796 502 GLU B O 1
ATOM 2886 N N . ALA B 1 139 ? -25.367 74.551 31.689 1.000 33.817 503 ALA B N 1
ATOM 2887 C CA . ALA B 1 139 ? -25.453 73.138 31.346 1.000 31.185 503 ALA B CA 1
ATOM 2888 C C . ALA B 1 139 ? -24.311 72.780 30.399 1.000 30.146 503 ALA B C 1
ATOM 2889 O O . ALA B 1 139 ? -23.774 73.640 29.712 1.000 28.121 503 ALA B O 1
ATOM 2891 N N . ASN B 1 140 ? -23.959 71.496 30.350 1.000 30.696 504 ASN B N 1
ATOM 2892 C CA . ASN B 1 140 ? -22.862 71.017 29.522 1.000 34.585 504 ASN B CA 1
ATOM 2893 C C . ASN B 1 140 ? -21.595 71.799 29.826 1.000 33.496 504 ASN B C 1
ATOM 2894 O O . ASN B 1 140 ? -20.745 71.986 28.951 1.000 35.033 504 ASN B O 1
ATOM 2899 N N . ALA B 1 141 ? -21.475 72.264 31.064 1.000 31.626 505 ALA B N 1
ATOM 2900 C CA . ALA B 1 141 ? -20.220 72.856 31.489 1.000 30.587 505 ALA B CA 1
ATOM 2901 C C . ALA B 1 141 ? -19.259 71.720 31.827 1.000 29.510 505 ALA B C 1
ATOM 2902 O O . ALA B 1 141 ? -19.672 70.720 32.429 1.000 26.845 505 ALA B O 1
ATOM 2904 N N . PHE B 1 142 ? -17.984 71.849 31.428 1.000 26.593 506 PHE B N 1
ATOM 2905 C CA . PHE B 1 142 ? -16.995 70.839 31.796 1.000 24.705 506 PHE B CA 1
ATOM 2906 C C . PHE B 1 142 ? -16.656 70.942 33.277 1.000 25.146 506 PHE B C 1
ATOM 2907 O O . PHE B 1 142 ? -16.293 72.008 33.815 1.000 25.096 506 PHE B O 1
ATOM 2915 N N . VAL B 1 143 ? -16.678 69.775 33.921 1.000 25.990 507 VAL B N 1
ATOM 2916 C CA . VAL B 1 143 ? -16.350 69.715 35.332 1.000 22.813 507 VAL B CA 1
ATOM 2917 C C . VAL B 1 143 ? -14.927 69.180 35.540 1.000 23.799 507 VAL B C 1
ATOM 2918 O O . VAL B 1 143 ? -14.181 69.746 36.339 1.000 27.630 507 VAL B O 1
ATOM 2922 N N . GLY B 1 144 ? -14.568 68.082 34.883 1.000 24.264 508 GLY B N 1
ATOM 2923 C CA . GLY B 1 144 ? -13.270 67.480 35.106 1.000 26.451 508 GLY B CA 1
ATOM 2924 C C . GLY B 1 144 ? -13.096 66.230 34.277 1.000 25.851 508 GLY B C 1
ATOM 2925 O O . GLY B 1 144 ? -14.080 65.729 33.766 1.000 27.523 508 GLY B O 1
ATOM 2926 N N . GLN B 1 145 ? -11.848 65.776 34.221 1.000 29.029 509 GLN B N 1
ATOM 2927 C CA . GLN B 1 145 ? -11.412 64.518 33.660 1.000 29.072 509 GLN B CA 1
ATOM 2928 C C . GLN B 1 145 ? -11.037 63.507 34.736 1.000 31.716 509 GLN B C 1
ATOM 2929 O O . GLN B 1 145 ? -10.443 63.842 35.764 1.000 39.602 509 GLN B O 1
ATOM 2935 N N . VAL B 1 146 ? -11.390 62.256 34.468 1.000 24.808 510 VAL B N 1
ATOM 2936 C CA . VAL B 1 146 ? -10.880 61.086 35.124 1.000 26.980 510 VAL B CA 1
ATOM 2937 C C . VAL B 1 146 ? -10.357 60.150 34.038 1.000 21.446 510 VAL B C 1
ATOM 2938 O O . VAL B 1 146 ? -10.711 60.197 32.855 1.000 23.311 510 VAL B O 1
ATOM 2942 N N . ARG B 1 147 ? -9.502 59.239 34.465 1.000 25.302 511 ARG B N 1
ATOM 2943 C CA . ARG B 1 147 ? -9.083 58.167 33.616 1.000 24.110 511 ARG B CA 1
ATOM 2944 C C . ARG B 1 147 ? -8.699 57.053 34.550 1.000 25.796 511 ARG B C 1
ATOM 2945 O O . ARG B 1 147 ? -8.014 57.300 35.533 1.000 26.373 511 ARG B O 1
ATOM 2953 N N . ALA B 1 148 ? -9.187 55.886 34.212 1.000 23.495 512 ALA B N 1
ATOM 2954 C CA . ALA B 1 148 ? -8.834 54.661 34.894 1.000 30.031 512 ALA B CA 1
ATOM 2955 C C . ALA B 1 148 ? -8.333 53.700 33.830 1.000 28.404 512 ALA B C 1
ATOM 2956 O O . ALA B 1 148 ? -8.798 53.716 32.671 1.000 32.601 512 ALA B O 1
ATOM 2958 N N . THR B 1 149 ? -7.296 52.930 34.201 1.000 28.788 513 THR B N 1
ATOM 2959 C CA . THR B 1 149 ? -6.711 51.977 33.280 1.000 32.844 513 THR B CA 1
ATOM 2960 C C . THR B 1 149 ? -6.848 50.583 33.854 1.000 35.510 513 THR B C 1
ATOM 2961 O O . THR B 1 149 ? -6.863 50.402 35.071 1.000 32.650 513 THR B O 1
ATOM 2965 N N . ASP B 1 150 ? -6.975 49.618 32.947 1.000 27.208 514 ASP B N 1
ATOM 2966 C CA . ASP B 1 150 ? -7.082 48.244 33.369 1.000 28.466 514 ASP B CA 1
ATOM 2967 C C . ASP B 1 150 ? -6.134 47.421 32.517 1.000 30.120 514 ASP B C 1
ATOM 2968 O O . ASP B 1 150 ? -6.216 47.499 31.303 1.000 26.020 514 ASP B O 1
ATOM 2973 N N . PRO B 1 151 ? -5.175 46.667 33.106 1.000 26.783 515 PRO B N 1
ATOM 2974 C CA . PRO B 1 151 ? -4.162 46.006 32.301 1.000 25.412 515 PRO B CA 1
ATOM 2975 C C . PRO B 1 151 ? -4.577 44.590 31.913 1.000 26.071 515 PRO B C 1
ATOM 2976 O O . PRO B 1 151 ? -3.806 43.886 31.275 1.000 29.526 515 PRO B O 1
ATOM 2980 N N . ASP B 1 152 ? -5.793 44.172 32.232 1.000 24.263 516 ASP B N 1
ATOM 2981 C CA . ASP B 1 152 ? -6.240 42.886 31.696 1.000 21.787 516 ASP B CA 1
ATOM 2982 C C . ASP B 1 152 ? -6.517 42.972 30.174 1.000 24.887 516 ASP B C 1
ATOM 2983 O O . ASP B 1 152 ? -6.487 44.034 29.532 1.000 25.845 516 ASP B O 1
ATOM 2988 N N . ALA B 1 153 ? -6.753 41.801 29.612 1.000 23.367 517 ALA B N 1
ATOM 2989 C CA . ALA B 1 153 ? -6.875 41.595 28.173 1.000 25.701 517 ALA B CA 1
ATOM 2990 C C . ALA B 1 153 ? -8.320 41.588 27.699 1.000 28.729 517 ALA B C 1
ATOM 2991 O O . ALA B 1 153 ? -9.229 41.065 28.353 1.000 31.943 517 ALA B O 1
ATOM 2993 N N . GLY B 1 154 ? -8.483 41.940 26.432 1.000 29.500 518 GLY B N 1
ATOM 2994 C CA . GLY B 1 154 ? -9.795 41.753 25.816 1.000 31.785 518 GLY B CA 1
ATOM 2995 C C . GLY B 1 154 ? -10.843 42.603 26.524 1.000 25.186 518 GLY B C 1
ATOM 2996 O O . GLY B 1 154 ? -10.520 43.685 26.994 1.000 23.586 518 GLY B O 1
ATOM 2997 N N . ILE B 1 155 ? -12.093 42.117 26.582 1.000 23.173 519 ILE B N 1
ATOM 2998 C CA . ILE B 1 155 ? -13.153 42.785 27.340 1.000 27.487 519 ILE B CA 1
ATOM 2999 C C . ILE B 1 155 ? -12.740 43.010 28.793 1.000 25.536 519 ILE B C 1
ATOM 3000 O O . ILE B 1 155 ? -13.119 44.007 29.377 1.000 27.314 519 ILE B O 1
ATOM 3005 N N . ASN B 1 156 ? -11.913 42.108 29.377 1.000 28.738 520 ASN B N 1
ATOM 3006 C CA . ASN B 1 156 ? -11.526 42.250 30.783 1.000 29.022 520 ASN B CA 1
ATOM 3007 C C . ASN B 1 156 ? -10.733 43.513 31.073 1.000 28.138 520 ASN B C 1
ATOM 3008 O O . ASN B 1 156 ? -10.702 43.930 32.222 1.000 22.291 520 ASN B O 1
ATOM 3013 N N . GLY B 1 157 ? -9.996 44.037 30.083 1.000 24.933 521 GLY B N 1
ATOM 3014 C CA . GLY B 1 157 ? -9.250 45.270 30.248 1.000 25.858 521 GLY B CA 1
ATOM 3015 C C . GLY B 1 157 ? -9.960 46.514 29.699 1.000 24.958 521 GLY B C 1
ATOM 3016 O O . GLY B 1 157 ? -9.394 47.602 29.737 1.000 24.382 521 GLY B O 1
ATOM 3017 N N . GLN B 1 158 ? -11.195 46.383 29.176 1.000 27.621 522 GLN B N 1
ATOM 3018 C CA . GLN B 1 158 ? -11.873 47.523 28.561 1.000 28.265 522 GLN B CA 1
ATOM 3019 C C . GLN B 1 158 ? -12.776 48.217 29.588 1.000 30.560 522 GLN B C 1
ATOM 3020 O O . GLN B 1 158 ? -13.660 47.542 30.143 1.000 34.616 522 GLN B O 1
ATOM 3026 N N . VAL B 1 159 ? -12.575 49.544 29.765 1.000 29.489 523 VAL B N 1
ATOM 3027 C CA . VAL B 1 159 ? -13.043 50.363 30.880 1.000 27.101 523 VAL B CA 1
ATOM 3028 C C . VAL B 1 159 ? -14.227 51.236 30.414 1.000 29.599 523 VAL B C 1
ATOM 3029 O O . VAL B 1 159 ? -14.094 52.008 29.461 1.000 29.287 523 VAL B O 1
ATOM 3033 N N . HIS B 1 160 ? -15.388 51.069 31.066 1.000 28.447 524 HIS B N 1
ATOM 3034 C CA . HIS B 1 160 ? -16.500 52.008 30.896 1.000 29.360 524 HIS B CA 1
ATOM 3035 C C . HIS B 1 160 ? -16.794 52.792 32.162 1.000 27.668 524 HIS B C 1
ATOM 3036 O O . HIS B 1 160 ? -16.720 52.299 33.305 1.000 22.467 524 HIS B O 1
ATOM 3043 N N . TYR B 1 161 ? -17.157 54.067 31.924 1.000 23.707 525 TYR B N 1
ATOM 3044 C CA . TYR B 1 161 ? -17.395 55.018 33.002 1.000 20.966 525 TYR B CA 1
ATOM 3045 C C . TYR B 1 161 ? -18.885 55.193 33.241 1.000 21.879 525 TYR B C 1
ATOM 3046 O O . TYR B 1 161 ? -19.680 55.131 32.275 1.000 22.264 525 TYR B O 1
ATOM 3055 N N . SER B 1 162 ? -19.238 55.329 34.551 1.000 17.387 526 SER B N 1
ATOM 3056 C CA . SER B 1 162 ? -20.573 55.777 34.952 1.000 21.869 526 SER B CA 1
ATOM 3057 C C . SER B 1 162 ? -20.446 56.559 36.248 1.000 20.428 526 SER B C 1
ATOM 3058 O O . SER B 1 162 ? -19.334 56.705 36.780 1.000 22.584 526 SER B O 1
ATOM 3061 N N . LEU B 1 163 ? -21.605 57.050 36.727 1.000 19.287 527 LEU B N 1
ATOM 3062 C CA . LEU B 1 163 ? -21.706 57.815 37.943 1.000 17.758 527 LEU B CA 1
ATOM 3063 C C . LEU B 1 163 ? -22.485 57.050 39.003 1.000 17.379 527 LEU B C 1
ATOM 3064 O O . LEU B 1 163 ? -23.482 56.389 38.716 1.000 20.494 527 LEU B O 1
ATOM 3069 N N . GLY B 1 164 ? -21.986 57.128 40.236 1.000 22.501 528 GLY B N 1
ATOM 3070 C CA . GLY B 1 164 ? -22.598 56.432 41.352 1.000 22.878 528 GLY B CA 1
ATOM 3071 C C . GLY B 1 164 ? -23.676 57.246 42.046 1.000 20.397 528 GLY B C 1
ATOM 3072 O O . GLY B 1 164 ? -24.388 56.750 42.919 1.000 23.541 528 GLY B O 1
ATOM 3073 N N . ASN B 1 165 ? -23.761 58.525 41.707 1.000 19.482 529 ASN B N 1
ATOM 3074 C CA . ASN B 1 165 ? -24.744 59.412 42.329 1.000 19.279 529 ASN B CA 1
ATOM 3075 C C . ASN B 1 165 ? -24.880 60.640 41.444 1.000 19.187 529 ASN B C 1
ATOM 3076 O O . ASN B 1 165 ? -24.148 60.765 40.463 1.000 22.074 529 ASN B O 1
ATOM 3081 N N . PHE B 1 166 ? -25.926 61.459 41.700 1.000 17.465 530 PHE B N 1
ATOM 3082 C CA . PHE B 1 166 ? -26.197 62.696 40.972 1.000 19.443 530 PHE B CA 1
ATOM 3083 C C . PHE B 1 166 ? -26.280 62.484 39.458 1.000 18.430 530 PHE B C 1
ATOM 3084 O O . PHE B 1 166 ? -25.834 63.348 38.726 1.000 19.985 530 PHE B O 1
ATOM 3092 N N . ASN B 1 167 ? -26.837 61.357 39.037 1.000 16.939 531 ASN B N 1
ATOM 3093 C CA . ASN B 1 167 ? -26.820 60.982 37.639 1.000 18.868 531 ASN B CA 1
ATOM 3094 C C . ASN B 1 167 ? -27.768 61.884 36.855 1.000 18.474 531 ASN B C 1
ATOM 3095 O O . ASN B 1 167 ? -27.797 61.807 35.620 1.000 21.801 531 ASN B O 1
ATOM 3100 N N . ASN B 1 168 ? -28.572 62.696 37.570 1.000 19.917 532 ASN B N 1
ATOM 3101 C CA . ASN B 1 168 ? -29.434 63.634 36.863 1.000 21.799 532 ASN B CA 1
ATOM 3102 C C . ASN B 1 168 ? -28.839 65.029 36.811 1.000 23.984 532 ASN B C 1
ATOM 3103 O O . ASN B 1 168 ? -29.382 65.875 36.091 1.000 22.237 532 ASN B O 1
ATOM 3108 N N . LEU B 1 169 ? -27.719 65.225 37.508 1.000 19.373 533 LEU B N 1
ATOM 3109 C CA . LEU B 1 169 ? -26.996 66.485 37.507 1.000 22.099 533 LEU B CA 1
ATOM 3110 C C . LEU B 1 169 ? -25.744 66.472 36.639 1.000 20.909 533 LEU B C 1
ATOM 3111 O O . LEU B 1 169 ? -25.351 67.562 36.212 1.000 21.400 533 LEU B O 1
ATOM 3116 N N . PHE B 1 170 ? -25.082 65.296 36.409 1.000 19.355 534 PHE B N 1
ATOM 3117 C CA . PHE B 1 170 ? -23.805 65.216 35.703 1.000 19.431 534 PHE B CA 1
ATOM 3118 C C . PHE B 1 170 ? -23.878 64.126 34.647 1.000 23.332 534 PHE B C 1
ATOM 3119 O O . PHE B 1 170 ? -24.754 63.277 34.736 1.000 19.729 534 PHE B O 1
ATOM 3127 N N . ARG B 1 171 ? -22.976 64.202 33.663 1.000 18.732 535 ARG B N 1
ATOM 3128 C CA . ARG B 1 171 ? -22.817 63.183 32.642 1.000 19.267 535 ARG B CA 1
ATOM 3129 C C . ARG B 1 171 ? -21.326 62.850 32.588 1.000 19.983 535 ARG B C 1
ATOM 3130 O O . ARG B 1 171 ? -20.504 63.760 32.814 1.000 23.503 535 ARG B O 1
ATOM 3138 N N . ILE B 1 172 ? -21.018 61.612 32.212 1.000 22.584 536 ILE B N 1
ATOM 3139 C CA . ILE B 1 172 ? -19.642 61.210 31.958 1.000 21.377 536 ILE B CA 1
ATOM 3140 C C . ILE B 1 172 ? -19.517 60.571 30.586 1.000 24.723 536 ILE B C 1
ATOM 3141 O O . ILE B 1 172 ? -20.314 59.718 30.249 1.000 23.947 536 ILE B O 1
ATOM 3146 N N . THR B 1 173 ? -18.487 60.959 29.801 1.000 23.710 537 THR B N 1
ATOM 3147 C CA . THR B 1 173 ? -18.332 60.428 28.451 1.000 24.089 537 THR B CA 1
ATOM 3148 C C . THR B 1 173 ? -17.513 59.142 28.503 1.000 26.964 537 THR B C 1
ATOM 3149 O O . THR B 1 173 ? -16.888 58.846 29.508 1.000 22.765 537 THR B O 1
ATOM 3153 N N . SER B 1 174 ? -17.553 58.371 27.419 1.000 30.646 538 SER B N 1
ATOM 3154 C CA . SER B 1 174 ? -16.824 57.123 27.299 1.000 30.782 538 SER B CA 1
ATOM 3155 C C . SER B 1 174 ? -15.331 57.330 27.557 1.000 32.652 538 SER B C 1
ATOM 3156 O O . SER B 1 174 ? -14.649 56.348 27.852 1.000 33.473 538 SER B O 1
ATOM 3159 N N . ASN B 1 175 ? -14.843 58.585 27.431 1.000 28.894 539 ASN B N 1
ATOM 3160 C CA . ASN B 1 175 ? -13.436 58.916 27.623 1.000 37.826 539 ASN B CA 1
ATOM 3161 C C . ASN B 1 175 ? -13.124 59.544 28.983 1.000 33.459 539 ASN B C 1
ATOM 3162 O O . ASN B 1 175 ? -11.989 59.962 29.194 1.000 30.332 539 ASN B O 1
ATOM 3167 N N . GLY B 1 176 ? -14.106 59.647 29.902 1.000 31.776 540 GLY B N 1
ATOM 3168 C CA . GLY B 1 176 ? -13.837 60.112 31.261 1.000 28.372 540 GLY B CA 1
ATOM 3169 C C . GLY B 1 176 ? -14.057 61.595 31.556 1.000 27.645 540 GLY B C 1
ATOM 3170 O O . GLY B 1 176 ? -13.772 62.048 32.684 1.000 26.082 540 GLY B O 1
ATOM 3171 N N . SER B 1 177 ? -14.598 62.359 30.590 1.000 24.510 541 SER B N 1
ATOM 3172 C CA . SER B 1 177 ? -14.875 63.770 30.777 1.000 25.352 541 SER B CA 1
ATOM 3173 C C . SER B 1 177 ? -16.261 63.905 31.402 1.000 26.110 541 SER B C 1
ATOM 3174 O O . SER B 1 177 ? -17.176 63.257 30.892 1.000 21.537 541 SER B O 1
ATOM 3177 N N . ILE B 1 178 ? -16.342 64.674 32.495 1.000 21.987 542 ILE B N 1
ATOM 3178 C CA . ILE B 1 178 ? -17.568 64.950 33.224 1.000 22.585 542 ILE B CA 1
ATOM 3179 C C . ILE B 1 178 ? -18.048 66.356 32.920 1.000 21.948 542 ILE B C 1
ATOM 3180 O O . ILE B 1 178 ? -17.280 67.303 33.078 1.000 21.127 542 ILE B O 1
ATOM 3185 N N . TYR B 1 179 ? -19.332 66.466 32.532 1.000 22.380 543 TYR B N 1
ATOM 3186 C CA . TYR B 1 179 ? -19.996 67.733 32.283 1.000 23.080 543 TYR B CA 1
ATOM 3187 C C . TYR B 1 179 ? -21.253 67.808 33.123 1.000 19.828 543 TYR B C 1
ATOM 3188 O O . TYR B 1 179 ? -21.836 66.787 33.510 1.000 22.521 543 TYR B O 1
ATOM 3197 N N . THR B 1 180 ? -21.772 69.022 33.307 1.000 20.424 544 THR B N 1
ATOM 3198 C CA . THR B 1 180 ? -23.095 69.227 33.886 1.000 21.481 544 THR B CA 1
ATOM 3199 C C . THR B 1 180 ? -24.164 68.793 32.891 1.000 22.689 544 THR B C 1
ATOM 3200 O O . THR B 1 180 ? -24.017 69.017 31.687 1.000 23.369 544 THR B O 1
ATOM 3204 N N . ALA B 1 181 ? -25.219 68.150 33.437 1.000 20.384 545 ALA B N 1
ATOM 3205 C CA . ALA B 1 181 ? -26.409 67.745 32.705 1.000 24.579 545 ALA B CA 1
ATOM 3206 C C . ALA B 1 181 ? -27.387 68.915 32.627 1.000 27.567 545 ALA B C 1
ATOM 3207 O O . ALA B 1 181 ? -28.138 69.041 31.669 1.000 24.021 545 ALA B O 1
ATOM 3209 N N . VAL B 1 182 ? -27.323 69.780 33.635 1.000 25.403 546 VAL B N 1
ATOM 3210 C CA . VAL B 1 182 ? -28.270 70.869 33.811 1.000 25.167 546 VAL B CA 1
ATOM 3211 C C . VAL B 1 182 ? -27.482 72.061 34.341 1.000 25.509 546 VAL B C 1
ATOM 3212 O O . VAL B 1 182 ? -26.281 71.975 34.611 1.000 21.368 546 VAL B O 1
ATOM 3216 N N . LYS B 1 183 ? -28.177 73.201 34.444 1.000 23.150 547 LYS B N 1
ATOM 3217 C CA . LYS B 1 183 ? -27.630 74.380 35.086 1.000 24.313 547 LYS B CA 1
ATOM 3218 C C . LYS B 1 183 ? -27.609 74.153 36.605 1.000 25.091 547 LYS B C 1
ATOM 3219 O O . LYS B 1 183 ? -28.642 74.112 37.267 1.000 27.386 547 LYS B O 1
ATOM 3225 N N . LEU B 1 184 ? -26.409 74.070 37.183 1.000 22.771 548 LEU B N 1
ATOM 3226 C CA . LEU B 1 184 ? -26.263 74.029 38.618 1.000 21.588 548 LEU B CA 1
ATOM 3227 C C . LEU B 1 184 ? -26.583 75.402 39.194 1.000 24.828 548 LEU B C 1
ATOM 3228 O O . LEU B 1 184 ? -26.541 76.403 38.487 1.000 27.723 548 LEU B O 1
ATOM 3233 N N . ASN B 1 185 ? -26.885 75.434 40.480 1.000 20.936 549 ASN B N 1
ATOM 3234 C CA . ASN B 1 185 ? -27.354 76.650 41.106 1.000 24.970 549 ASN B CA 1
ATOM 3235 C C . ASN B 1 185 ? -26.687 76.741 42.470 1.000 23.776 549 ASN B C 1
ATOM 3236 O O . ASN B 1 185 ? -26.989 76.011 43.429 1.000 24.663 549 ASN B O 1
ATOM 3241 N N . ARG B 1 186 ? -25.694 77.625 42.528 1.000 19.212 550 ARG B N 1
ATOM 3242 C CA . ARG B 1 186 ? -24.882 77.718 43.715 1.000 24.555 550 ARG B CA 1
ATOM 3243 C C . ARG B 1 186 ? -25.746 78.060 44.937 1.000 23.246 550 ARG B C 1
ATOM 3244 O O . ARG B 1 186 ? -25.452 77.625 46.043 1.000 26.370 550 ARG B O 1
ATOM 3252 N N . GLU B 1 187 ? -26.794 78.844 44.726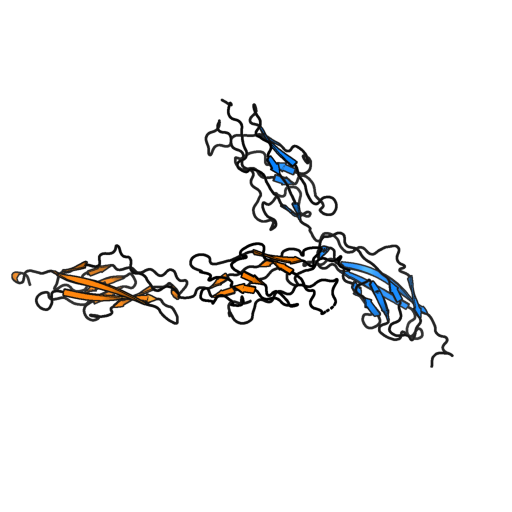 1.000 22.270 551 GLU B N 1
ATOM 3253 C CA . GLU B 1 187 ? -27.711 79.252 45.786 1.000 25.102 551 GLU B CA 1
ATOM 3254 C C . GLU B 1 187 ? -28.529 78.067 46.303 1.000 28.187 551 GLU B C 1
ATOM 3255 O O . GLU B 1 187 ? -28.906 78.079 47.468 1.000 30.147 551 GLU B O 1
ATOM 3261 N N . ALA B 1 188 ? -28.670 76.992 45.497 1.000 30.165 552 ALA B N 1
ATOM 3262 C CA . ALA B 1 188 ? -29.343 75.755 45.911 1.000 26.745 552 ALA B CA 1
ATOM 3263 C C . ALA B 1 188 ? -28.412 74.815 46.673 1.000 25.887 552 ALA B C 1
ATOM 3264 O O . ALA B 1 188 ? -28.778 74.313 47.735 1.000 28.437 552 ALA B O 1
ATOM 3266 N N . ARG B 1 189 ? -27.243 74.528 46.072 1.000 25.963 553 ARG B N 1
ATOM 3267 C CA . ARG B 1 189 ? -26.213 73.710 46.703 1.000 27.141 553 ARG B CA 1
ATOM 3268 C C . ARG B 1 189 ? -24.873 74.078 46.080 1.000 25.780 553 ARG B C 1
ATOM 3269 O O . ARG B 1 189 ? -24.827 74.245 44.859 1.000 24.700 553 ARG B O 1
ATOM 3277 N N . ASP B 1 190 ? -23.803 74.217 46.876 1.000 26.886 554 ASP B N 1
ATOM 3278 C CA . ASP B 1 190 ? -22.552 74.718 46.322 1.000 29.105 554 ASP B CA 1
ATOM 3279 C C . ASP B 1 190 ? -21.470 73.639 46.334 1.000 29.022 554 ASP B C 1
ATOM 3280 O O . ASP B 1 190 ? -20.318 73.930 46.054 1.000 26.722 554 ASP B O 1
ATOM 3285 N N . HIS B 1 191 ? -21.850 72.376 46.584 1.000 26.375 555 HIS B N 1
ATOM 3286 C CA . HIS B 1 191 ? -20.886 71.295 46.527 1.000 27.905 555 HIS B CA 1
ATOM 3287 C C . HIS B 1 191 ? -21.551 69.973 46.148 1.000 27.618 555 HIS B C 1
ATOM 3288 O O . HIS B 1 191 ? -22.753 69.786 46.335 1.000 32.870 555 HIS B O 1
ATOM 3295 N N . TYR B 1 192 ? -20.729 69.056 45.620 1.000 24.368 556 TYR B N 1
ATOM 3296 C CA . TYR B 1 192 ? -21.142 67.714 45.221 1.000 22.050 556 TYR B CA 1
ATOM 3297 C C . TYR B 1 192 ? -19.950 66.790 45.374 1.000 24.423 556 TYR B C 1
ATOM 3298 O O . TYR B 1 192 ? -18.853 67.168 44.999 1.000 25.645 556 TYR B O 1
ATOM 3307 N N . GLU B 1 193 ? -20.176 65.657 46.017 1.000 23.191 557 GLU B N 1
ATOM 3308 C CA . GLU B 1 193 ? -19.148 64.653 46.179 1.000 21.770 557 GLU B CA 1
ATOM 3309 C C . GLU B 1 193 ? -19.583 63.528 45.258 1.000 22.011 557 GLU B C 1
ATOM 3310 O O . GLU B 1 193 ? -20.550 62.807 45.532 1.000 26.156 557 GLU B O 1
ATOM 3316 N N . LEU B 1 194 ? -19.030 63.595 44.053 1.000 22.263 558 LEU B N 1
ATOM 3317 C CA . LEU B 1 194 ? -19.491 62.797 42.951 1.000 18.992 558 LEU B CA 1
ATOM 3318 C C . LEU B 1 194 ? -18.670 61.517 42.951 1.000 19.618 558 LEU B C 1
ATOM 3319 O O . LEU B 1 194 ? -17.436 61.583 42.907 1.000 25.036 558 LEU B O 1
ATOM 3324 N N . VAL B 1 195 ? -19.400 60.418 42.891 1.000 19.229 559 VAL B N 1
ATOM 3325 C CA . VAL B 1 195 ? -18.862 59.074 42.766 1.000 20.594 559 VAL B CA 1
ATOM 3326 C C . VAL B 1 195 ? -18.744 58.734 41.284 1.000 20.992 559 VAL B C 1
ATOM 3327 O O . VAL B 1 195 ? -19.732 58.612 40.585 1.000 20.869 559 VAL B O 1
ATOM 3331 N N . VAL B 1 196 ? -17.495 58.569 40.805 1.000 19.805 560 VAL B N 1
ATOM 3332 C CA . VAL B 1 196 ? -17.272 58.066 39.455 1.000 22.254 560 VAL B CA 1
ATOM 3333 C C . VAL B 1 196 ? -16.914 56.593 39.492 1.000 24.840 560 VAL B C 1
ATOM 3334 O O . VAL B 1 196 ? -16.014 56.226 40.237 1.000 25.822 560 VAL B O 1
ATOM 3338 N N . VAL B 1 197 ? -17.567 55.803 38.643 1.000 20.407 561 VAL B N 1
ATOM 3339 C CA . VAL B 1 197 ? -17.390 54.350 38.582 1.000 22.602 561 VAL B CA 1
ATOM 3340 C C . VAL B 1 197 ? -16.641 53.956 37.310 1.000 25.481 561 VAL B C 1
ATOM 3341 O O . VAL B 1 197 ? -16.987 54.391 36.215 1.000 20.711 561 VAL B O 1
ATOM 3345 N N . ALA B 1 198 ? -15.570 53.150 37.468 1.000 20.943 562 ALA B N 1
ATOM 3346 C CA . ALA B 1 198 ? -14.900 52.553 36.325 1.000 26.526 562 ALA B CA 1
ATOM 3347 C C . ALA B 1 198 ? -15.089 51.051 36.455 1.000 24.273 562 ALA B C 1
ATOM 3348 O O . ALA B 1 198 ? -14.725 50.488 37.496 1.000 24.482 562 ALA B O 1
ATOM 3350 N N . THR B 1 199 ? -15.752 50.504 35.448 1.000 23.897 563 THR B N 1
ATOM 3351 C CA . THR B 1 199 ? -16.164 49.122 35.336 1.000 22.772 563 THR B CA 1
ATOM 3352 C C . THR B 1 199 ? -15.531 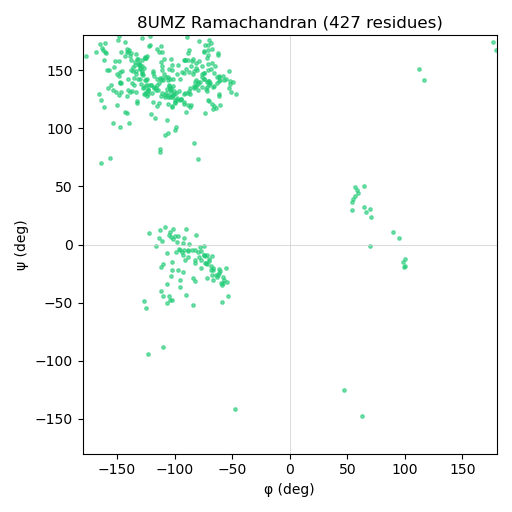48.520 34.088 1.000 27.780 563 THR B C 1
ATOM 3353 O O . THR B 1 199 ? -15.526 49.154 33.043 1.000 26.483 563 THR B O 1
ATOM 3357 N N . ASP B 1 200 ? -15.012 47.285 34.198 1.000 26.103 564 ASP B N 1
ATOM 3358 C CA . ASP B 1 200 ? -14.535 46.596 33.021 1.000 24.932 564 ASP B CA 1
ATOM 3359 C C . ASP B 1 200 ? -15.663 45.794 32.367 1.000 26.242 564 ASP B C 1
ATOM 3360 O O . ASP B 1 200 ? -16.824 45.897 32.757 1.000 31.586 564 ASP B O 1
ATOM 3365 N N . GLY B 1 201 ? -15.349 45.128 31.238 1.000 29.769 565 GLY B N 1
ATOM 3366 C CA . GLY B 1 201 ? -16.318 44.534 30.342 1.000 26.291 565 GLY B CA 1
ATOM 3367 C C . GLY B 1 201 ? -16.450 43.022 30.510 1.000 24.265 565 GLY B C 1
ATOM 3368 O O . GLY B 1 201 ? -16.983 42.343 29.650 1.000 31.226 565 GLY B O 1
ATOM 3369 N N . ALA B 1 202 ? -15.887 42.513 31.604 1.000 27.753 566 ALA B N 1
ATOM 3370 C CA . ALA B 1 202 ? -15.770 41.079 31.797 1.000 29.817 566 ALA B CA 1
ATOM 3371 C C . ALA B 1 202 ? -17.177 40.515 31.850 1.000 30.463 566 ALA B C 1
ATOM 3372 O O . ALA B 1 202 ? -18.131 41.272 32.084 1.000 28.699 566 ALA B O 1
ATOM 3374 N N . VAL B 1 203 ? -17.300 39.192 31.706 1.000 34.804 567 VAL B N 1
ATOM 3375 C CA . VAL B 1 203 ? -18.578 38.549 31.963 1.000 34.660 567 VAL B CA 1
ATOM 3376 C C . VAL B 1 203 ? -18.899 38.660 33.458 1.000 32.620 567 VAL B C 1
ATOM 3377 O O . VAL B 1 203 ? -20.065 38.672 33.803 1.000 34.629 567 VAL B O 1
ATOM 3381 N N . HIS B 1 204 ? -17.877 38.688 34.319 1.000 36.047 568 HIS B N 1
ATOM 3382 C CA . HIS B 1 204 ? -18.018 38.984 35.742 1.000 38.408 568 HIS B CA 1
ATOM 3383 C C . HIS B 1 204 ? -17.327 40.316 36.025 1.000 38.326 568 HIS B C 1
ATOM 3384 O O . HIS B 1 204 ? -16.170 40.370 36.455 1.000 33.551 568 HIS B O 1
ATOM 3391 N N . PRO B 1 205 ? -17.985 41.453 35.726 1.000 37.257 569 PRO B N 1
ATOM 3392 C CA . PRO B 1 205 ? -17.280 42.732 35.700 1.000 34.587 569 PRO B CA 1
ATOM 3393 C C . PRO B 1 205 ? -16.724 43.088 37.065 1.000 34.665 569 PRO B C 1
ATOM 3394 O O . PRO B 1 205 ? -17.379 42.814 38.072 1.000 40.050 569 PRO B O 1
ATOM 3398 N N . ARG B 1 206 ? -15.547 43.723 37.082 1.000 33.161 570 ARG B N 1
ATOM 3399 C CA . ARG B 1 206 ? -14.998 44.310 38.285 1.000 30.259 570 ARG B CA 1
ATOM 3400 C C . ARG B 1 206 ? -15.029 45.831 38.132 1.000 29.602 570 ARG B C 1
ATOM 3401 O O . ARG B 1 206 ? -15.004 46.379 37.013 1.000 28.582 570 ARG B O 1
ATOM 3409 N N . HIS B 1 207 ? -15.099 46.521 39.263 1.000 30.032 571 HIS B N 1
ATOM 3410 C CA . HIS B 1 207 ? -15.223 47.972 39.236 1.000 30.512 571 HIS B CA 1
ATOM 3411 C C . HIS B 1 207 ? -14.370 48.598 40.335 1.000 28.291 571 HIS B C 1
ATOM 3412 O O . HIS B 1 207 ? -13.957 47.939 41.277 1.000 30.153 571 HIS B O 1
ATOM 3419 N N . SER B 1 208 ? -14.167 49.905 40.223 1.000 24.395 572 SER B N 1
ATOM 3420 C CA . SER B 1 208 ? -13.603 50.747 41.251 1.000 27.452 572 SER B CA 1
ATOM 3421 C C . SER B 1 208 ? -14.263 52.121 41.126 1.000 28.631 572 SER B C 1
ATOM 3422 O O . SER B 1 208 ? -14.885 52.392 40.104 1.000 23.308 572 SER B O 1
ATOM 3425 N N . THR B 1 209 ? -14.093 52.931 42.168 1.000 24.459 573 THR B N 1
ATOM 3426 C CA . THR B 1 209 ? -14.660 54.256 42.303 1.000 25.060 573 THR B CA 1
ATOM 3427 C C . THR B 1 209 ? -13.652 55.265 42.839 1.000 30.650 573 THR B C 1
ATOM 3428 O O . THR B 1 209 ? -12.704 54.974 43.561 1.000 26.419 573 THR B O 1
ATOM 3432 N N . LEU B 1 210 ? -13.894 56.508 42.456 1.000 22.245 574 LEU B N 1
ATOM 3433 C CA . LEU B 1 210 ? -13.206 57.689 42.928 1.000 25.997 574 LEU B CA 1
ATOM 3434 C C . LEU B 1 210 ? -14.277 58.686 43.332 1.000 26.960 574 LEU B C 1
ATOM 3435 O O . LEU B 1 210 ? -15.328 58.823 42.689 1.000 31.201 574 LEU B O 1
ATOM 3440 N N . THR B 1 211 ? -13.984 59.398 44.402 1.000 24.959 575 THR B N 1
ATOM 3441 C CA . THR B 1 211 ? -14.843 60.495 44.793 1.000 22.695 575 THR B CA 1
ATOM 3442 C C . THR B 1 211 ? -14.198 61.803 44.370 1.000 25.809 575 THR B C 1
ATOM 3443 O O . THR B 1 211 ? -13.068 62.108 44.730 1.000 24.852 575 THR B O 1
ATOM 3447 N N . LEU B 1 212 ? -14.981 62.617 43.647 1.000 25.982 576 LEU B N 1
ATOM 3448 C CA . LEU B 1 212 ? -14.542 63.942 43.272 1.000 24.250 576 LEU B CA 1
ATOM 3449 C C . LEU B 1 212 ? -15.250 64.957 44.141 1.000 26.414 576 LEU B C 1
ATOM 3450 O O . LEU B 1 212 ? -16.493 64.884 44.258 1.000 27.584 576 LEU B O 1
ATOM 3455 N N . TYR B 1 213 ? -14.468 65.941 44.598 1.000 23.719 577 TYR B N 1
ATOM 3456 C CA . TYR B 1 213 ? -14.955 67.019 45.408 1.000 25.281 577 TYR B CA 1
ATOM 3457 C C . TYR B 1 213 ? -15.156 68.192 44.467 1.000 26.414 577 TYR B C 1
ATOM 3458 O O . TYR B 1 213 ? -14.200 68.890 44.167 1.000 26.286 577 TYR B O 1
ATOM 3467 N N . ILE B 1 214 ? -16.407 68.430 44.072 1.000 23.556 578 ILE B N 1
ATOM 3468 C CA . ILE B 1 214 ? -16.767 69.493 43.160 1.000 21.166 578 ILE B CA 1
ATOM 3469 C C . ILE B 1 214 ? -17.308 70.675 43.967 1.000 21.469 578 ILE B C 1
ATOM 3470 O O . ILE B 1 214 ? -18.274 70.521 44.708 1.000 23.954 578 ILE B O 1
ATOM 3475 N N . LYS B 1 215 ? -16.675 71.844 43.803 1.000 19.711 579 LYS B N 1
ATOM 3476 C CA . LYS B 1 215 ? -17.191 73.115 44.247 1.000 25.070 579 LYS B CA 1
ATOM 3477 C C . LYS B 1 215 ? -17.911 73.858 43.124 1.000 25.069 579 LYS B C 1
ATOM 3478 O O . LYS B 1 215 ? -17.399 73.974 42.007 1.000 24.830 579 LYS B O 1
ATOM 3484 N N . VAL B 1 216 ? -19.124 74.367 43.413 1.000 24.751 580 VAL B N 1
ATOM 3485 C CA . VAL B 1 216 ? -19.857 75.203 42.479 1.000 23.952 580 VAL B CA 1
ATOM 3486 C C . VAL B 1 216 ? -19.509 76.666 42.746 1.000 24.521 580 VAL B C 1
ATOM 3487 O O . VAL B 1 216 ? -19.668 77.136 43.877 1.000 26.444 580 VAL B O 1
ATOM 3491 N N . LEU B 1 217 ? -19.002 77.327 41.696 1.000 25.720 581 LEU B N 1
ATOM 3492 C CA . LEU B 1 217 ? -18.491 78.690 41.750 1.000 27.275 581 LEU B CA 1
ATOM 3493 C C . LEU B 1 217 ? -19.644 79.655 41.519 1.000 28.328 581 LEU B C 1
ATOM 3494 O O . LEU B 1 217 ? -20.540 79.384 40.736 1.000 28.703 581 LEU B O 1
ATOM 3499 N N . ASP B 1 218 ? -19.558 80.828 42.133 1.000 28.805 582 ASP B N 1
ATOM 3500 C CA . ASP B 1 218 ? -20.655 81.791 42.032 1.000 28.963 582 ASP B CA 1
ATOM 3501 C C . ASP B 1 218 ? -20.639 82.625 40.746 1.000 28.166 582 ASP B C 1
ATOM 3502 O O . ASP B 1 218 ? -19.589 83.050 40.265 1.000 33.831 582 ASP B O 1
ATOM 3507 N N . ILE B 1 219 ? -21.836 82.846 40.176 1.000 28.284 583 ILE B N 1
ATOM 3508 C CA . ILE B 1 219 ? -22.120 84.005 39.345 1.000 27.212 583 ILE B CA 1
ATOM 3509 C C . ILE B 1 219 ? -22.807 84.998 40.277 1.000 24.576 583 ILE B C 1
ATOM 3510 O O . ILE B 1 219 ? -23.788 84.652 40.894 1.000 21.231 583 ILE B O 1
ATOM 3515 N N . ASP B 1 220 ? -22.269 86.214 40.391 1.000 25.094 584 ASP B N 1
ATOM 3516 C CA . ASP B 1 220 ? -22.889 87.264 41.182 1.000 25.661 584 ASP B CA 1
ATOM 3517 C C . ASP B 1 220 ? -24.382 87.365 40.874 1.000 24.602 584 ASP B C 1
ATOM 3518 O O . ASP B 1 220 ? -24.794 87.369 39.715 1.000 24.655 584 ASP B O 1
ATOM 3523 N N . ASP B 1 221 ? -25.227 87.374 41.909 1.000 25.529 585 ASP B N 1
ATOM 3524 C CA . ASP B 1 221 ? -26.678 87.316 41.689 1.000 25.776 585 ASP B CA 1
ATOM 3525 C C . ASP B 1 221 ? -27.180 88.561 40.936 1.000 30.876 585 ASP B C 1
ATOM 3526 O O . ASP B 1 221 ? -28.198 88.538 40.263 1.000 27.666 585 ASP B O 1
ATOM 3531 N N . ASN B 1 222 ? -26.491 89.692 41.036 1.000 28.228 586 ASN B N 1
ATOM 3532 C CA . ASN B 1 222 ? -26.881 90.832 40.212 1.000 29.171 586 ASN B CA 1
ATOM 3533 C C . ASN B 1 222 ? -26.860 90.509 38.722 1.000 27.986 586 ASN B C 1
ATOM 3534 O O . ASN B 1 222 ? -27.580 91.131 37.936 1.000 27.085 586 ASN B O 1
ATOM 3539 N N . LEU B 1 223 ? -26.011 89.569 38.306 1.000 31.069 587 LEU B N 1
ATOM 3540 C CA . LEU B 1 223 ? -25.820 89.304 36.889 1.000 37.195 587 LEU B CA 1
ATOM 3541 C C . LEU B 1 223 ? -26.694 88.132 36.422 1.000 36.747 587 LEU B C 1
ATOM 3542 O O . LEU B 1 223 ? -26.653 87.773 35.240 1.000 37.152 587 LEU B O 1
ATOM 3547 N N . GLU B 1 224 ? -27.428 87.480 37.342 1.000 32.513 588 GLU B N 1
ATOM 3548 C CA . GLU B 1 224 ? -28.296 86.377 36.954 1.000 37.837 588 GLU B CA 1
ATOM 3549 C C . GLU B 1 224 ? -29.658 86.975 36.565 1.000 38.937 588 GLU B C 1
ATOM 3550 O O . GLU B 1 224 ? -29.950 86.999 35.335 1.000 55.053 588 GLU B O 1
#

Nearest PDB structures (foldseek):
  8umz-assembly2_B  TM=1.005E+00  e=1.165E-43  Mus musculus
  8umz-assembly1_A  TM=1.002E+00  e=9.461E-43  Mus musculus
  6bwn-assembly1_A  TM=8.840E-01  e=8.286E-26  Mus musculus
  6bxu-assembly2_B  TM=9.234E-01  e=1.260E-25  Mus musculus
  8ton-assembly1_A  TM=4.945E-01  e=6.405E-23  Mus musculus

Radius of gyration: 36.92 Å; Cα contacts (8 Å, |Δi|>4): 1121; chains: 2; bounding box: 79×131×49 Å

InterPro domains:
  IPR002126 Cadherin-like [PF00028] (158-261)
  IPR002126 Cadherin-like [PF00028] (528-610)
  IPR002126 Cadherin-like [PF00028] (626-713)
  IPR002126 Cadherin-like [PF00028] (731-815)
  IPR002126 Cadherin-like [PF00028] (829-921)
  IPR002126 Cadherin-like [PF00028] (943-1032)
  IPR002126 Cadherin-like [PF00028] (1051-1140)
  IPR002126 Cadherin-like [PF00028] (1158-1247)
  IPR002126 Cadherin-like [PR00205] (341-360)
  IPR002126 Cadherin-like [PR00205] (514-543)
  IPR002126 Cadherin-like [PR00205] (583-595)
  IPR002126 Cadherin-like [PR00205] (701-720)
  IPR002126 Cadherin-like [PR00205] (822-835)
  IPR002126 Cadherin-like [PR00205] (1090-1116)
  IPR002126 Cadherin-like [PR00205] (1131-1148)
  IPR002126 Cadherin-like [PS50268] (108-152)
  IPR002126 Cadherin-like [PS50268] (153-270)
  IPR002126 Cadherin-like [PS50268] (283-400)
  IPR002126 Cadherin-like [PS50268] (401-514)
  IPR002126 Cadherin-like [PS50268] (515-621)